Protein AF-A0A965PNM7-F1 (afdb_monomer)

Structure (mmCIF, N/CA/C/O backbone):
data_AF-A0A965PNM7-F1
#
_entry.id   AF-A0A965PNM7-F1
#
loop_
_atom_site.group_PDB
_atom_site.id
_atom_site.type_symbol
_atom_site.label_atom_id
_atom_site.label_alt_id
_atom_site.label_comp_id
_atom_site.label_asym_id
_atom_site.label_entity_id
_atom_site.label_seq_id
_atom_site.pdbx_PDB_ins_code
_atom_site.Cartn_x
_atom_site.Cartn_y
_atom_site.Cartn_z
_atom_site.occupancy
_atom_site.B_iso_or_equiv
_atom_site.auth_seq_id
_atom_site.auth_comp_id
_atom_site.auth_asym_id
_atom_site.auth_atom_id
_atom_site.pdbx_PDB_model_num
ATOM 1 N N . MET A 1 1 ? -8.434 0.586 21.135 1.00 86.31 1 MET A N 1
ATOM 2 C CA . MET A 1 1 ? -9.022 0.673 19.776 1.00 86.31 1 MET A CA 1
ATOM 3 C C . MET A 1 1 ? -8.537 1.926 19.062 1.00 86.31 1 MET A C 1
ATOM 5 O O . MET A 1 1 ? -8.333 2.934 19.724 1.00 86.31 1 MET A O 1
ATOM 9 N N . LYS A 1 2 ? -8.430 1.901 17.737 1.00 82.44 2 LYS A N 1
ATOM 10 C CA . LYS A 1 2 ? -8.238 3.070 16.868 1.00 82.44 2 LYS A CA 1
ATOM 11 C C . LYS A 1 2 ? -9.305 3.037 15.784 1.00 82.44 2 LYS A C 1
ATOM 13 O O . LYS A 1 2 ? -9.570 1.974 15.233 1.00 82.44 2 LYS A O 1
ATOM 18 N N . ARG A 1 3 ? -9.963 4.162 15.520 1.00 79.38 3 ARG A N 1
ATOM 19 C CA . ARG A 1 3 ? -11.070 4.206 14.553 1.00 79.38 3 ARG A CA 1
ATOM 20 C C . ARG A 1 3 ? -10.545 4.219 13.114 1.00 79.38 3 ARG A C 1
ATOM 22 O O . ARG A 1 3 ? -9.510 4.818 12.851 1.00 79.38 3 ARG A O 1
ATOM 29 N N . GLY A 1 4 ? -11.271 3.575 12.205 1.00 74.69 4 GLY A N 1
ATOM 30 C CA . GLY A 1 4 ? -11.081 3.665 10.757 1.00 74.69 4 GLY A CA 1
ATOM 31 C C . GLY A 1 4 ? -11.871 4.829 10.155 1.00 74.69 4 GLY A C 1
ATOM 32 O O . GLY A 1 4 ? -11.866 5.936 10.699 1.00 74.69 4 GLY A O 1
ATOM 33 N N . ASN A 1 5 ? -12.570 4.606 9.038 1.00 71.31 5 ASN A N 1
ATOM 34 C CA . ASN A 1 5 ? -13.299 5.678 8.361 1.00 71.31 5 ASN A CA 1
ATOM 35 C C . ASN A 1 5 ? -14.523 6.138 9.160 1.00 71.31 5 ASN A C 1
ATOM 37 O O . ASN A 1 5 ? -15.389 5.351 9.553 1.00 71.31 5 ASN A O 1
ATOM 41 N N . ILE A 1 6 ? -14.652 7.453 9.314 1.00 70.81 6 ILE A N 1
ATOM 42 C CA . ILE A 1 6 ? -15.829 8.082 9.917 1.00 70.81 6 ILE A CA 1
ATOM 43 C C . ILE A 1 6 ? -16.852 8.329 8.807 1.00 70.81 6 ILE A C 1
ATOM 45 O O . ILE A 1 6 ? -16.563 9.025 7.835 1.00 70.81 6 ILE A O 1
ATOM 49 N N . SER A 1 7 ? -18.052 7.764 8.945 1.00 65.75 7 SER A N 1
ATOM 50 C CA . SER A 1 7 ? -19.113 7.842 7.932 1.00 65.75 7 SER A CA 1
ATOM 51 C C . SER A 1 7 ? -20.430 8.233 8.571 1.00 65.75 7 SER A C 1
ATOM 53 O O . SER A 1 7 ? -20.915 7.533 9.446 1.00 65.75 7 SER A O 1
ATOM 55 N N . THR A 1 8 ? -21.088 9.273 8.065 1.00 62.41 8 THR A N 1
ATOM 56 C CA . THR A 1 8 ? -22.369 9.766 8.604 1.00 62.41 8 THR A CA 1
ATOM 57 C C . THR A 1 8 ? -23.552 8.806 8.425 1.00 62.41 8 THR A C 1
ATOM 59 O O . THR A 1 8 ? -24.669 9.136 8.815 1.00 62.41 8 THR A O 1
ATOM 62 N N . SER A 1 9 ? -23.336 7.642 7.802 1.00 63.50 9 SER A N 1
ATOM 63 C CA . SER A 1 9 ? -24.376 6.663 7.456 1.00 63.50 9 SER A CA 1
ATOM 64 C C . SER A 1 9 ? -24.185 5.292 8.113 1.00 63.50 9 SER A C 1
ATOM 66 O O . SER A 1 9 ? -25.009 4.406 7.902 1.00 63.50 9 SER A O 1
ATOM 68 N N . ASN A 1 10 ? -23.124 5.105 8.904 1.00 70.88 10 ASN A N 1
ATOM 69 C CA . ASN A 1 10 ? -22.745 3.794 9.432 1.00 70.88 10 ASN A CA 1
ATOM 70 C C . ASN A 1 10 ? -22.916 3.690 10.950 1.00 70.88 10 ASN A C 1
ATOM 72 O O . ASN A 1 10 ? -22.964 4.677 11.685 1.00 70.88 10 ASN A O 1
ATOM 76 N N . TYR A 1 11 ? -23.009 2.451 11.425 1.00 80.06 11 TYR A N 1
ATOM 77 C CA . TYR A 1 11 ? -23.113 2.120 12.838 1.00 80.06 11 TYR A CA 1
ATOM 78 C C . TYR A 1 11 ? -22.088 1.022 13.138 1.00 80.06 11 TYR A C 1
ATOM 80 O O . TYR A 1 11 ? -22.252 -0.110 12.681 1.00 80.06 11 TYR A O 1
ATOM 88 N N . TYR A 1 12 ? -21.023 1.368 13.866 1.00 86.00 12 TYR A N 1
ATOM 89 C CA . TYR A 1 12 ? -19.871 0.491 14.071 1.00 86.00 12 TYR A CA 1
ATOM 90 C C . TYR A 1 12 ? -19.985 -0.263 15.401 1.00 86.00 12 TYR A C 1
ATOM 92 O O . TYR A 1 12 ? -20.191 0.349 16.450 1.00 86.00 12 TYR A O 1
ATOM 100 N N . THR A 1 13 ? -19.838 -1.588 15.374 1.00 88.69 13 THR A N 1
ATOM 101 C CA . THR A 1 13 ? -19.943 -2.447 16.568 1.00 88.69 13 THR A CA 1
ATOM 102 C C . THR A 1 13 ? -18.585 -3.024 16.930 1.00 88.69 13 THR A C 1
ATOM 104 O O . THR A 1 13 ? -18.009 -3.767 16.143 1.00 88.69 13 THR A O 1
ATOM 107 N N . ILE A 1 14 ? -18.095 -2.704 18.130 1.00 91.81 14 ILE A N 1
ATOM 108 C CA . ILE A 1 14 ? -16.815 -3.204 18.650 1.00 91.81 14 ILE A CA 1
ATOM 109 C C . ILE A 1 14 ? -17.001 -4.609 19.215 1.00 91.81 14 ILE A C 1
ATOM 111 O O . ILE A 1 14 ? -16.229 -5.509 18.899 1.00 91.81 14 ILE A O 1
ATOM 115 N N . PHE A 1 15 ? -18.035 -4.787 20.037 1.00 92.50 15 PHE A N 1
ATOM 116 C CA . PHE A 1 15 ? -18.312 -6.032 20.741 1.00 92.50 15 PHE A CA 1
ATOM 117 C C . PHE A 1 15 ? -19.815 -6.290 20.796 1.00 92.50 15 PHE A C 1
ATOM 119 O O . PHE A 1 15 ? -20.600 -5.367 21.031 1.00 92.50 15 PHE A O 1
ATOM 126 N N . ASP A 1 16 ? -20.203 -7.541 20.589 1.00 90.94 16 ASP A N 1
ATOM 127 C CA . ASP A 1 16 ? -21.584 -8.004 20.536 1.00 90.94 16 ASP A CA 1
ATOM 128 C C . ASP A 1 16 ? -21.713 -9.351 21.242 1.00 90.94 16 ASP A C 1
ATOM 130 O O . ASP A 1 16 ? -20.852 -10.219 21.120 1.00 90.94 16 ASP A O 1
ATOM 134 N N . ALA A 1 17 ? -22.815 -9.519 21.959 1.00 90.69 17 ALA A N 1
ATOM 135 C CA . ALA A 1 17 ? -23.331 -10.804 22.388 1.00 90.69 17 ALA A CA 1
ATOM 136 C C . ALA A 1 17 ? -24.784 -10.904 21.915 1.00 90.69 17 ALA A C 1
ATOM 138 O O . ALA A 1 17 ? -25.519 -9.910 21.977 1.00 90.69 17 ALA A O 1
ATOM 139 N N . LEU A 1 18 ? -25.194 -12.091 21.457 1.00 83.44 18 LEU A N 1
ATOM 140 C CA . LEU A 1 18 ? -26.539 -12.363 20.936 1.00 83.44 18 LEU A CA 1
ATOM 141 C C . LEU A 1 18 ? -27.327 -13.273 21.890 1.00 83.44 18 LEU A C 1
ATOM 143 O O . LEU A 1 18 ? -27.290 -14.491 21.715 1.00 83.44 18 LEU A O 1
ATOM 147 N N . PRO A 1 19 ? -28.082 -12.726 22.862 1.00 72.81 19 PRO A N 1
ATOM 148 C CA . PRO A 1 19 ? -28.857 -13.539 23.799 1.00 72.81 19 PRO A CA 1
ATOM 149 C C . PRO A 1 19 ? -29.921 -14.406 23.108 1.00 72.81 19 PRO A C 1
ATOM 151 O O . PRO A 1 19 ? -30.145 -15.552 23.486 1.00 72.81 19 PRO A O 1
ATOM 154 N N . ALA A 1 20 ? -30.567 -13.858 22.073 1.00 78.25 20 ALA A N 1
ATOM 155 C CA . ALA A 1 20 ? -31.535 -14.537 21.216 1.00 78.25 20 ALA 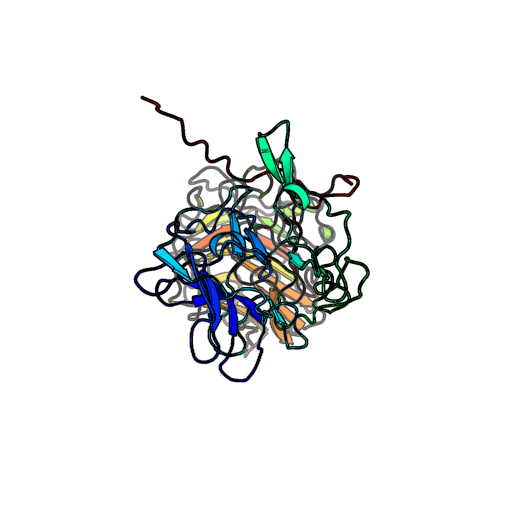A CA 1
ATOM 156 C C . ALA A 1 20 ? -31.735 -13.754 19.906 1.00 78.25 20 ALA A C 1
ATOM 158 O O . ALA A 1 20 ? -31.300 -12.609 19.779 1.00 78.25 20 ALA A O 1
ATOM 159 N N . ALA A 1 21 ? -32.436 -14.342 18.931 1.00 77.56 21 ALA A N 1
ATOM 160 C CA . ALA A 1 21 ? -32.759 -13.666 17.674 1.00 77.56 21 ALA A CA 1
ATOM 161 C C . ALA A 1 21 ? -33.488 -12.328 17.923 1.00 77.56 21 ALA A C 1
ATOM 163 O O . ALA A 1 21 ? -34.543 -12.295 18.554 1.00 77.56 21 ALA A O 1
ATOM 164 N N . GLY A 1 22 ? -32.920 -11.231 17.415 1.00 76.12 22 GLY A N 1
ATOM 165 C CA . GLY A 1 22 ? -33.459 -9.875 17.582 1.00 76.12 22 GLY A CA 1
ATOM 166 C C . GLY A 1 22 ? -33.083 -9.171 18.892 1.00 76.12 22 GLY A C 1
ATOM 167 O O . GLY A 1 22 ? -33.482 -8.025 19.076 1.00 76.12 22 GLY A O 1
ATOM 168 N N . GLN A 1 23 ? -32.310 -9.815 19.771 1.00 86.69 23 GLN A N 1
ATOM 169 C CA . GLN A 1 23 ? -31.778 -9.221 21.002 1.00 86.69 23 GLN A CA 1
ATOM 170 C C . GLN A 1 23 ? -30.296 -8.880 20.829 1.00 86.69 23 GLN A C 1
ATOM 172 O O . GLN A 1 23 ? -29.618 -9.504 20.022 1.00 86.69 23 GLN A O 1
ATOM 177 N N . THR A 1 24 ? -29.766 -7.917 21.578 1.00 86.50 24 THR A N 1
ATOM 178 C CA . THR A 1 24 ? -28.335 -7.577 21.529 1.00 86.50 24 THR A CA 1
ATOM 179 C C . THR A 1 24 ? -27.814 -7.128 22.884 1.00 86.50 24 THR A C 1
ATOM 181 O O . THR A 1 24 ? -28.552 -6.520 23.652 1.00 86.50 24 THR A O 1
ATOM 184 N N . ALA A 1 25 ? -26.532 -7.365 23.161 1.00 90.25 25 ALA A N 1
ATOM 185 C CA . ALA A 1 25 ? -25.783 -6.680 24.214 1.00 90.25 25 ALA A CA 1
ATOM 186 C C . ALA A 1 25 ? -24.449 -6.189 23.633 1.00 90.25 25 ALA A C 1
ATOM 188 O O . ALA A 1 25 ? -23.645 -6.988 23.153 1.00 90.25 25 ALA A O 1
ATOM 189 N N . ASN A 1 26 ? -24.252 -4.870 23.546 1.00 90.56 26 ASN A N 1
ATOM 190 C CA . ASN A 1 26 ? -23.270 -4.272 22.640 1.00 90.56 26 ASN A CA 1
ATOM 191 C C . ASN A 1 26 ? -22.439 -3.151 23.251 1.00 90.56 26 ASN A C 1
ATOM 193 O O . ASN A 1 26 ? -22.925 -2.366 24.069 1.00 90.56 26 ASN A O 1
ATOM 197 N N . ILE A 1 27 ? -21.232 -3.011 22.702 1.00 91.88 27 ILE A N 1
ATOM 198 C CA . ILE A 1 27 ? -20.402 -1.809 22.772 1.00 91.88 27 ILE A CA 1
ATOM 199 C C . ILE A 1 27 ? -20.230 -1.281 21.344 1.00 91.88 27 ILE A C 1
ATOM 201 O O . ILE A 1 27 ? -19.686 -1.968 20.474 1.00 91.88 27 ILE A O 1
ATOM 205 N N . ASN A 1 28 ? -20.709 -0.064 21.098 1.00 89.94 28 ASN A N 1
ATOM 206 C CA . ASN A 1 28 ? -20.863 0.509 19.764 1.00 89.94 28 ASN A CA 1
ATOM 207 C C . ASN A 1 28 ? -20.314 1.933 19.667 1.00 89.94 28 ASN A C 1
ATOM 209 O O . ASN A 1 28 ? -20.291 2.670 20.650 1.00 89.94 28 ASN A O 1
ATOM 213 N N . ILE A 1 29 ? -19.978 2.340 18.442 1.00 82.12 29 ILE A N 1
ATOM 214 C CA . ILE A 1 29 ? -19.782 3.739 18.056 1.00 82.12 29 ILE A CA 1
ATOM 215 C C . ILE A 1 29 ? -20.703 4.052 16.864 1.00 82.12 29 ILE A C 1
ATOM 217 O O . ILE A 1 29 ? -20.311 3.858 15.708 1.00 82.12 29 ILE A O 1
ATOM 221 N N . PRO A 1 30 ? -21.960 4.468 17.103 1.00 74.19 30 PRO A N 1
ATOM 222 C CA . PRO A 1 30 ? -22.823 5.005 16.053 1.00 74.19 30 PRO A CA 1
ATOM 223 C C . PRO A 1 30 ? -22.216 6.233 15.372 1.00 74.19 30 PRO A C 1
ATOM 225 O O . PRO A 1 30 ? -21.881 7.202 16.046 1.00 74.19 30 PRO A O 1
ATOM 228 N N . ASP A 1 31 ? -22.201 6.261 14.038 1.00 62.12 31 ASP A N 1
ATOM 229 C CA . ASP A 1 31 ? -21.905 7.476 13.268 1.00 62.12 31 ASP A CA 1
ATOM 230 C C . ASP A 1 31 ? -23.134 8.044 12.514 1.00 62.12 31 ASP A C 1
ATOM 232 O O . ASP A 1 31 ? -23.029 9.065 11.835 1.00 62.12 31 ASP A O 1
ATOM 236 N N . PHE A 1 32 ? -24.320 7.443 12.664 1.00 61.38 32 PHE A N 1
ATOM 237 C CA . PHE A 1 32 ? -25.570 7.887 12.028 1.00 61.38 32 PHE A CA 1
ATOM 238 C C . PHE A 1 32 ? -26.419 8.813 12.928 1.00 61.38 32 PHE A C 1
ATOM 240 O O . PHE A 1 32 ? -26.559 8.563 14.126 1.00 61.38 32 PHE A O 1
ATOM 247 N N . ASN A 1 33 ? -27.065 9.832 12.333 1.00 50.31 33 ASN A N 1
ATOM 248 C CA . ASN A 1 33 ? -27.995 10.789 12.973 1.00 50.31 33 ASN A CA 1
ATOM 249 C C . ASN A 1 33 ? -27.417 11.585 14.174 1.00 50.31 33 ASN A C 1
ATOM 251 O O . ASN A 1 33 ? -26.203 11.675 14.361 1.00 50.31 33 ASN A O 1
ATOM 255 N N . THR A 1 34 ? -28.285 12.269 14.938 1.00 43.97 34 THR A N 1
ATOM 256 C CA . THR A 1 34 ? -27.962 13.080 16.130 1.00 43.97 34 THR A CA 1
ATOM 257 C C . THR A 1 34 ? -27.299 12.216 17.212 1.00 43.97 34 THR A C 1
ATOM 259 O O . THR A 1 34 ? -27.966 11.684 18.094 1.00 43.97 34 THR A O 1
ATOM 262 N N . GLY A 1 35 ? -25.989 12.024 17.082 1.00 54.69 35 GLY A N 1
ATOM 263 C CA . GLY A 1 35 ? -25.201 11.040 17.829 1.00 54.69 35 GLY A CA 1
ATOM 264 C C . GLY A 1 35 ? -23.901 10.620 17.130 1.00 54.69 35 GLY A C 1
ATOM 265 O O . GLY A 1 35 ? -23.172 9.807 17.675 1.00 54.69 35 GLY A O 1
ATOM 266 N N . ALA A 1 36 ? -23.574 11.167 15.952 1.00 69.19 36 ALA A N 1
ATOM 267 C CA . ALA A 1 36 ? -22.390 10.769 15.192 1.00 69.19 36 ALA A CA 1
ATOM 268 C C . ALA A 1 36 ? -21.077 10.798 16.005 1.00 69.19 36 ALA A C 1
ATOM 270 O O . ALA A 1 36 ? -20.586 11.871 16.391 1.00 69.19 36 ALA A O 1
ATOM 271 N N . GLY A 1 37 ? -20.498 9.614 16.204 1.00 78.69 37 GLY A N 1
ATOM 272 C CA . GLY A 1 37 ? -19.241 9.365 16.889 1.00 78.69 37 GLY A CA 1
ATOM 273 C C . GLY A 1 37 ? -19.344 9.183 18.399 1.00 78.69 37 GLY A C 1
ATOM 274 O O . GLY A 1 37 ? -18.307 9.269 19.035 1.00 78.69 37 GLY A O 1
ATOM 275 N N . VAL A 1 38 ? -20.515 8.988 19.014 1.00 89.56 38 VAL A N 1
ATOM 276 C CA . VAL A 1 38 ? -20.603 8.724 20.473 1.00 89.56 38 VAL A CA 1
ATOM 277 C C . VAL A 1 38 ? -20.309 7.260 20.802 1.00 89.56 38 VAL A C 1
ATOM 279 O O . VAL A 1 38 ? -20.533 6.387 19.973 1.00 89.56 38 VAL A O 1
ATOM 282 N N . LEU A 1 39 ? -19.848 6.976 22.022 1.00 92.44 39 LEU A N 1
ATOM 283 C CA . LEU A 1 39 ? -19.743 5.608 22.533 1.00 92.44 39 LEU A CA 1
ATOM 284 C C . LEU A 1 39 ? -21.082 5.211 23.166 1.00 92.44 39 LEU A C 1
ATOM 286 O O . LEU A 1 39 ? -21.656 5.959 23.963 1.00 92.44 39 LEU A O 1
ATOM 290 N N . GLU A 1 40 ? -21.578 4.032 22.811 1.00 93.56 40 GLU A N 1
ATOM 291 C CA . GLU A 1 40 ? -22.866 3.513 23.263 1.00 93.56 40 GLU A CA 1
ATOM 292 C C . GLU A 1 40 ? -22.712 2.093 23.826 1.00 93.56 40 GLU A C 1
ATOM 294 O O . GLU A 1 40 ? -22.224 1.193 23.144 1.00 93.56 40 GLU A O 1
ATOM 299 N N . VAL A 1 41 ? -23.153 1.893 25.072 1.00 95.31 41 VAL A N 1
ATOM 300 C CA . VAL A 1 41 ? -23.206 0.586 25.748 1.00 95.31 41 VAL A CA 1
ATOM 301 C C . VAL A 1 41 ? -24.664 0.231 25.992 1.00 95.31 41 VAL A C 1
ATOM 303 O O . VAL A 1 41 ? -25.390 0.979 26.653 1.00 95.31 41 VAL A O 1
ATOM 306 N N . THR A 1 42 ? -25.115 -0.890 25.433 1.00 93.62 42 THR A N 1
ATOM 307 C CA . THR A 1 42 ? -26.546 -1.231 25.375 1.00 93.62 42 THR A CA 1
ATOM 308 C C . THR A 1 42 ? -26.819 -2.703 25.602 1.00 93.62 42 THR A C 1
ATOM 310 O O . THR A 1 42 ? -25.992 -3.545 25.266 1.00 93.62 42 THR A O 1
ATOM 313 N N . GLN A 1 43 ? -28.013 -2.998 26.109 1.00 92.81 43 GLN A N 1
ATOM 314 C CA . GLN A 1 43 ? -28.676 -4.280 25.916 1.00 92.81 43 GLN A CA 1
ATOM 315 C C . GLN A 1 43 ? -30.128 -4.042 25.531 1.00 92.81 43 GLN A C 1
ATOM 317 O O . GLN A 1 43 ? -30.824 -3.248 26.168 1.00 92.81 43 GLN A O 1
ATOM 322 N N . TYR A 1 44 ? -30.563 -4.719 24.474 1.00 91.25 44 TYR A N 1
ATOM 323 C CA . TYR A 1 44 ? -31.915 -4.665 23.950 1.00 91.25 44 TYR A CA 1
ATOM 324 C C . TYR A 1 44 ? -32.499 -6.073 23.876 1.00 91.25 44 TYR A C 1
ATOM 326 O O . TYR A 1 44 ? -31.916 -6.959 23.252 1.00 91.25 44 TYR A O 1
ATOM 334 N N . THR A 1 45 ? -33.668 -6.258 24.481 1.00 88.25 45 THR A N 1
ATOM 335 C CA . THR A 1 45 ? -34.458 -7.490 24.386 1.00 88.25 45 THR A CA 1
ATOM 336 C C . THR A 1 45 ? -35.765 -7.196 23.653 1.00 88.25 45 THR A C 1
ATOM 338 O O . THR A 1 45 ? -35.850 -7.338 22.438 1.00 88.25 45 THR A O 1
ATOM 341 N N . THR A 1 46 ? -36.774 -6.706 24.368 1.00 88.00 46 THR A N 1
ATOM 342 C CA . THR A 1 46 ? -37.981 -6.069 23.804 1.00 88.00 46 THR A CA 1
ATOM 343 C C . THR A 1 46 ? -37.971 -4.556 24.021 1.00 88.00 46 THR A C 1
ATOM 345 O O . THR A 1 46 ? -38.591 -3.791 23.283 1.00 88.00 46 THR A O 1
ATOM 348 N N . THR A 1 47 ? -37.245 -4.128 25.051 1.00 91.75 47 THR A N 1
ATOM 349 C CA . THR A 1 47 ? -36.916 -2.748 25.398 1.00 91.75 47 THR A CA 1
ATOM 350 C C . THR A 1 47 ? -35.422 -2.687 25.720 1.00 91.75 47 THR A C 1
ATOM 352 O O . THR A 1 47 ? -34.757 -3.721 25.796 1.00 91.75 47 THR A O 1
ATOM 355 N N . TYR A 1 48 ? -34.882 -1.483 25.899 1.00 93.62 48 TYR A N 1
ATOM 356 C CA . TYR A 1 48 ? -33.543 -1.334 26.454 1.00 93.62 48 TYR A CA 1
ATOM 357 C C . TYR A 1 48 ? -33.549 -1.719 27.936 1.00 93.62 48 TYR A C 1
ATOM 359 O O . TYR A 1 48 ? -34.126 -0.995 28.749 1.00 93.62 48 TYR A O 1
ATOM 367 N N . ASP A 1 49 ? -32.889 -2.827 28.277 1.00 94.94 49 ASP A N 1
ATOM 368 C CA . ASP A 1 49 ? -32.609 -3.201 29.672 1.00 94.94 49 ASP A CA 1
ATOM 369 C C . ASP A 1 49 ? -31.589 -2.230 30.279 1.00 94.94 49 ASP A C 1
ATOM 371 O O . ASP A 1 49 ? -31.670 -1.852 31.447 1.00 94.94 49 ASP A O 1
ATOM 375 N N . TYR A 1 50 ? -30.648 -1.779 29.448 1.00 96.12 50 TYR A N 1
ATOM 376 C CA . TYR A 1 50 ? -29.788 -0.636 29.714 1.00 96.12 50 TYR A CA 1
ATOM 377 C C . TYR A 1 50 ? -29.340 0.027 28.409 1.00 96.12 50 TYR A C 1
ATOM 379 O O . TYR A 1 50 ? -29.237 -0.607 27.354 1.00 96.12 50 TYR A O 1
ATOM 387 N N . ARG A 1 51 ? -29.066 1.330 28.487 1.00 95.88 51 ARG A N 1
ATOM 388 C CA . ARG A 1 51 ? -28.572 2.155 27.383 1.00 95.88 51 ARG A CA 1
ATOM 389 C C . ARG A 1 51 ? -27.843 3.375 27.928 1.00 95.88 51 ARG A C 1
ATOM 391 O O . ARG A 1 51 ? -28.473 4.302 28.438 1.00 95.88 51 ARG A O 1
ATOM 398 N N . LEU A 1 52 ? -26.523 3.381 27.795 1.00 96.88 52 LEU A N 1
ATOM 399 C CA . LEU A 1 52 ? -25.676 4.521 28.122 1.00 96.88 52 LEU A CA 1
ATOM 400 C C . LEU A 1 52 ? -25.060 5.064 26.835 1.00 96.88 52 LEU A C 1
ATOM 402 O O . LEU A 1 52 ? -24.375 4.330 26.128 1.00 96.88 52 LEU A O 1
ATOM 406 N N . VAL A 1 53 ? -25.298 6.343 26.547 1.00 95.19 53 VAL A N 1
ATOM 407 C CA . VAL A 1 53 ? -24.790 7.041 25.357 1.00 95.19 53 VAL A CA 1
ATOM 408 C C . VAL A 1 53 ? -24.000 8.257 25.811 1.00 95.19 53 VAL A C 1
ATOM 410 O O . VAL A 1 53 ? -24.550 9.147 26.467 1.00 95.19 53 VAL A O 1
ATOM 413 N N . THR A 1 54 ? -22.705 8.294 25.504 1.00 94.88 54 THR A N 1
ATOM 414 C CA . THR A 1 54 ? -21.828 9.380 25.955 1.00 94.88 54 THR A CA 1
ATOM 415 C C . THR A 1 54 ? -22.233 10.729 25.359 1.00 94.88 54 THR A C 1
ATOM 417 O O . THR A 1 54 ? -22.776 10.804 24.259 1.00 94.88 54 THR A O 1
ATOM 420 N N . ALA A 1 55 ? -21.957 11.822 26.076 1.00 90.75 55 ALA A N 1
ATOM 421 C CA . ALA A 1 55 ? -22.041 13.167 25.499 1.00 90.75 55 ALA A CA 1
ATOM 422 C C . ALA A 1 55 ? -20.822 13.501 24.619 1.00 90.75 55 ALA A C 1
ATOM 424 O O . ALA A 1 55 ? -20.948 14.217 23.628 1.00 90.75 55 ALA A O 1
ATOM 425 N N . GLN A 1 56 ? -19.649 12.962 24.967 1.00 89.12 56 GLN A N 1
ATOM 426 C CA . GLN A 1 56 ? -18.434 13.082 24.160 1.00 89.12 56 GLN A CA 1
ATOM 427 C C . GLN A 1 56 ? -18.517 12.275 22.859 1.00 89.12 56 GLN A C 1
ATOM 429 O O . GLN A 1 56 ? -19.202 11.251 22.790 1.00 89.12 56 GLN A O 1
ATOM 434 N N . VAL A 1 57 ? -17.774 12.742 21.855 1.00 87.31 57 VAL A N 1
ATOM 435 C CA . VAL A 1 57 ? -17.717 12.201 20.492 1.00 87.31 57 VAL A CA 1
ATOM 436 C C . VAL A 1 57 ? -16.270 11.884 20.107 1.00 87.31 57 VAL A C 1
ATOM 438 O O . VAL A 1 57 ? -15.365 12.683 20.331 1.00 87.31 57 VAL A O 1
ATOM 441 N N . PHE A 1 58 ? -16.059 10.729 19.491 1.00 84.44 58 PHE A N 1
ATOM 442 C CA . PHE A 1 58 ? -14.773 10.127 19.156 1.00 84.44 58 PHE A CA 1
ATOM 443 C C . PHE A 1 58 ? -14.514 10.266 17.659 1.00 84.44 58 PHE A C 1
ATOM 445 O O . PHE A 1 58 ? -14.807 9.350 16.900 1.00 84.44 58 PHE A O 1
ATOM 452 N N . ARG A 1 59 ? -14.032 11.422 17.197 1.00 79.50 59 ARG A N 1
ATOM 453 C CA . ARG A 1 59 ? -13.889 11.717 15.754 1.00 79.50 59 ARG A CA 1
ATOM 454 C C . ARG A 1 59 ? -12.453 11.737 15.239 1.00 79.50 59 ARG A C 1
ATOM 456 O O . ARG A 1 59 ? -12.229 12.194 14.125 1.00 79.50 59 ARG A O 1
ATOM 463 N N . ASP A 1 60 ? -11.495 11.271 16.028 1.00 70.81 60 ASP A N 1
ATOM 464 C CA . ASP A 1 60 ? -10.101 11.205 15.603 1.00 70.81 60 ASP A CA 1
ATOM 465 C C . ASP A 1 60 ? -9.745 9.769 15.174 1.00 70.81 60 ASP A C 1
ATOM 467 O O . ASP A 1 60 ? -9.611 8.893 16.031 1.00 70.81 60 ASP A O 1
ATOM 471 N N . PRO A 1 61 ? -9.614 9.492 13.862 1.00 72.56 61 PRO A N 1
ATOM 472 C CA . PRO A 1 61 ? -9.188 8.182 13.374 1.00 72.56 61 PRO A CA 1
ATOM 473 C C . PRO A 1 61 ? -7.671 7.968 13.496 1.00 72.56 61 PRO A C 1
ATOM 475 O O . PRO A 1 61 ? -7.174 6.868 13.263 1.00 72.56 61 PRO A O 1
ATOM 478 N N . SER A 1 62 ? -6.900 9.000 13.855 1.00 68.81 62 SER A N 1
ATOM 479 C CA . SER A 1 62 ? -5.448 8.899 14.025 1.00 68.81 62 SER A CA 1
ATOM 480 C C . SER A 1 62 ? -5.042 8.438 15.430 1.00 68.81 62 SER A C 1
ATOM 482 O O . SER A 1 62 ? -3.999 7.790 15.571 1.00 68.81 62 SER A O 1
ATOM 484 N N . ALA A 1 63 ? -5.889 8.680 16.435 1.00 68.50 63 ALA A N 1
ATOM 485 C CA . ALA A 1 63 ? -5.620 8.385 17.837 1.00 68.50 63 ALA A CA 1
ATOM 486 C C . ALA A 1 63 ? -6.077 6.984 18.279 1.00 68.50 63 ALA A C 1
ATOM 488 O O . ALA A 1 63 ? -7.090 6.444 17.825 1.00 68.50 63 ALA A O 1
ATOM 489 N N . TRP A 1 64 ? -5.337 6.420 19.234 1.00 79.56 64 TRP A N 1
ATOM 490 C CA . TRP A 1 64 ? -5.765 5.248 19.990 1.00 79.56 64 TRP A CA 1
ATOM 491 C C . TRP A 1 64 ? -6.550 5.659 21.237 1.00 79.56 64 TRP A C 1
ATOM 493 O O . TRP A 1 64 ? -6.235 6.641 21.906 1.00 79.56 64 TRP A O 1
ATOM 503 N N . TYR A 1 65 ? -7.562 4.860 21.555 1.00 85.50 65 TYR A N 1
ATOM 504 C CA . TYR A 1 65 ? -8.419 4.994 22.723 1.00 85.50 65 TYR A CA 1
ATOM 505 C C . TYR A 1 65 ? -8.388 3.714 23.551 1.00 85.50 65 TYR A C 1
ATOM 507 O O . TYR A 1 65 ? -8.619 2.617 23.024 1.00 85.50 65 TYR A O 1
ATOM 515 N N . HIS A 1 66 ? -8.178 3.860 24.854 1.00 91.12 66 HIS A N 1
ATOM 516 C CA . HIS A 1 66 ? -8.445 2.808 25.826 1.00 91.12 66 HIS A CA 1
ATOM 517 C C . HIS A 1 66 ? -9.895 2.930 26.301 1.00 91.12 66 HIS A C 1
ATOM 519 O O . HIS A 1 66 ? -10.281 3.972 26.831 1.00 91.12 66 HIS A O 1
ATOM 525 N N . ILE A 1 67 ? -10.694 1.879 26.111 1.00 94.19 67 ILE A N 1
ATOM 526 C CA . ILE A 1 67 ? -12.097 1.823 26.531 1.00 94.19 67 ILE A CA 1
ATOM 527 C C . ILE A 1 67 ? -12.243 0.697 27.546 1.00 94.19 67 ILE A C 1
ATOM 529 O O . ILE A 1 67 ? -11.917 -0.445 27.244 1.00 94.19 67 ILE A O 1
ATOM 533 N N . CYS A 1 68 ? -12.764 1.014 28.729 1.00 95.81 68 CYS A N 1
ATOM 534 C CA . CYS A 1 68 ? -13.063 0.030 29.764 1.00 95.81 68 CYS A CA 1
ATOM 535 C C . CYS A 1 68 ? -14.517 0.201 30.212 1.00 95.81 68 CYS A C 1
ATOM 537 O O . CYS A 1 68 ? -14.960 1.313 30.504 1.00 95.81 68 CYS A O 1
ATOM 539 N N . VAL A 1 69 ? -15.268 -0.899 30.245 1.00 97.19 69 VAL A N 1
ATOM 540 C CA . VAL A 1 69 ? -16.657 -0.934 30.710 1.00 97.19 69 VAL A CA 1
ATOM 541 C C . VAL A 1 69 ? -16.727 -1.881 31.899 1.00 97.19 69 VAL A C 1
ATOM 543 O O . VAL A 1 69 ? -16.479 -3.073 31.756 1.00 97.19 69 VAL A O 1
ATOM 546 N N . ALA A 1 70 ? -17.067 -1.347 33.068 1.00 97.06 70 ALA A N 1
ATOM 547 C CA . ALA A 1 70 ? -17.297 -2.127 34.275 1.00 97.06 70 ALA A CA 1
ATOM 548 C C . ALA A 1 70 ? -18.801 -2.363 34.439 1.00 97.06 70 ALA A C 1
ATOM 550 O O . ALA A 1 70 ? -19.571 -1.399 34.436 1.00 97.06 70 ALA A O 1
ATOM 551 N N . PHE A 1 71 ? -19.210 -3.621 34.596 1.00 95.94 71 PHE A N 1
ATOM 552 C CA . PHE A 1 71 ? -20.599 -4.021 34.817 1.00 95.94 71 PHE A CA 1
ATOM 553 C C . PHE A 1 71 ? -20.717 -4.768 36.150 1.00 95.94 71 PHE A C 1
ATOM 555 O O . PHE A 1 71 ? -20.085 -5.801 36.343 1.00 95.94 71 PHE A O 1
ATOM 562 N N . ASP A 1 72 ? -21.533 -4.245 37.063 1.00 96.56 72 ASP A N 1
ATOM 563 C CA . ASP A 1 72 ? -21.873 -4.861 38.348 1.00 96.56 72 ASP A CA 1
ATOM 564 C C . ASP A 1 72 ? -23.326 -4.526 38.708 1.00 96.56 72 ASP A C 1
ATOM 566 O O . ASP A 1 72 ? -23.625 -3.556 39.411 1.00 96.56 72 ASP A O 1
ATOM 570 N N . SER A 1 73 ? -24.265 -5.335 38.218 1.00 96.06 73 SER A N 1
ATOM 571 C CA . SER A 1 73 ? -25.691 -5.120 38.472 1.00 96.06 73 SER A CA 1
ATOM 572 C C . SER A 1 73 ? -26.087 -5.315 39.940 1.00 96.06 73 SER A C 1
ATOM 574 O O . SER A 1 73 ? -27.187 -4.908 40.319 1.00 96.06 73 SER A O 1
ATOM 576 N N . THR A 1 74 ? -25.219 -5.870 40.794 1.00 96.94 74 THR A N 1
ATOM 577 C CA . THR A 1 74 ? -25.525 -6.101 42.217 1.00 96.94 74 THR A CA 1
ATOM 578 C C . THR A 1 74 ? -25.510 -4.809 43.039 1.00 96.94 74 THR A C 1
ATOM 580 O O . THR A 1 74 ? -26.152 -4.727 44.093 1.00 96.94 74 THR A O 1
ATOM 583 N N . GLN A 1 75 ? -24.858 -3.756 42.528 1.00 98.06 75 GLN A N 1
ATOM 584 C CA . GLN A 1 75 ? -24.760 -2.455 43.187 1.00 98.06 75 GLN A CA 1
ATOM 585 C C . GLN A 1 75 ? -26.139 -1.879 43.539 1.00 98.06 75 GLN A C 1
ATOM 587 O O . GLN A 1 75 ? -27.048 -1.784 42.703 1.00 98.06 75 GLN A O 1
ATOM 592 N N . ALA A 1 76 ? -26.280 -1.420 44.786 1.00 97.31 76 ALA A N 1
ATOM 593 C CA . ALA A 1 76 ? -27.517 -0.809 45.273 1.00 97.31 76 ALA A CA 1
ATOM 594 C C . ALA A 1 76 ? -27.878 0.453 44.467 1.00 97.31 76 ALA A C 1
ATOM 596 O O . ALA A 1 76 ? -29.021 0.621 44.041 1.00 97.31 76 ALA A O 1
ATOM 597 N N . THR A 1 77 ? -26.888 1.304 44.185 1.00 97.62 77 THR A N 1
ATOM 598 C CA . THR A 1 77 ? -27.062 2.533 43.401 1.00 97.62 77 THR A CA 1
ATOM 599 C C . THR A 1 77 ? -27.048 2.236 41.903 1.00 97.62 77 THR A C 1
ATOM 601 O O . THR A 1 77 ? -26.051 1.742 41.380 1.00 97.62 77 THR A O 1
ATOM 604 N N . ALA A 1 78 ? -28.117 2.604 41.188 1.00 97.56 78 ALA A N 1
ATOM 605 C CA . ALA A 1 78 ? -28.267 2.324 39.755 1.00 97.56 78 ALA A CA 1
ATOM 606 C C . ALA A 1 78 ? -27.095 2.840 38.900 1.00 97.56 78 ALA A C 1
ATOM 608 O O . ALA A 1 78 ? -26.574 2.098 38.072 1.00 97.56 78 ALA A O 1
ATOM 609 N N . SER A 1 79 ? -26.617 4.062 39.158 1.00 96.81 79 SER A N 1
ATOM 610 C CA . SER A 1 79 ? -25.508 4.669 38.408 1.00 96.81 79 SER A CA 1
ATOM 611 C C . SER A 1 79 ? -24.146 4.003 38.629 1.00 96.81 79 SER A C 1
ATOM 613 O O . SER A 1 79 ? -23.202 4.297 37.903 1.00 96.81 79 SER A O 1
ATOM 615 N N . ASN A 1 80 ? -24.025 3.117 39.623 1.00 96.75 80 ASN A N 1
ATOM 616 C CA . ASN A 1 80 ? -22.808 2.345 39.867 1.00 96.75 80 ASN A CA 1
ATOM 617 C C . ASN A 1 80 ? -22.801 1.003 39.128 1.00 96.75 80 ASN A C 1
ATOM 619 O O . ASN A 1 80 ? -21.754 0.365 39.094 1.00 96.75 80 ASN A O 1
ATOM 623 N N . ARG A 1 81 ? -23.934 0.582 38.547 1.00 97.88 81 ARG A N 1
ATOM 624 C CA . ARG A 1 81 ? -24.072 -0.746 37.934 1.00 97.88 81 ARG A CA 1
ATOM 625 C C . ARG A 1 81 ? -23.373 -0.880 36.590 1.00 97.88 81 ARG A C 1
ATOM 627 O O . ARG A 1 81 ? -23.002 -1.982 36.210 1.00 97.88 81 ARG A O 1
ATOM 634 N N . ILE A 1 82 ? -23.202 0.231 35.875 1.00 98.00 82 ILE A N 1
ATOM 635 C CA . ILE A 1 82 ? -22.370 0.308 34.675 1.00 98.00 82 ILE A CA 1
ATOM 636 C C . ILE A 1 82 ? -21.516 1.566 34.774 1.00 98.00 82 ILE A C 1
ATOM 638 O O . ILE A 1 82 ? -22.052 2.660 34.957 1.00 98.00 82 ILE A O 1
ATOM 642 N N . LYS A 1 83 ? -20.200 1.426 34.619 1.00 98.00 83 LYS A N 1
ATOM 643 C CA . LYS A 1 83 ? -19.268 2.554 34.495 1.00 98.00 83 LYS A CA 1
ATOM 644 C C . LYS A 1 83 ? -18.480 2.424 33.203 1.00 98.00 83 LYS A C 1
ATOM 646 O O . LYS A 1 83 ? -17.983 1.350 32.883 1.00 98.00 83 LYS A O 1
ATOM 651 N N . ILE A 1 84 ? -18.372 3.528 32.474 1.00 97.81 84 ILE A N 1
ATOM 652 C CA . ILE A 1 84 ? -17.607 3.615 31.231 1.00 97.81 84 ILE A CA 1
ATOM 653 C C . ILE A 1 84 ? -16.397 4.494 31.507 1.00 97.81 84 ILE A C 1
ATOM 655 O O . ILE A 1 84 ? -16.544 5.580 32.068 1.00 97.81 84 ILE A O 1
ATOM 659 N N . TYR A 1 85 ? -15.226 4.031 31.096 1.00 96.50 85 TYR A N 1
ATOM 660 C CA . TYR A 1 85 ? -13.972 4.755 31.187 1.00 96.50 85 TYR A CA 1
ATOM 661 C C . TYR A 1 85 ? -13.353 4.895 29.802 1.00 96.50 85 TYR A C 1
ATOM 663 O O . TYR A 1 85 ? -13.362 3.951 29.008 1.00 96.50 85 TYR A O 1
ATOM 671 N N . VAL A 1 86 ? -12.783 6.064 29.538 1.00 94.06 86 VAL A N 1
ATOM 672 C CA . VAL A 1 86 ? -12.067 6.381 28.304 1.00 94.06 86 VAL A CA 1
ATOM 673 C C . VAL A 1 86 ? -10.726 6.973 28.690 1.00 94.06 86 VAL A C 1
ATOM 675 O O . VAL A 1 86 ? -10.683 7.957 29.419 1.00 94.06 86 VAL A O 1
ATOM 678 N N . ASN A 1 87 ? -9.637 6.383 28.197 1.00 90.06 87 ASN A N 1
ATOM 679 C CA . ASN A 1 87 ? -8.271 6.843 28.461 1.00 90.06 87 ASN A CA 1
ATOM 680 C C . ASN A 1 87 ? -7.992 7.039 29.963 1.00 90.06 87 ASN A C 1
ATOM 682 O O . ASN A 1 87 ? -7.374 8.015 30.368 1.00 90.06 87 ASN A O 1
ATOM 686 N N . GLY A 1 88 ? -8.469 6.101 30.787 1.00 90.12 88 GLY A N 1
ATOM 687 C CA . GLY A 1 88 ? -8.276 6.104 32.242 1.00 90.12 88 GLY A CA 1
ATOM 688 C C . GLY A 1 88 ? -9.341 6.882 33.021 1.00 90.12 88 GLY A C 1
ATOM 689 O O . GLY A 1 88 ? -9.582 6.572 34.185 1.00 90.12 88 GLY A O 1
ATOM 690 N N . GLU A 1 89 ? -10.049 7.804 32.370 1.00 92.50 89 GLU A N 1
ATOM 691 C CA . GLU A 1 89 ? -11.012 8.702 33.009 1.00 92.50 89 GLU A CA 1
ATOM 692 C C . GLU A 1 89 ? -12.444 8.168 32.952 1.00 92.50 89 GLU A C 1
ATOM 694 O O . GLU A 1 89 ? -12.885 7.624 31.936 1.00 92.50 89 GLU A O 1
ATOM 699 N N . GLN A 1 90 ? -13.205 8.339 34.037 1.00 97.00 90 GLN A N 1
ATOM 700 C CA . GLN A 1 90 ? -14.605 7.912 34.081 1.00 97.00 90 GLN A CA 1
ATOM 701 C C . GLN A 1 90 ? -15.498 8.885 33.302 1.00 97.00 90 GLN A C 1
ATOM 703 O O . GLN A 1 90 ? -15.505 10.090 33.548 1.00 97.00 90 GLN A O 1
ATOM 708 N N . VAL A 1 91 ? -16.348 8.353 32.428 1.00 96.69 91 VAL A N 1
ATOM 709 C CA . VAL A 1 91 ? -17.389 9.135 31.761 1.00 96.69 91 VAL A CA 1
ATOM 710 C C . VAL A 1 91 ? -18.525 9.428 32.736 1.00 96.69 91 VAL A C 1
ATOM 712 O O . VAL A 1 91 ? -19.145 8.517 33.287 1.00 96.69 91 VAL A O 1
ATOM 715 N N . THR A 1 92 ? -18.820 10.713 32.926 1.00 95.75 92 THR A N 1
ATOM 716 C CA . THR A 1 92 ? -19.893 11.198 33.812 1.00 95.75 92 THR A CA 1
ATOM 717 C C . THR A 1 92 ? -21.011 11.933 33.068 1.00 95.75 92 THR A C 1
ATOM 719 O O . THR A 1 92 ? -22.097 12.101 33.619 1.00 95.75 92 THR A O 1
ATOM 722 N N . ALA A 1 93 ? -20.784 12.331 31.811 1.00 95.00 93 ALA A N 1
ATOM 723 C CA . ALA A 1 93 ? -21.751 13.049 30.984 1.00 95.00 93 ALA A CA 1
ATOM 724 C C . ALA A 1 93 ? -22.350 12.147 29.892 1.00 95.00 93 ALA A C 1
ATOM 726 O O . ALA A 1 93 ? -21.641 11.654 29.006 1.00 95.00 93 ALA A O 1
ATOM 727 N N . PHE A 1 94 ? -23.674 11.986 29.928 1.00 95.19 94 PHE A N 1
ATOM 728 C CA . PHE A 1 94 ? -24.434 11.127 29.022 1.00 95.19 94 PHE A CA 1
ATOM 729 C C . PHE A 1 94 ? -25.597 11.886 28.380 1.00 95.19 94 PHE A C 1
ATOM 731 O O . PHE A 1 94 ? -26.288 12.654 29.045 1.00 95.19 94 PHE A O 1
ATOM 738 N N . THR A 1 95 ? -25.843 11.632 27.096 1.00 94.06 95 THR A N 1
ATOM 739 C CA . THR A 1 95 ? -27.065 12.076 26.399 1.00 94.06 95 THR A CA 1
ATOM 740 C C . THR A 1 95 ? -28.231 11.118 26.643 1.00 94.06 95 THR A C 1
ATOM 742 O O . THR A 1 95 ? -29.392 11.499 26.533 1.00 94.06 95 THR A O 1
ATOM 745 N N . THR A 1 96 ? -27.943 9.864 26.997 1.00 94.88 96 THR A N 1
ATOM 746 C CA . THR A 1 96 ? -28.918 8.872 27.468 1.00 94.88 96 THR A CA 1
ATOM 747 C C . THR A 1 96 ? -28.272 8.036 28.566 1.00 94.88 96 THR A C 1
ATOM 749 O O . THR A 1 96 ? -27.156 7.556 28.384 1.00 94.88 96 THR A O 1
ATOM 752 N N . ALA A 1 97 ? -28.962 7.862 29.695 1.00 96.69 97 ALA A N 1
ATOM 753 C CA . ALA A 1 97 ? -28.472 7.100 30.841 1.00 96.69 97 ALA A CA 1
ATOM 754 C C . ALA A 1 97 ? -29.591 6.236 31.440 1.00 96.69 97 ALA A C 1
ATOM 756 O O . ALA A 1 97 ? -30.238 6.601 32.421 1.00 96.69 97 ALA A O 1
ATOM 757 N N . THR A 1 98 ? -29.823 5.080 30.827 1.00 97.56 98 THR A N 1
ATOM 758 C CA . THR A 1 98 ? -30.696 4.026 31.350 1.00 97.56 98 THR A CA 1
ATOM 759 C C . THR A 1 98 ? -29.817 2.921 31.922 1.00 97.56 98 THR A C 1
ATOM 761 O O . THR A 1 98 ? -29.104 2.249 31.180 1.00 97.56 98 THR A O 1
ATOM 764 N N . TYR A 1 99 ? -29.847 2.751 33.242 1.00 97.75 99 TYR A N 1
ATOM 765 C CA . TYR A 1 99 ? -29.058 1.746 33.959 1.00 97.75 99 TYR A CA 1
ATOM 766 C C . TYR A 1 99 ? -29.856 0.452 34.167 1.00 97.75 99 TYR A C 1
ATOM 768 O O . TYR A 1 99 ? -31.079 0.528 34.305 1.00 97.75 99 TYR A O 1
ATOM 776 N N . PRO A 1 100 ? -29.186 -0.713 34.254 1.00 97.12 100 PRO A N 1
ATOM 777 C CA . PRO A 1 100 ? -29.861 -1.992 34.446 1.00 97.12 100 PRO A CA 1
ATOM 778 C C . PRO A 1 100 ? -30.564 -2.066 35.804 1.00 97.12 100 PRO A C 1
ATOM 780 O O . PRO A 1 100 ? -30.178 -1.390 36.769 1.00 97.12 100 PRO A O 1
ATOM 783 N N . THR A 1 101 ? -31.572 -2.931 35.915 1.00 96.94 101 THR A N 1
ATOM 784 C CA . THR A 1 101 ? -32.160 -3.301 37.209 1.00 96.94 101 THR A CA 1
ATOM 785 C C . THR A 1 101 ? -31.125 -3.979 38.107 1.00 96.94 101 THR A C 1
ATOM 787 O O . THR A 1 101 ? -30.126 -4.521 37.631 1.00 96.94 101 THR A O 1
ATOM 790 N N . GLN A 1 102 ? -31.346 -3.940 39.424 1.00 97.62 102 GLN A N 1
ATOM 791 C CA . GLN A 1 102 ? -30.448 -4.629 40.348 1.00 97.62 102 GLN A CA 1
ATOM 792 C C . GLN A 1 102 ? -30.475 -6.136 40.069 1.00 97.62 102 GLN A C 1
ATOM 794 O O . GLN A 1 102 ? -31.550 -6.691 39.844 1.00 97.62 102 GLN A O 1
ATOM 799 N N . ASN A 1 103 ? -29.306 -6.774 40.104 1.00 95.69 103 ASN A N 1
ATOM 800 C CA . ASN A 1 103 ? -29.104 -8.199 39.836 1.00 95.69 103 ASN A CA 1
ATOM 801 C C . ASN A 1 103 ? -29.547 -8.645 38.431 1.00 95.69 103 ASN A C 1
ATOM 803 O O . ASN A 1 103 ? -29.835 -9.823 38.232 1.00 95.69 103 ASN A O 1
ATOM 807 N N . LEU A 1 104 ? -29.625 -7.723 37.461 1.00 94.12 104 LEU A N 1
ATOM 808 C CA . LEU A 1 104 ? -29.797 -8.100 36.060 1.00 94.12 104 LEU A CA 1
ATOM 809 C C . LEU A 1 104 ? -28.633 -8.998 35.630 1.00 94.12 104 LEU A C 1
ATOM 811 O O . LEU A 1 104 ? -27.473 -8.616 35.804 1.00 94.12 104 LEU A O 1
ATOM 815 N N . ASP A 1 105 ? -28.959 -10.132 35.023 1.00 89.12 105 ASP A N 1
ATOM 816 C CA . ASP A 1 105 ? -27.992 -10.959 34.314 1.00 89.12 105 ASP A CA 1
ATOM 817 C C . ASP A 1 105 ? -27.846 -10.449 32.872 1.00 89.12 105 ASP A C 1
ATOM 819 O O . ASP A 1 105 ? -28.832 -10.310 32.140 1.00 89.12 105 ASP A O 1
ATOM 823 N N . GLY A 1 106 ? -26.626 -10.064 32.503 1.00 85.94 106 GLY A N 1
ATOM 824 C CA . GLY A 1 106 ? -26.332 -9.428 31.222 1.00 85.94 106 GLY A CA 1
ATOM 825 C C . GLY A 1 106 ? -26.209 -10.435 30.078 1.00 85.94 106 GLY A C 1
ATOM 826 O O . GLY A 1 106 ? -25.973 -11.622 30.277 1.00 85.94 106 GLY A O 1
ATOM 827 N N . GLY A 1 107 ? -26.348 -9.954 28.843 1.00 88.00 107 GLY A N 1
ATOM 828 C CA . GLY A 1 107 ? -26.119 -10.767 27.646 1.00 88.00 107 GLY A CA 1
ATOM 829 C C . GLY A 1 107 ? -24.637 -11.046 27.385 1.00 88.00 107 GLY A C 1
ATOM 830 O O . GLY A 1 107 ? -24.284 -12.138 26.943 1.00 88.00 107 GLY A O 1
ATOM 831 N N . ILE A 1 108 ? -23.770 -10.069 27.677 1.00 89.69 108 ILE A N 1
ATOM 832 C CA . ILE A 1 108 ? -22.314 -10.260 27.667 1.00 89.69 108 ILE A CA 1
ATOM 833 C C . ILE A 1 108 ? -21.951 -11.148 28.853 1.00 89.69 108 ILE A C 1
ATOM 835 O O . ILE A 1 108 ? -22.448 -10.904 29.949 1.00 89.69 108 ILE A O 1
ATOM 839 N N . ASN A 1 109 ? -21.056 -12.117 28.636 1.00 87.81 109 ASN A N 1
ATOM 840 C CA . ASN A 1 109 ? -20.617 -13.117 29.617 1.00 87.81 109 ASN A CA 1
ATOM 841 C C . ASN A 1 109 ? -21.609 -14.278 29.856 1.00 87.81 109 ASN A C 1
ATOM 843 O O . ASN A 1 109 ? -21.374 -15.115 30.725 1.00 87.81 109 ASN A O 1
ATOM 847 N N . ASN A 1 110 ? -22.693 -14.359 29.074 1.00 86.62 110 ASN A N 1
ATOM 848 C CA . ASN A 1 110 ? -23.640 -15.478 29.095 1.00 86.62 110 ASN A CA 1
ATOM 849 C C . ASN A 1 110 ? -23.247 -16.577 28.080 1.00 86.62 110 ASN A C 1
ATOM 851 O O . ASN A 1 110 ? -22.399 -16.367 27.214 1.00 86.62 110 ASN A O 1
ATOM 855 N N . ALA A 1 111 ? -23.875 -17.752 28.139 1.00 86.12 111 ALA A N 1
ATOM 856 C CA . ALA A 1 111 ? -23.622 -18.890 27.252 1.00 86.12 111 ALA A CA 1
ATOM 857 C C . ALA A 1 111 ? -24.240 -18.703 25.848 1.00 86.12 111 ALA A C 1
ATOM 859 O O . ALA A 1 111 ? -25.059 -19.501 25.391 1.00 86.12 111 ALA A O 1
ATOM 860 N N . VAL A 1 112 ? -23.849 -17.628 25.164 1.00 86.62 112 VAL A N 1
ATOM 861 C CA . VAL A 1 112 ? -24.304 -17.264 23.818 1.00 86.62 112 VAL A CA 1
ATOM 862 C C . VAL A 1 112 ? -23.136 -16.863 22.924 1.00 86.62 112 VAL A C 1
ATOM 864 O O . VAL A 1 112 ? -22.012 -16.667 23.389 1.00 86.62 112 VAL A O 1
ATOM 867 N N . ALA A 1 113 ? -23.389 -16.744 21.620 1.00 86.25 113 ALA A N 1
ATOM 868 C CA . ALA A 1 113 ? -22.369 -16.293 20.684 1.00 86.25 113 ALA A CA 1
ATOM 869 C C . ALA A 1 113 ? -21.928 -14.862 21.020 1.00 86.25 113 ALA A C 1
ATOM 871 O O . ALA A 1 113 ? -22.763 -13.965 21.168 1.00 86.25 113 ALA A O 1
ATOM 872 N N . HIS A 1 114 ? -20.613 -14.686 21.122 1.00 90.44 114 HIS A N 1
ATOM 873 C CA . HIS A 1 114 ? -19.958 -13.398 21.267 1.00 90.44 114 HIS A CA 1
ATOM 874 C C . HIS A 1 114 ? -19.152 -13.096 20.005 1.00 90.44 114 HIS A C 1
ATOM 876 O O . HIS A 1 114 ? -18.531 -13.982 19.412 1.00 90.44 114 HIS A O 1
ATOM 882 N N . ASN A 1 115 ? -19.158 -11.834 19.596 1.00 90.31 115 ASN A N 1
ATOM 883 C CA . ASN A 1 115 ? -18.550 -11.357 18.369 1.00 90.31 115 ASN A CA 1
ATOM 884 C C . ASN A 1 115 ? -17.750 -10.084 18.650 1.00 90.31 115 ASN A C 1
ATOM 886 O O . ASN A 1 115 ? -18.235 -9.149 19.283 1.00 90.31 115 ASN A O 1
ATOM 890 N N . ILE A 1 116 ? -16.528 -10.034 18.126 1.00 91.38 116 ILE A N 1
ATOM 891 C CA . ILE A 1 116 ? -15.714 -8.822 18.067 1.00 91.38 116 ILE A CA 1
ATOM 892 C C . ILE A 1 116 ? -15.782 -8.300 16.633 1.00 91.38 116 ILE A C 1
ATOM 894 O O . ILE A 1 116 ? -15.623 -9.056 15.676 1.00 91.38 116 ILE A O 1
ATOM 898 N N . GLY A 1 117 ? -16.048 -7.006 16.477 1.00 88.81 117 GLY A N 1
ATOM 899 C CA . GLY A 1 117 ? -16.030 -6.321 15.186 1.00 88.81 117 GLY A CA 1
ATOM 900 C C . GLY A 1 117 ? -17.259 -6.529 14.293 1.00 88.81 117 GLY A C 1
ATOM 901 O O . GLY A 1 117 ? -17.244 -6.132 13.126 1.00 88.81 117 GLY A O 1
ATOM 902 N N . ARG A 1 118 ? -18.327 -7.151 14.804 1.00 85.12 118 ARG A N 1
ATOM 903 C CA . ARG A 1 118 ? -19.581 -7.359 14.071 1.00 85.12 118 ARG A CA 1
ATOM 904 C C . ARG A 1 118 ? -20.757 -7.482 15.028 1.00 85.12 118 ARG A C 1
ATOM 906 O O . ARG A 1 118 ? -20.659 -8.200 16.013 1.00 85.12 118 ARG A O 1
ATOM 913 N N . ASN A 1 119 ? -21.890 -6.887 14.665 1.00 85.88 119 ASN A N 1
ATOM 914 C CA . ASN A 1 119 ? -23.183 -7.236 15.245 1.00 85.88 119 ASN A CA 1
ATOM 915 C C . ASN A 1 119 ? -23.841 -8.377 14.452 1.00 85.88 119 ASN A C 1
ATOM 917 O O . ASN A 1 119 ? -24.028 -8.271 13.236 1.00 85.88 119 ASN A O 1
ATOM 921 N N . VAL A 1 120 ? -24.218 -9.472 15.105 1.00 79.12 120 VAL A N 1
ATOM 922 C CA . VAL A 1 120 ? -24.800 -10.623 14.393 1.00 79.12 120 VAL A CA 1
ATOM 923 C C . VAL A 1 120 ? -26.276 -10.443 14.051 1.00 79.12 120 VAL A C 1
ATOM 925 O O . VAL A 1 120 ? -26.743 -11.000 13.060 1.00 79.12 120 VAL A O 1
ATOM 928 N N . SER A 1 121 ? -27.007 -9.635 14.820 1.00 78.19 121 SER A N 1
ATOM 929 C CA . SER A 1 121 ? -28.426 -9.351 14.570 1.00 78.19 121 SER A CA 1
ATOM 930 C C . SER A 1 121 ? -28.655 -8.333 13.439 1.00 78.19 121 SER A C 1
ATOM 932 O O . SER A 1 121 ? -29.774 -8.196 12.946 1.00 78.19 121 SER A O 1
ATOM 934 N N . GLN A 1 122 ? -27.604 -7.626 13.004 1.00 75.75 122 GLN A N 1
ATOM 935 C CA . GLN A 1 122 ? -27.655 -6.539 12.022 1.00 75.75 122 GLN A CA 1
ATOM 936 C C . GLN A 1 122 ? -26.518 -6.689 11.000 1.00 75.75 122 GLN A C 1
ATOM 938 O O . GLN A 1 122 ? -25.373 -6.327 11.260 1.00 75.75 122 GLN A O 1
ATOM 943 N N . ALA A 1 123 ? -26.841 -7.188 9.804 1.00 69.62 123 ALA A N 1
ATOM 944 C CA . ALA A 1 123 ? -25.855 -7.623 8.808 1.00 69.62 123 ALA A CA 1
ATOM 945 C C . ALA A 1 123 ? -24.903 -6.533 8.265 1.00 69.62 123 ALA A C 1
ATOM 947 O O . ALA A 1 123 ? -23.930 -6.881 7.605 1.00 69.62 123 ALA A O 1
ATOM 948 N N . SER A 1 124 ? -25.166 -5.247 8.516 1.00 74.06 124 SER A N 1
ATOM 949 C CA . SER A 1 124 ? -24.369 -4.108 8.031 1.00 74.06 124 SER A CA 1
ATOM 950 C C . SER A 1 124 ? -23.497 -3.437 9.099 1.00 74.06 124 SER A C 1
ATOM 952 O O . SER A 1 124 ? -22.783 -2.485 8.787 1.00 74.06 124 SER A O 1
ATOM 954 N N . ARG A 1 125 ? -23.542 -3.899 10.354 1.00 83.50 125 ARG A N 1
ATOM 955 C CA . ARG A 1 125 ? -22.813 -3.275 11.469 1.00 83.50 125 ARG A CA 1
ATOM 956 C C . ARG A 1 125 ? -21.490 -3.987 11.719 1.00 83.50 125 ARG A C 1
ATOM 958 O O . ARG A 1 125 ? -21.395 -4.869 12.574 1.00 83.50 125 ARG A O 1
ATOM 965 N N . PHE A 1 126 ? -20.485 -3.603 10.947 1.00 83.62 126 PHE A N 1
ATOM 966 C CA . PHE A 1 126 ? -19.100 -4.040 11.121 1.00 83.62 126 PHE A CA 1
ATOM 967 C C . PHE A 1 126 ? -18.301 -2.970 11.849 1.00 83.62 126 PHE A C 1
ATOM 969 O O . PHE A 1 126 ? -18.661 -1.800 11.801 1.00 83.62 126 PHE A O 1
ATOM 976 N N . TRP A 1 127 ? -17.229 -3.358 12.526 1.00 85.56 127 TRP A N 1
ATOM 977 C CA . TRP A 1 127 ? -16.208 -2.422 12.975 1.00 85.56 127 TRP A CA 1
ATOM 978 C C . TRP A 1 127 ? -15.323 -2.010 11.801 1.00 85.56 127 TRP A C 1
ATOM 980 O O . TRP A 1 127 ? -14.915 -2.851 11.004 1.00 85.56 127 TRP A O 1
ATOM 990 N N . ASP A 1 128 ? -15.013 -0.719 11.726 1.00 80.69 128 ASP A N 1
ATOM 991 C CA . ASP A 1 128 ? -13.967 -0.178 10.863 1.00 80.69 128 ASP A CA 1
ATOM 992 C C . ASP A 1 128 ? -12.929 0.490 11.769 1.00 80.69 128 ASP A C 1
ATOM 994 O O . ASP A 1 128 ? -13.194 1.531 12.383 1.00 80.69 128 ASP A O 1
ATOM 998 N N . GLY A 1 129 ? -11.775 -0.157 11.919 1.00 77.31 129 GLY A N 1
ATOM 999 C CA . GLY A 1 129 ? -10.686 0.301 12.772 1.00 77.31 129 GLY A CA 1
ATOM 1000 C C . GLY A 1 129 ? -9.790 -0.830 13.270 1.00 77.31 129 GLY A C 1
ATOM 1001 O O . GLY A 1 129 ? -9.984 -2.000 12.948 1.00 77.31 129 GLY A O 1
ATOM 1002 N N . LEU A 1 130 ? -8.830 -0.475 14.119 1.00 80.56 130 LEU A N 1
ATOM 1003 C CA . LEU A 1 130 ? -7.889 -1.401 14.746 1.00 80.56 130 LEU A CA 1
ATOM 1004 C C . LEU A 1 130 ? -8.275 -1.661 16.206 1.00 80.56 130 LEU A C 1
ATOM 1006 O O . LEU A 1 130 ? -8.723 -0.765 16.930 1.00 80.56 130 LEU A O 1
ATOM 1010 N N . LEU A 1 131 ? -8.072 -2.894 16.653 1.00 84.25 131 LEU A N 1
ATOM 1011 C CA . LEU A 1 131 ? -8.175 -3.298 18.051 1.00 84.25 131 LEU A CA 1
ATOM 1012 C C . LEU A 1 131 ? -6.805 -3.789 18.510 1.00 84.25 131 LEU A C 1
ATOM 1014 O O . LEU A 1 131 ? -6.031 -4.310 17.717 1.00 84.25 131 LEU A O 1
ATOM 1018 N N . ALA A 1 132 ? -6.513 -3.576 19.783 1.00 83.81 132 ALA A N 1
ATOM 1019 C CA . ALA A 1 132 ? -5.313 -4.069 20.436 1.00 83.81 132 ALA A CA 1
ATOM 1020 C C . ALA A 1 132 ? -5.690 -4.417 21.872 1.00 83.81 132 ALA A C 1
ATOM 1022 O O . ALA A 1 132 ? -6.574 -3.756 22.428 1.00 83.81 132 ALA A O 1
ATOM 1023 N N . ASP A 1 133 ? -5.033 -5.438 22.417 1.00 87.25 133 ASP A N 1
ATOM 1024 C CA . ASP A 1 133 ? -5.049 -5.802 23.833 1.00 87.25 133 ASP A CA 1
ATOM 1025 C C . ASP A 1 133 ? -6.467 -5.874 24.437 1.00 87.25 133 ASP A C 1
ATOM 1027 O O . ASP A 1 133 ? -6.904 -5.012 25.201 1.00 87.25 133 ASP A O 1
ATOM 1031 N N . CYS A 1 134 ? -7.247 -6.865 23.998 1.00 93.12 134 CYS A N 1
ATOM 1032 C CA . CYS A 1 134 ? -8.666 -6.982 24.344 1.00 93.12 134 CYS A CA 1
ATOM 1033 C C . CYS A 1 134 ? -8.891 -7.973 25.490 1.00 93.12 134 CYS A C 1
ATOM 1035 O O . CYS A 1 134 ? -8.444 -9.115 25.421 1.00 93.12 134 CYS A O 1
ATOM 1037 N N . TYR A 1 135 ? -9.656 -7.558 26.500 1.00 94.31 135 TYR A N 1
ATOM 1038 C CA . TYR A 1 135 ? -9.939 -8.347 27.699 1.00 94.31 135 TYR A CA 1
ATOM 1039 C C . TYR A 1 135 ? -11.445 -8.519 27.903 1.00 94.31 135 TYR A C 1
ATOM 1041 O O . TYR A 1 135 ? -12.217 -7.579 27.700 1.00 94.31 135 TYR A O 1
ATOM 1049 N N . LEU A 1 136 ? -11.839 -9.683 28.414 1.00 95.50 136 LEU A N 1
ATOM 1050 C CA . LEU A 1 136 ? -13.078 -9.857 29.169 1.00 95.50 136 LEU A CA 1
ATOM 1051 C C . LEU A 1 136 ? -12.722 -10.473 30.519 1.00 95.50 136 LEU A C 1
ATOM 1053 O O . LEU A 1 136 ? -12.065 -11.512 30.562 1.00 95.50 136 LEU A O 1
ATOM 1057 N N . ILE A 1 137 ? -13.163 -9.836 31.603 1.00 96.19 137 ILE A N 1
ATOM 1058 C CA . ILE A 1 137 ? -12.982 -10.337 32.966 1.00 96.19 137 ILE A CA 1
ATOM 1059 C C . ILE A 1 137 ? -14.328 -10.811 33.492 1.00 96.19 137 ILE A C 1
ATOM 1061 O O . ILE A 1 137 ? -15.264 -10.022 33.626 1.00 96.19 137 ILE A O 1
ATOM 1065 N N . ASP A 1 138 ? -14.406 -12.099 33.798 1.00 93.94 138 ASP A N 1
ATOM 1066 C CA . ASP A 1 138 ? -15.581 -12.723 34.387 1.00 93.94 138 ASP A CA 1
ATOM 1067 C C . ASP A 1 138 ? -15.472 -12.736 35.924 1.00 93.94 138 ASP A C 1
ATOM 1069 O O . ASP A 1 138 ? -14.443 -13.094 36.500 1.00 93.94 138 ASP A O 1
ATOM 1073 N N . GLY A 1 139 ? -16.544 -12.316 36.600 1.00 91.31 139 GLY A N 1
ATOM 1074 C CA . GLY A 1 139 ? -16.654 -12.334 38.061 1.00 91.31 139 GLY A CA 1
ATOM 1075 C C . GLY A 1 139 ? -16.053 -11.133 38.803 1.00 91.31 139 GLY A C 1
ATOM 1076 O O . GLY A 1 139 ? -16.011 -11.146 40.033 1.00 91.31 139 GLY A O 1
ATOM 1077 N N . SER A 1 140 ? -15.577 -10.087 38.117 1.00 93.06 140 SER A N 1
ATOM 1078 C CA . SER A 1 140 ? -15.057 -8.872 38.769 1.00 93.06 140 SER A CA 1
ATOM 1079 C C . SER A 1 140 ? -15.243 -7.610 37.925 1.00 93.06 140 SER A C 1
ATOM 1081 O O . SER A 1 140 ? -14.823 -7.550 36.774 1.00 93.06 140 SER A O 1
ATOM 1083 N N . ALA A 1 141 ? -15.806 -6.560 38.528 1.00 94.62 141 ALA A N 1
ATOM 1084 C CA . ALA A 1 141 ? -15.929 -5.239 37.913 1.00 94.62 141 ALA A CA 1
ATOM 1085 C C . ALA A 1 141 ? -14.683 -4.387 38.204 1.00 94.62 141 ALA A C 1
ATOM 1087 O O . ALA A 1 141 ? -14.577 -3.738 39.247 1.00 94.62 141 ALA A O 1
ATOM 1088 N N . LEU A 1 142 ? -13.722 -4.420 37.282 1.00 96.19 142 LEU A N 1
ATOM 1089 C CA . LEU A 1 142 ? -12.437 -3.730 37.412 1.00 96.19 142 LEU A CA 1
ATOM 1090 C C . LEU A 1 142 ? -12.458 -2.312 36.830 1.00 96.19 142 LEU A C 1
ATOM 1092 O O . LEU A 1 142 ? -13.363 -1.922 36.096 1.00 96.19 142 LEU A O 1
ATOM 1096 N N . THR A 1 143 ? -11.428 -1.537 37.160 1.00 96.50 143 THR A N 1
ATOM 1097 C CA . THR A 1 143 ? -11.193 -0.182 36.643 1.00 96.50 143 THR A CA 1
ATOM 1098 C C . THR A 1 143 ? -9.957 -0.157 35.732 1.00 96.50 143 THR A C 1
ATOM 1100 O O . THR A 1 143 ? -9.163 -1.106 35.750 1.00 96.50 143 THR A O 1
ATOM 1103 N N . PRO A 1 144 ? -9.727 0.934 34.969 1.00 95.38 144 PRO A N 1
ATOM 1104 C CA . PRO A 1 144 ? -8.573 1.045 34.074 1.00 95.38 144 PRO A CA 1
ATOM 1105 C C . PRO A 1 144 ? -7.210 0.792 34.725 1.00 95.38 144 PRO A C 1
ATOM 1107 O O . PRO A 1 144 ? -6.312 0.308 34.046 1.00 95.38 144 PRO A O 1
ATOM 1110 N N . SER A 1 145 ? -7.041 1.045 36.028 1.00 95.06 145 SER A N 1
ATOM 1111 C CA . SER A 1 145 ? -5.765 0.824 36.733 1.00 95.06 145 SER A CA 1
ATOM 1112 C C . SER A 1 145 ? -5.331 -0.647 36.800 1.00 95.06 145 SER A C 1
ATOM 1114 O O . SER A 1 145 ? -4.188 -0.940 37.157 1.00 95.06 145 SER A O 1
ATOM 1116 N N . SER A 1 146 ? -6.234 -1.575 36.463 1.00 95.88 146 SER A N 1
ATOM 1117 C CA . SER A 1 146 ? -5.920 -3.002 36.319 1.00 95.88 146 SER A CA 1
ATOM 1118 C C . SER A 1 146 ? -5.237 -3.332 34.987 1.00 95.88 146 SER A C 1
ATOM 1120 O O . SER A 1 146 ? -4.547 -4.342 34.916 1.00 95.88 146 SER A O 1
ATOM 1122 N N . PHE A 1 147 ? -5.414 -2.488 33.964 1.00 93.44 147 PHE A N 1
ATOM 1123 C CA . PHE A 1 147 ? -4.989 -2.732 32.575 1.00 93.44 147 PHE A CA 1
ATOM 1124 C C . PHE A 1 147 ? -4.077 -1.639 32.016 1.00 93.44 147 PHE A C 1
ATOM 1126 O O . PHE A 1 147 ? -3.563 -1.761 30.910 1.00 93.44 147 PHE A O 1
ATOM 1133 N N . THR A 1 148 ? -3.916 -0.530 32.738 1.00 90.62 148 THR A N 1
ATOM 1134 C CA . THR A 1 148 ? -3.144 0.630 32.288 1.00 90.62 148 THR A CA 1
ATOM 1135 C C . THR A 1 148 ? -2.383 1.275 33.438 1.00 90.62 148 THR A C 1
ATOM 1137 O O . THR A 1 148 ? -2.764 1.152 34.606 1.00 90.62 148 THR A O 1
ATOM 1140 N N . GLU A 1 149 ? -1.313 1.983 33.098 1.00 87.38 149 GLU A N 1
ATOM 1141 C CA . GLU A 1 149 ? -0.564 2.857 33.998 1.00 87.38 149 GLU A CA 1
ATOM 1142 C C . GLU A 1 149 ? -0.081 4.108 33.260 1.00 87.38 149 GLU A C 1
ATOM 1144 O O . GLU A 1 149 ? -0.103 4.165 32.034 1.00 87.38 149 GLU A O 1
ATOM 1149 N N . THR A 1 150 ? 0.312 5.145 33.997 1.00 85.56 150 THR A N 1
ATOM 1150 C CA . THR A 1 150 ? 0.886 6.354 33.399 1.00 85.56 150 THR A CA 1
ATOM 1151 C C . THR A 1 150 ? 2.395 6.194 33.287 1.00 85.56 150 THR A C 1
ATOM 1153 O O . THR A 1 150 ? 3.075 5.999 34.295 1.00 85.56 150 THR A O 1
ATOM 1156 N N . ASP A 1 151 ? 2.925 6.317 32.075 1.00 81.31 151 ASP A N 1
ATOM 1157 C CA . ASP A 1 151 ? 4.360 6.352 31.832 1.00 81.31 151 ASP A CA 1
ATOM 1158 C C . ASP A 1 151 ? 4.966 7.578 32.531 1.00 81.31 151 ASP A C 1
ATOM 1160 O O . ASP A 1 151 ? 4.615 8.725 32.248 1.00 81.31 151 ASP A O 1
ATOM 1164 N N . ALA A 1 152 ? 5.886 7.335 33.463 1.00 82.62 152 ALA A N 1
ATOM 1165 C CA . ALA A 1 152 ? 6.453 8.381 34.310 1.00 82.62 152 ALA A CA 1
ATOM 1166 C C . ALA A 1 152 ? 7.317 9.405 33.546 1.00 82.62 152 ALA A C 1
ATOM 1168 O O . ALA A 1 152 ? 7.594 10.479 34.078 1.00 82.62 152 ALA A O 1
ATOM 1169 N N . THR A 1 153 ? 7.753 9.087 32.323 1.00 73.00 153 THR A N 1
ATOM 1170 C CA . THR A 1 153 ? 8.618 9.952 31.507 1.00 73.00 153 THR A CA 1
ATOM 1171 C C . THR A 1 153 ? 7.794 10.840 30.581 1.00 73.00 153 THR A C 1
ATOM 1173 O O . THR A 1 153 ? 8.089 12.022 30.420 1.00 73.00 153 THR A O 1
ATOM 1176 N N . THR A 1 154 ? 6.767 10.268 29.957 1.00 69.62 154 THR A N 1
ATOM 1177 C CA . THR A 1 154 ? 5.962 10.925 28.918 1.00 69.62 154 THR A CA 1
ATOM 1178 C C . THR A 1 154 ? 4.627 11.451 29.441 1.00 69.62 154 THR A C 1
ATOM 1180 O O . THR A 1 154 ? 3.996 12.273 28.778 1.00 69.62 154 THR A O 1
ATOM 1183 N N . GLY A 1 155 ? 4.182 10.983 30.613 1.00 74.94 155 GLY A N 1
ATOM 1184 C CA . GLY A 1 155 ? 2.854 11.260 31.159 1.00 74.94 155 GLY A CA 1
ATOM 1185 C C . GLY A 1 155 ? 1.718 10.580 30.388 1.00 74.94 155 GLY A C 1
ATOM 1186 O O . GLY A 1 155 ? 0.552 10.863 30.655 1.00 74.94 155 GLY A O 1
ATOM 1187 N N . GLN A 1 156 ? 2.027 9.713 29.419 1.00 73.31 156 GLN A N 1
ATOM 1188 C CA . GLN A 1 156 ? 1.028 9.033 28.597 1.00 73.31 156 GLN A CA 1
ATOM 1189 C C . GLN A 1 156 ? 0.458 7.812 29.317 1.00 73.31 156 GLN A C 1
ATOM 1191 O O . GLN A 1 156 ? 1.161 7.125 30.054 1.00 73.31 156 GLN A O 1
ATOM 1196 N N . LEU A 1 157 ? -0.819 7.511 29.076 1.00 76.06 157 LEU A N 1
ATOM 1197 C CA . LEU A 1 157 ? -1.416 6.259 29.527 1.00 76.06 157 LEU A CA 1
ATOM 1198 C C . LEU A 1 157 ? -0.918 5.111 28.638 1.00 76.06 157 LEU A C 1
ATOM 1200 O O . LEU A 1 157 ? -1.128 5.134 27.425 1.00 76.06 157 LEU A O 1
ATOM 1204 N N . ILE A 1 158 ? -0.288 4.112 29.244 1.00 78.81 158 ILE A N 1
ATOM 1205 C CA . ILE A 1 158 ? 0.253 2.928 28.576 1.00 78.81 158 ILE A CA 1
ATOM 1206 C C . ILE A 1 158 ? -0.454 1.654 29.065 1.00 78.81 158 ILE A C 1
ATOM 1208 O O . ILE A 1 158 ? -0.950 1.627 30.197 1.00 78.81 158 ILE A O 1
ATOM 1212 N N . PRO A 1 159 ? -0.526 0.595 28.237 1.00 82.06 159 PRO A N 1
ATOM 1213 C CA . PRO A 1 159 ? -1.018 -0.706 28.672 1.00 82.06 159 PRO A CA 1
ATOM 1214 C C . PRO A 1 159 ? -0.161 -1.287 29.797 1.00 82.06 159 PRO A C 1
ATOM 1216 O O . PRO A 1 159 ? 1.058 -1.122 29.824 1.00 82.06 159 PRO A O 1
ATOM 1219 N N . LYS A 1 160 ? -0.808 -2.016 30.697 1.00 84.38 160 LYS A N 1
ATOM 1220 C CA . LYS A 1 160 ? -0.203 -2.736 31.811 1.00 84.38 160 LYS A CA 1
ATOM 1221 C C . LYS A 1 160 ? -0.750 -4.155 31.823 1.00 84.38 160 LYS A C 1
ATOM 1223 O O . LYS A 1 160 ? -1.962 -4.348 31.782 1.00 84.38 160 LYS A O 1
ATOM 1228 N N . ALA A 1 161 ? 0.142 -5.134 31.947 1.00 85.44 161 ALA A N 1
ATOM 1229 C CA . ALA A 1 161 ? -0.244 -6.537 32.022 1.00 85.44 161 ALA A CA 1
ATOM 1230 C C . ALA A 1 161 ? -1.192 -6.792 33.207 1.00 85.44 161 ALA A C 1
ATOM 1232 O O . ALA A 1 161 ? -0.870 -6.481 34.361 1.00 85.44 161 ALA A O 1
ATOM 1233 N N . TYR A 1 162 ? -2.347 -7.389 32.918 1.00 92.31 162 TYR A N 1
ATOM 1234 C CA . TYR A 1 162 ? -3.289 -7.814 33.943 1.00 92.31 162 TYR A CA 1
ATOM 1235 C C . TYR A 1 162 ? -2.800 -9.097 34.626 1.00 92.31 162 TYR A C 1
ATOM 1237 O O . TYR A 1 162 ? -2.465 -10.078 33.966 1.00 92.31 162 TYR A O 1
ATOM 1245 N N . SER A 1 163 ? -2.766 -9.096 35.959 1.00 91.31 163 SER A N 1
ATOM 1246 C CA . SER A 1 163 ? -2.255 -10.210 36.774 1.00 91.31 163 SER A CA 1
ATOM 1247 C C . SER A 1 163 ? -3.317 -10.901 37.637 1.00 91.31 163 SER A C 1
ATOM 1249 O O . SER A 1 163 ? -2.981 -11.757 38.456 1.00 91.31 163 SER A O 1
ATOM 1251 N N . GLY A 1 164 ? -4.588 -10.515 37.500 1.00 93.62 164 GLY A N 1
ATOM 1252 C CA . GLY A 1 164 ? -5.690 -11.136 38.234 1.00 93.62 164 GLY A CA 1
ATOM 1253 C C . GLY A 1 164 ? -6.303 -12.339 37.508 1.00 93.62 164 GLY A C 1
ATOM 1254 O O . GLY A 1 164 ? -5.768 -12.839 36.523 1.00 93.62 164 GLY A O 1
ATOM 1255 N N . SER A 1 165 ? -7.437 -12.818 38.025 1.00 94.75 165 SER A N 1
ATOM 1256 C CA . SER A 1 165 ? -8.186 -13.931 37.430 1.00 94.75 165 SER A CA 1
ATOM 1257 C C . SER A 1 165 ? -9.075 -13.450 36.287 1.00 94.75 165 SER A C 1
ATOM 1259 O O . SER A 1 165 ? -9.742 -12.426 36.409 1.00 94.75 165 SER A O 1
ATOM 1261 N N . TYR A 1 166 ? -9.148 -14.234 35.214 1.00 95.44 166 TYR A N 1
ATOM 1262 C CA . TYR A 1 166 ? -10.062 -13.991 34.097 1.00 95.44 166 TYR A CA 1
ATOM 1263 C C . TYR A 1 166 ? -11.466 -14.569 34.330 1.00 95.44 166 TYR A C 1
ATOM 1265 O O . TYR A 1 166 ? -12.370 -14.301 33.546 1.00 95.44 166 TYR A O 1
ATOM 1273 N N . GLY A 1 167 ? -11.675 -15.335 35.406 1.00 94.06 167 GLY A N 1
ATOM 1274 C CA . GLY A 1 167 ? -12.930 -16.050 35.652 1.00 94.06 167 GLY A CA 1
ATOM 1275 C C . GLY A 1 167 ? -13.136 -17.215 34.679 1.00 94.06 167 GLY A C 1
ATOM 1276 O O . GLY A 1 167 ? -12.172 -17.706 34.099 1.00 94.06 167 GLY A O 1
ATOM 1277 N N . THR A 1 168 ? -14.374 -17.686 34.517 1.00 90.75 168 THR A N 1
ATOM 1278 C CA . THR A 1 168 ? -14.676 -18.881 33.700 1.00 90.75 168 THR A CA 1
ATOM 1279 C C . THR A 1 168 ? -14.755 -18.531 32.217 1.00 90.75 168 THR A C 1
ATOM 1281 O O . THR A 1 168 ? -14.173 -19.206 31.370 1.00 90.75 168 THR A O 1
ATOM 1284 N N . ASN A 1 169 ? -15.463 -17.450 31.906 1.00 90.94 169 ASN A N 1
ATOM 1285 C CA . ASN A 1 169 ? -15.770 -17.046 30.534 1.00 90.94 169 ASN A CA 1
ATOM 1286 C C . ASN A 1 169 ? -14.814 -15.969 29.990 1.00 90.94 169 ASN A C 1
ATOM 1288 O O . ASN A 1 169 ? -14.914 -15.586 28.824 1.00 90.94 169 ASN A O 1
ATO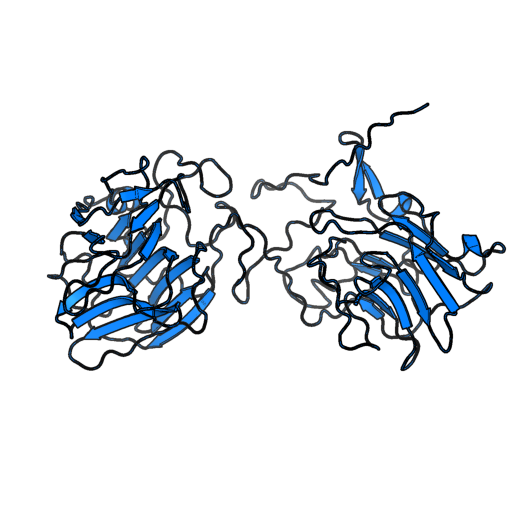M 1292 N N . GLY A 1 170 ? -13.902 -15.452 30.821 1.00 94.31 170 GLY A N 1
ATOM 1293 C CA . GLY A 1 170 ? -12.984 -14.395 30.413 1.00 94.31 170 GLY A CA 1
ATOM 1294 C C . GLY A 1 170 ? -11.921 -14.855 29.423 1.00 94.31 170 GLY A C 1
ATOM 1295 O O . GLY A 1 170 ? -11.637 -16.049 29.290 1.00 94.31 170 GLY A O 1
ATOM 1296 N N . PHE A 1 171 ? -11.338 -13.881 28.732 1.00 95.50 171 PHE A N 1
ATOM 1297 C CA . PHE A 1 171 ? -10.297 -14.081 27.729 1.00 95.50 171 PHE A CA 1
ATOM 1298 C C . PHE A 1 171 ? -9.342 -12.885 27.691 1.00 95.50 171 PHE A C 1
ATOM 1300 O O . PHE A 1 171 ? -9.677 -11.782 28.139 1.00 95.50 171 PHE A O 1
ATOM 1307 N N . HIS A 1 172 ? -8.182 -13.097 27.074 1.00 95.25 172 HIS A N 1
ATOM 1308 C CA . HIS A 1 172 ? -7.232 -12.059 26.689 1.00 95.25 172 HIS A CA 1
ATOM 1309 C C . HIS A 1 172 ? -6.788 -12.288 25.248 1.00 95.25 172 HIS A C 1
ATOM 1311 O O . HIS A 1 172 ? -6.260 -13.345 24.927 1.00 95.25 172 HIS A O 1
ATOM 1317 N N . LEU A 1 173 ? -7.017 -11.311 24.375 1.00 91.94 173 LEU A N 1
ATOM 1318 C CA . LEU A 1 173 ? -6.508 -11.310 23.007 1.00 91.94 173 LEU A CA 1
ATOM 1319 C C . LEU A 1 173 ? -5.406 -10.258 22.897 1.00 91.94 173 LEU A C 1
ATOM 1321 O O . LEU A 1 173 ? -5.679 -9.069 22.715 1.00 91.94 173 LEU A O 1
ATOM 1325 N N . GLU A 1 174 ? -4.162 -10.714 23.013 1.00 85.81 174 GLU A N 1
ATOM 1326 C CA . GLU A 1 174 ? -2.970 -9.872 22.859 1.00 85.81 174 GLU A CA 1
ATOM 1327 C C . GLU A 1 174 ? -2.703 -9.515 21.386 1.00 85.81 174 GLU A C 1
ATOM 1329 O O . GLU A 1 174 ? -2.116 -8.479 21.085 1.00 85.81 174 GLU A O 1
ATOM 1334 N N . PHE A 1 175 ? -3.151 -10.372 20.460 1.00 80.38 175 PHE A N 1
ATOM 1335 C CA . PHE A 1 175 ? -2.813 -10.322 19.031 1.00 80.38 175 PHE A CA 1
ATOM 1336 C C . PHE A 1 175 ? -1.301 -10.440 18.745 1.00 80.38 175 PHE A C 1
ATOM 1338 O O . PHE A 1 175 ? -0.832 -10.004 17.695 1.00 80.38 175 PHE A O 1
ATOM 1345 N N . ALA A 1 176 ? -0.543 -11.061 19.659 1.00 73.38 176 ALA A N 1
ATOM 1346 C CA . ALA A 1 176 ? 0.911 -11.215 19.555 1.00 73.38 176 ALA A CA 1
ATOM 1347 C C . ALA A 1 176 ? 1.363 -12.129 18.402 1.00 73.38 176 ALA A C 1
ATOM 1349 O O . ALA A 1 176 ? 2.432 -11.920 17.834 1.00 73.38 176 ALA A O 1
ATOM 1350 N N . ASP A 1 177 ? 0.562 -13.143 18.050 1.00 66.88 177 ASP A N 1
ATOM 1351 C CA . ASP A 1 177 ? 0.849 -14.047 16.933 1.00 66.88 177 ASP A CA 1
ATOM 1352 C C . ASP A 1 177 ? -0.067 -13.748 15.743 1.00 66.88 177 ASP A C 1
ATOM 1354 O O . ASP A 1 177 ? -1.236 -14.136 15.696 1.00 66.88 177 ASP A O 1
ATOM 1358 N N . ASN A 1 178 ? 0.500 -13.069 14.752 1.00 65.06 178 ASN A N 1
ATOM 1359 C CA . ASN A 1 178 ? -0.170 -12.669 13.522 1.00 65.06 178 ASN A CA 1
ATOM 1360 C C . ASN A 1 178 ? 0.158 -13.554 12.317 1.00 65.06 178 ASN A C 1
ATOM 1362 O O . ASN A 1 178 ? -0.208 -13.226 11.187 1.00 65.06 178 ASN A O 1
ATOM 1366 N N . SER A 1 179 ? 0.841 -14.677 12.543 1.00 62.50 179 SER A N 1
ATOM 1367 C CA . SER A 1 179 ? 1.349 -15.534 11.469 1.00 62.50 179 SER A CA 1
ATOM 1368 C C . SER A 1 179 ? 0.242 -16.175 10.625 1.00 62.50 179 SER A C 1
ATOM 1370 O O . SER A 1 179 ? 0.495 -16.626 9.507 1.00 62.50 179 SER A O 1
ATOM 1372 N N . SER A 1 180 ? -0.993 -16.223 11.138 1.00 61.16 180 SER A N 1
ATOM 1373 C CA . SER A 1 180 ? -2.159 -16.736 10.420 1.00 61.16 180 SER A CA 1
ATOM 1374 C C . SER A 1 180 ? -3.476 -16.216 11.004 1.00 61.16 180 SER A C 1
ATOM 1376 O O . SER A 1 180 ? -3.528 -15.739 12.139 1.00 61.16 180 SER A O 1
ATOM 1378 N N . ASN A 1 181 ? -4.569 -16.366 10.259 1.00 75.81 181 ASN A N 1
ATOM 1379 C CA . ASN A 1 181 ? -5.919 -15.982 10.666 1.00 75.81 181 ASN A CA 1
ATOM 1380 C C . ASN A 1 181 ? -6.657 -17.150 11.353 1.00 75.81 181 ASN A C 1
ATOM 1382 O O . ASN A 1 181 ? -7.664 -17.644 10.849 1.00 75.81 181 ASN A O 1
ATOM 1386 N N . THR A 1 182 ? -6.119 -17.657 12.468 1.00 80.69 182 THR A N 1
ATOM 1387 C CA . THR A 1 182 ? -6.648 -18.851 13.157 1.00 80.69 182 THR A CA 1
ATOM 1388 C C . THR A 1 182 ? -6.871 -18.624 14.647 1.00 80.69 182 THR A C 1
ATOM 1390 O O . THR A 1 182 ? -6.326 -17.694 15.240 1.00 80.69 182 THR A O 1
ATOM 1393 N N . ALA A 1 183 ? -7.639 -19.521 15.266 1.00 87.19 183 ALA A N 1
ATOM 1394 C CA . ALA A 1 183 ? -7.884 -19.527 16.706 1.00 87.19 183 ALA A CA 1
ATOM 1395 C C . ALA A 1 183 ? -6.627 -19.811 17.548 1.00 87.19 183 ALA A C 1
ATOM 1397 O O . ALA A 1 183 ? -6.607 -19.523 18.736 1.00 87.19 183 ALA A O 1
ATOM 1398 N N . THR A 1 184 ? -5.568 -20.366 16.954 1.00 86.06 184 THR A N 1
ATOM 1399 C CA . THR A 1 184 ? -4.294 -20.627 17.645 1.00 86.06 184 THR A CA 1
ATOM 1400 C C . THR A 1 184 ? -3.258 -19.523 17.444 1.00 86.06 184 THR A C 1
ATOM 1402 O O . THR A 1 184 ? -2.196 -19.596 18.055 1.00 86.06 184 THR A O 1
ATOM 1405 N N . THR A 1 185 ? -3.556 -18.534 16.598 1.00 83.31 185 THR A N 1
ATOM 1406 C CA . THR A 1 185 ? -2.684 -17.400 16.261 1.00 83.31 185 THR A CA 1
ATOM 1407 C C . THR A 1 185 ? -3.398 -16.087 16.610 1.00 83.31 185 THR A C 1
ATOM 1409 O O . THR A 1 185 ? -3.461 -15.736 17.785 1.00 83.31 185 THR A O 1
ATOM 1412 N N . LEU A 1 186 ? -4.038 -15.409 15.648 1.00 82.12 186 LEU A N 1
ATOM 1413 C CA . LEU A 1 186 ? -4.679 -14.105 15.852 1.00 82.12 186 LEU A CA 1
ATOM 1414 C C . LEU A 1 186 ? -5.806 -14.150 16.893 1.00 82.12 186 LEU A C 1
ATOM 1416 O O . LEU A 1 186 ? -5.982 -13.213 17.664 1.00 82.12 186 LEU A O 1
ATOM 1420 N N . GLY A 1 187 ? -6.590 -15.228 16.898 1.00 88.94 187 GLY A N 1
ATOM 1421 C CA . GLY A 1 187 ? -7.699 -15.414 17.831 1.00 88.94 187 GLY A CA 1
ATOM 1422 C C . GLY A 1 187 ? -7.306 -16.100 19.137 1.00 88.94 187 GLY A C 1
ATOM 1423 O O . GLY A 1 187 ? -8.190 -16.505 19.889 1.00 88.94 187 GLY A O 1
ATOM 1424 N N . LYS A 1 188 ? -6.009 -16.294 19.395 1.00 91.06 188 LYS A N 1
ATOM 1425 C CA . LYS A 1 188 ? -5.542 -17.033 20.566 1.00 91.06 188 LYS A CA 1
ATOM 1426 C C . LYS A 1 188 ? -5.867 -16.284 21.851 1.00 91.06 188 LYS A C 1
ATOM 1428 O O . LYS A 1 188 ? -5.467 -15.137 22.022 1.00 91.06 188 LYS A O 1
ATOM 1433 N N . ASP A 1 189 ? -6.522 -16.987 22.765 1.00 95.38 189 ASP A N 1
ATOM 1434 C CA . ASP A 1 189 ? -6.730 -16.540 24.132 1.00 95.38 189 ASP A CA 1
ATOM 1435 C C . ASP A 1 189 ? -5.486 -16.828 24.986 1.00 95.38 189 ASP A C 1
ATOM 1437 O O . ASP A 1 189 ? -5.092 -17.981 25.190 1.00 95.38 189 ASP A O 1
ATOM 1441 N N . THR A 1 190 ? -4.861 -15.766 25.487 1.00 92.62 190 THR A N 1
ATOM 1442 C CA . THR A 1 190 ? -3.666 -15.798 26.339 1.00 92.62 190 THR A CA 1
ATOM 1443 C C . THR A 1 190 ? -3.985 -15.761 27.834 1.00 92.62 190 THR A C 1
ATOM 1445 O O . THR A 1 190 ? -3.066 -15.838 28.645 1.00 92.62 190 THR A O 1
ATOM 1448 N N . SER A 1 191 ? -5.265 -15.723 28.225 1.00 92.75 191 SER A N 1
ATOM 1449 C CA . SER A 1 191 ? -5.687 -15.698 29.638 1.00 92.75 191 SER A CA 1
ATOM 1450 C C . SER A 1 191 ? -5.397 -16.989 30.412 1.00 92.75 191 SER A C 1
ATOM 1452 O O . SER A 1 191 ? -5.388 -16.991 31.643 1.00 92.75 191 SER A O 1
ATOM 1454 N N . GLY A 1 192 ? -5.190 -18.098 29.695 1.00 91.81 192 GLY A N 1
ATOM 1455 C CA . GLY A 1 192 ? -5.087 -19.446 30.256 1.00 91.81 192 GLY A CA 1
ATOM 1456 C C . GLY A 1 192 ? -6.401 -20.236 30.261 1.00 91.81 192 GLY A C 1
ATOM 1457 O O . GLY A 1 192 ? -6.358 -21.442 30.498 1.00 91.81 192 GLY A O 1
ATOM 1458 N N . ASN A 1 193 ? -7.539 -19.610 29.937 1.00 92.94 193 ASN A N 1
ATOM 1459 C CA . ASN A 1 193 ? -8.838 -20.291 29.860 1.00 92.94 193 ASN A CA 1
ATOM 1460 C C . ASN A 1 193 ? -9.028 -21.091 28.563 1.00 92.94 193 ASN A C 1
ATOM 1462 O O . ASN A 1 193 ? -9.801 -22.047 28.529 1.00 92.94 193 ASN A O 1
ATOM 1466 N N . GLY A 1 194 ? -8.311 -20.730 27.496 1.00 92.75 194 GLY A N 1
ATOM 1467 C CA . GLY A 1 194 ? -8.421 -21.403 26.202 1.00 92.75 194 GLY A CA 1
ATOM 1468 C C . GLY A 1 194 ? -9.697 -21.039 25.440 1.00 92.75 194 GLY A C 1
ATOM 1469 O O . GLY A 1 194 ? -10.092 -21.773 24.531 1.00 92.75 194 GLY A O 1
ATOM 1470 N N . ASN A 1 195 ? -10.311 -19.899 25.768 1.00 92.88 195 ASN A N 1
ATOM 1471 C CA . ASN A 1 195 ? -11.475 -19.320 25.099 1.00 92.88 195 ASN A CA 1
ATOM 1472 C C . ASN A 1 195 ? -11.064 -18.678 23.761 1.00 92.88 195 ASN A C 1
ATOM 1474 O O . ASN A 1 195 ? -11.295 -17.496 23.511 1.00 92.88 195 ASN A O 1
ATOM 1478 N N . ASN A 1 196 ? -10.402 -19.464 22.907 1.00 93.81 196 ASN A N 1
ATOM 1479 C CA . ASN A 1 196 ? -9.870 -19.010 21.631 1.00 93.81 196 ASN A CA 1
ATOM 1480 C C . ASN A 1 196 ? -10.999 -18.546 20.703 1.00 93.81 196 ASN A C 1
ATOM 1482 O O . ASN A 1 196 ? -12.000 -19.236 20.493 1.00 93.81 196 ASN A O 1
ATOM 1486 N N . TRP A 1 197 ? -10.791 -17.399 20.079 1.00 92.88 197 TRP A N 1
ATOM 1487 C CA . TRP A 1 197 ? -11.702 -16.798 19.123 1.00 92.88 197 TRP A CA 1
ATOM 1488 C C . TRP A 1 197 ? -11.435 -17.337 17.726 1.00 92.88 197 TRP A C 1
ATOM 1490 O O . TRP A 1 197 ? -10.290 -17.511 17.335 1.00 92.88 197 TRP A O 1
ATOM 1500 N N . THR A 1 198 ? -12.483 -17.588 16.941 1.00 91.69 198 THR A N 1
ATOM 1501 C CA . THR A 1 198 ? -12.324 -17.972 15.531 1.00 91.69 198 THR A CA 1
ATOM 1502 C C . THR A 1 198 ? -12.294 -16.715 14.668 1.00 91.69 198 THR A C 1
ATOM 1504 O O . THR A 1 198 ? -13.330 -16.056 14.544 1.00 91.69 198 THR A O 1
ATOM 1507 N N . PRO A 1 199 ? -11.154 -16.361 14.050 1.00 86.06 199 PRO A N 1
ATOM 1508 C CA . PRO A 1 199 ? -11.105 -15.212 13.164 1.00 86.06 199 PRO A CA 1
ATOM 1509 C C . PRO A 1 199 ? -11.892 -15.481 11.879 1.00 86.06 199 PRO A C 1
ATOM 1511 O O . PRO A 1 199 ? -11.797 -16.558 11.291 1.00 86.06 199 PRO A O 1
ATOM 1514 N N . VAL A 1 200 ? -12.669 -14.501 11.420 1.00 79.31 200 VAL A N 1
ATOM 1515 C CA . VAL A 1 200 ? -13.466 -14.610 10.190 1.00 79.31 200 VAL A CA 1
ATOM 1516 C C . VAL A 1 200 ? -13.248 -13.359 9.360 1.00 79.31 200 VAL A C 1
ATOM 1518 O O . VAL A 1 200 ? -13.583 -12.263 9.799 1.00 79.31 200 VAL A O 1
ATOM 1521 N N . ASN A 1 201 ? -12.699 -13.525 8.155 1.00 69.38 201 ASN A N 1
ATOM 1522 C CA . ASN A 1 201 ? -12.426 -12.431 7.214 1.00 69.38 201 ASN A CA 1
ATOM 1523 C C . ASN A 1 201 ? -11.568 -11.289 7.799 1.00 69.38 201 ASN A C 1
ATOM 1525 O O . ASN A 1 201 ? -11.612 -10.170 7.296 1.00 69.38 201 ASN A O 1
ATOM 1529 N N . LEU A 1 202 ? -10.794 -11.568 8.855 1.00 66.62 202 LEU A N 1
ATOM 1530 C CA . LEU A 1 202 ? -9.796 -10.647 9.392 1.00 66.62 202 LEU A CA 1
ATOM 1531 C C . LEU A 1 202 ? -8.484 -10.756 8.603 1.00 66.62 202 LEU A C 1
ATOM 1533 O O . LEU A 1 202 ? -8.076 -11.845 8.199 1.00 66.62 202 LEU A O 1
ATOM 1537 N N . SER A 1 203 ? -7.843 -9.610 8.391 1.00 54.03 203 SER A N 1
ATOM 1538 C CA . SER A 1 203 ? -6.496 -9.493 7.836 1.00 54.03 203 SER A CA 1
ATOM 1539 C C . SER A 1 203 ? -5.506 -9.396 8.998 1.00 54.03 203 SER A C 1
ATOM 1541 O O . SER A 1 203 ? -5.671 -8.532 9.854 1.00 54.03 203 SER A O 1
ATOM 1543 N N . THR A 1 204 ? -4.482 -10.252 9.047 1.00 46.91 204 THR A N 1
ATOM 1544 C CA . THR A 1 204 ? -3.382 -10.168 10.033 1.00 46.91 204 THR A CA 1
ATOM 1545 C C . THR A 1 204 ? -2.279 -9.202 9.600 1.00 46.91 204 THR A C 1
ATOM 1547 O O . THR A 1 204 ? -1.158 -9.254 10.095 1.00 46.91 204 THR A O 1
ATOM 1550 N N . THR A 1 205 ? -2.577 -8.346 8.631 1.00 45.84 205 THR A N 1
ATOM 1551 C CA . THR A 1 205 ? -1.589 -7.610 7.864 1.00 45.84 205 THR A CA 1
ATOM 1552 C C . THR A 1 205 ? -2.125 -6.175 7.644 1.00 45.84 205 THR A C 1
ATOM 1554 O O . THR A 1 205 ? -3.183 -6.024 7.020 1.00 45.84 205 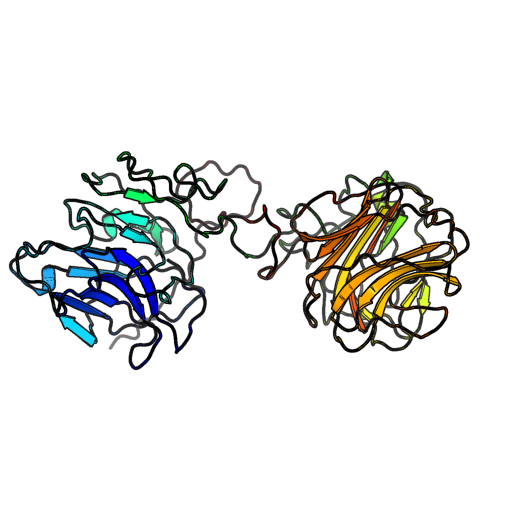THR A O 1
ATOM 1557 N N . THR A 1 206 ? -1.512 -5.159 8.285 1.00 44.28 206 THR A N 1
ATOM 1558 C CA . THR A 1 206 ? -2.044 -3.776 8.452 1.00 44.28 206 THR A CA 1
ATOM 1559 C C . THR A 1 206 ? -1.538 -2.774 7.414 1.00 44.28 206 THR A C 1
ATOM 1561 O O . THR A 1 206 ? -0.374 -2.414 7.493 1.00 44.28 206 THR A O 1
ATOM 1564 N N . GLY A 1 207 ? -2.385 -2.263 6.500 1.00 48.31 207 GLY A N 1
ATOM 1565 C CA . GLY A 1 207 ? -1.998 -1.403 5.360 1.00 48.31 207 GLY A CA 1
ATOM 1566 C C . GLY A 1 207 ? -1.352 -0.053 5.717 1.00 48.31 207 GLY A C 1
ATOM 1567 O O . GLY A 1 207 ? -1.882 1.007 5.392 1.00 48.31 207 GLY A O 1
ATOM 1568 N N . GLY A 1 208 ? -0.206 -0.082 6.383 1.00 50.12 208 GLY A N 1
ATOM 1569 C CA . GLY A 1 208 ? 0.605 1.035 6.821 1.00 50.12 208 GLY A CA 1
ATOM 1570 C C . GLY A 1 208 ? 1.792 1.278 5.887 1.00 50.12 208 GLY A C 1
ATOM 1571 O O . GLY A 1 208 ? 1.999 0.560 4.903 1.00 50.12 208 GLY A O 1
ATOM 1572 N N . PRO A 1 209 ? 2.567 2.339 6.145 1.00 60.97 209 PRO A N 1
ATOM 1573 C CA . PRO A 1 209 ? 3.764 2.625 5.373 1.00 60.97 209 PRO A CA 1
ATOM 1574 C C . PRO A 1 209 ? 4.803 1.506 5.555 1.00 60.97 209 PRO A C 1
ATOM 1576 O O . PRO A 1 209 ? 5.063 1.046 6.662 1.00 60.97 209 PRO A O 1
ATOM 1579 N N . THR A 1 210 ? 5.430 1.079 4.461 1.00 72.56 210 THR A N 1
ATOM 1580 C CA . THR A 1 210 ? 6.550 0.127 4.476 1.00 72.56 210 THR A CA 1
ATOM 1581 C C . THR A 1 210 ? 7.860 0.904 4.380 1.00 72.56 210 THR A C 1
ATOM 1583 O O . THR A 1 210 ? 8.114 1.591 3.389 1.00 72.56 210 THR A O 1
ATOM 1586 N N . SER A 1 211 ? 8.716 0.807 5.395 1.00 81.06 211 SER A N 1
ATOM 1587 C CA . SER A 1 211 ? 10.039 1.443 5.367 1.00 81.06 211 SER A CA 1
ATOM 1588 C C . SER A 1 211 ? 10.965 0.794 4.331 1.00 81.06 211 SER A C 1
ATOM 1590 O O . SER A 1 211 ? 10.804 -0.371 3.971 1.00 81.06 211 SER A O 1
ATOM 1592 N N . VAL A 1 212 ? 12.000 1.512 3.889 1.00 84.81 212 VAL A N 1
ATOM 1593 C CA . VAL A 1 212 ? 13.046 0.941 3.019 1.00 84.81 212 VAL A CA 1
ATOM 1594 C C . VAL A 1 212 ? 13.718 -0.271 3.675 1.00 84.81 212 VAL A C 1
ATOM 1596 O O . VAL A 1 212 ? 14.057 -1.222 2.983 1.00 84.81 212 VAL A O 1
ATOM 1599 N N . ALA A 1 213 ? 13.876 -0.266 5.001 1.00 80.50 213 ALA A N 1
ATOM 1600 C CA . ALA A 1 213 ? 14.499 -1.365 5.737 1.00 80.50 213 ALA A CA 1
ATOM 1601 C C . ALA A 1 213 ? 13.620 -2.629 5.828 1.00 80.50 213 ALA A C 1
ATOM 1603 O O . ALA A 1 213 ? 14.157 -3.729 5.900 1.00 80.50 213 ALA A O 1
ATOM 1604 N N . SER A 1 214 ? 12.291 -2.479 5.821 1.00 77.81 214 SER A N 1
ATOM 1605 C CA . SER A 1 214 ? 11.328 -3.592 5.940 1.00 77.81 214 SER A CA 1
ATOM 1606 C C . SER A 1 214 ? 10.822 -4.120 4.593 1.00 77.81 214 SER A C 1
ATOM 1608 O O . SER A 1 214 ? 10.187 -5.172 4.528 1.00 77.81 214 SER A O 1
ATOM 1610 N N . ALA A 1 215 ? 11.098 -3.404 3.504 1.00 82.81 215 ALA A N 1
ATOM 1611 C CA . ALA A 1 215 ? 10.713 -3.814 2.165 1.00 82.81 215 ALA A CA 1
ATOM 1612 C C . ALA A 1 215 ? 11.521 -5.025 1.666 1.00 82.81 215 ALA A C 1
ATOM 1614 O O . ALA A 1 215 ? 12.735 -5.118 1.841 1.00 82.81 215 ALA A O 1
ATOM 1615 N N . SER A 1 216 ? 10.841 -5.932 0.964 1.00 83.12 216 SER A N 1
ATOM 1616 C CA . SER A 1 216 ? 11.419 -7.161 0.397 1.00 83.12 216 SER A CA 1
ATOM 1617 C C . SER A 1 216 ? 11.627 -7.102 -1.123 1.00 83.12 216 SER A C 1
ATOM 1619 O O . SER A 1 216 ? 12.171 -8.033 -1.715 1.00 83.12 216 SER A O 1
ATOM 1621 N N . GLY A 1 217 ? 11.239 -6.000 -1.770 1.00 90.69 217 GLY A N 1
ATOM 1622 C CA . GLY A 1 217 ? 11.450 -5.745 -3.197 1.00 90.69 217 GLY A CA 1
ATOM 1623 C C . GLY A 1 217 ? 11.276 -4.266 -3.540 1.00 90.69 217 GLY A C 1
ATOM 1624 O O . GLY A 1 217 ? 10.998 -3.464 -2.657 1.00 90.69 217 GLY A O 1
ATOM 1625 N N . ALA A 1 218 ? 11.467 -3.882 -4.808 1.00 94.88 218 ALA A N 1
ATOM 1626 C CA . ALA A 1 218 ? 11.304 -2.495 -5.290 1.00 94.88 218 ALA A CA 1
ATOM 1627 C C . ALA A 1 218 ? 12.119 -1.419 -4.541 1.00 94.88 218 ALA A C 1
ATOM 1629 O O . ALA A 1 218 ? 11.751 -0.241 -4.504 1.00 94.88 218 ALA A O 1
ATOM 1630 N N . LEU A 1 219 ? 13.211 -1.837 -3.911 1.00 95.44 219 LEU A N 1
ATOM 1631 C CA . LEU A 1 219 ? 14.050 -0.999 -3.069 1.00 95.44 219 LEU A CA 1
ATOM 1632 C C . LEU A 1 219 ? 14.830 0.054 -3.893 1.00 95.44 219 LEU A C 1
ATOM 1634 O O . LEU A 1 219 ? 15.168 -0.229 -5.042 1.00 95.44 219 LEU A O 1
ATOM 1638 N N . PRO A 1 220 ? 15.208 1.206 -3.307 1.00 97.50 220 PRO A N 1
ATOM 1639 C CA . PRO A 1 220 ? 15.960 2.281 -3.975 1.00 97.50 220 PRO A CA 1
ATOM 1640 C C . PRO A 1 220 ? 17.291 1.817 -4.624 1.00 97.50 220 PRO A C 1
ATOM 1642 O O . PRO A 1 220 ? 17.909 0.858 -4.147 1.00 97.50 220 PRO A O 1
ATOM 1645 N N . ILE A 1 221 ? 17.732 2.452 -5.724 1.00 98.25 221 ILE A N 1
ATOM 1646 C CA . ILE A 1 221 ? 19.051 2.263 -6.379 1.00 98.25 221 ILE A CA 1
ATOM 1647 C C . ILE A 1 221 ? 20.189 2.699 -5.460 1.00 98.25 221 ILE A C 1
ATOM 1649 O O . ILE A 1 221 ? 21.120 1.930 -5.224 1.00 98.25 221 ILE A O 1
ATOM 1653 N N . TYR A 1 222 ? 20.125 3.922 -4.948 1.00 98.31 222 TYR A N 1
ATOM 1654 C CA . TYR A 1 222 ? 21.086 4.444 -3.985 1.00 98.31 222 TYR A CA 1
ATOM 1655 C C . TYR A 1 222 ? 20.750 4.018 -2.562 1.00 98.31 222 TYR A C 1
ATOM 1657 O O . TYR A 1 222 ? 19.590 3.750 -2.240 1.00 98.31 222 TYR A O 1
ATOM 1665 N N . ASN A 1 223 ? 21.764 4.012 -1.698 1.00 96.69 223 ASN A N 1
ATOM 1666 C CA . ASN A 1 223 ? 21.519 4.006 -0.260 1.00 96.69 223 ASN A CA 1
ATOM 1667 C C . ASN A 1 223 ? 20.708 5.251 0.124 1.00 96.69 223 ASN A C 1
ATOM 1669 O O . ASN A 1 223 ? 20.791 6.284 -0.543 1.00 96.69 223 ASN A O 1
ATOM 1673 N N . THR A 1 224 ? 19.930 5.165 1.197 1.00 94.44 224 THR A N 1
ATOM 1674 C CA . THR A 1 224 ? 19.112 6.271 1.707 1.00 94.44 224 THR A CA 1
ATOM 1675 C C . THR A 1 224 ? 19.347 6.438 3.197 1.00 94.44 224 THR A C 1
ATOM 1677 O O . THR A 1 224 ? 19.624 5.461 3.889 1.00 94.44 224 THR A O 1
ATOM 1680 N N . THR A 1 225 ? 19.271 7.671 3.693 1.00 90.06 225 THR A N 1
ATOM 1681 C CA . THR A 1 225 ? 19.545 7.974 5.110 1.00 90.06 225 THR A CA 1
ATOM 1682 C C . THR A 1 225 ? 18.287 8.106 5.962 1.00 90.06 225 THR A C 1
ATOM 1684 O O . THR A 1 225 ? 18.385 8.077 7.185 1.00 90.06 225 THR A O 1
ATOM 1687 N N . ASP A 1 226 ? 17.114 8.234 5.340 1.00 81.69 226 ASP A N 1
ATOM 1688 C CA . ASP A 1 226 ? 15.826 8.262 6.032 1.00 81.69 226 ASP A CA 1
ATOM 1689 C C . ASP A 1 226 ? 15.025 6.964 5.847 1.00 81.69 226 ASP A C 1
ATOM 1691 O O . ASP A 1 226 ? 15.390 6.071 5.077 1.00 81.69 226 ASP A O 1
ATOM 1695 N N . THR A 1 227 ? 13.915 6.871 6.581 1.00 83.00 227 THR A N 1
ATOM 1696 C CA . THR A 1 227 ? 13.068 5.677 6.687 1.00 83.00 227 THR A CA 1
ATOM 1697 C C . THR A 1 227 ? 12.406 5.260 5.372 1.00 83.00 227 THR A C 1
ATOM 1699 O O . THR A 1 227 ? 12.194 4.066 5.161 1.00 83.00 227 THR A O 1
ATOM 1702 N N . TYR A 1 228 ? 12.071 6.208 4.491 1.00 82.94 228 TYR A N 1
ATOM 1703 C CA . TYR A 1 228 ? 11.225 5.959 3.311 1.00 82.94 228 TYR A CA 1
ATOM 1704 C C . TYR A 1 228 ? 11.917 6.247 1.973 1.00 82.94 228 TYR A C 1
ATOM 1706 O O . TYR A 1 228 ? 11.319 6.065 0.916 1.00 82.94 228 TYR A O 1
ATOM 1714 N N . GLY A 1 229 ? 13.186 6.640 2.010 1.00 88.62 229 GLY A N 1
ATOM 1715 C CA . GLY A 1 229 ? 14.048 6.825 0.854 1.00 88.62 229 GLY A CA 1
ATOM 1716 C C . GLY A 1 229 ? 14.005 8.212 0.213 1.00 88.62 229 GLY A C 1
ATOM 1717 O O . GLY A 1 229 ? 14.435 8.355 -0.931 1.00 88.62 229 GLY A O 1
ATOM 1718 N N . THR A 1 230 ? 13.517 9.241 0.915 1.00 88.38 230 THR A N 1
ATOM 1719 C CA . THR A 1 230 ? 13.438 10.610 0.359 1.00 88.38 230 THR A CA 1
ATOM 1720 C C . THR A 1 230 ? 14.826 11.239 0.216 1.00 88.38 230 THR A C 1
ATOM 1722 O O . THR A 1 230 ? 15.089 11.970 -0.732 1.00 88.38 230 THR A O 1
ATOM 1725 N N . THR A 1 231 ? 15.742 10.914 1.121 1.00 87.62 231 THR A N 1
ATOM 1726 C CA . THR A 1 231 ? 17.082 11.488 1.207 1.00 87.62 231 THR A CA 1
ATOM 1727 C C . THR A 1 231 ? 18.102 10.496 0.674 1.00 87.62 231 THR A C 1
ATOM 1729 O O . THR A 1 231 ? 18.295 9.409 1.229 1.00 87.62 231 THR A O 1
ATOM 1732 N N . LYS A 1 232 ? 18.772 10.882 -0.415 1.00 94.25 232 LYS A N 1
ATOM 1733 C CA . LYS A 1 232 ? 19.855 10.107 -1.025 1.00 94.25 232 LYS A CA 1
ATOM 1734 C C . LYS A 1 232 ? 21.058 10.032 -0.080 1.00 94.25 232 LYS A C 1
ATOM 1736 O O . LYS A 1 232 ? 21.554 11.051 0.392 1.00 94.25 232 LYS A O 1
ATOM 1741 N N . GLY A 1 233 ? 21.528 8.817 0.170 1.00 94.38 233 GLY A N 1
ATOM 1742 C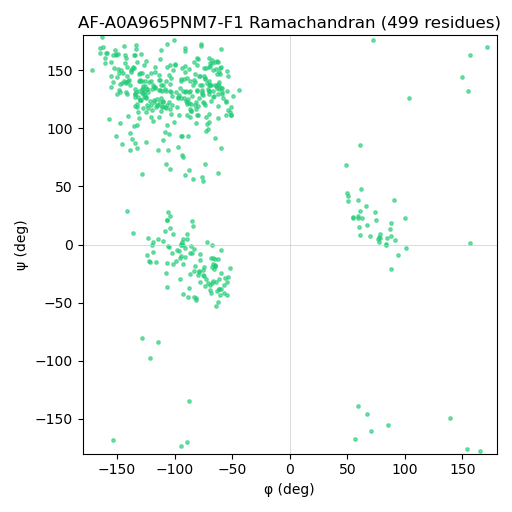 CA . GLY A 1 233 ? 22.778 8.510 0.855 1.00 94.38 233 GLY A CA 1
ATOM 1743 C C . GLY A 1 233 ? 23.935 8.284 -0.120 1.00 94.38 233 GLY A C 1
ATOM 1744 O O . GLY A 1 233 ? 23.823 8.488 -1.329 1.00 94.38 233 GLY A O 1
ATOM 1745 N N . THR A 1 234 ? 25.080 7.860 0.411 1.00 95.25 234 THR A N 1
ATOM 1746 C CA . THR A 1 234 ? 26.289 7.614 -0.382 1.00 95.25 234 THR A CA 1
ATOM 1747 C C . THR A 1 234 ? 26.288 6.216 -1.004 1.00 95.25 234 THR A C 1
ATOM 1749 O O . THR A 1 234 ? 25.978 5.223 -0.347 1.00 95.25 234 THR A O 1
ATOM 1752 N N . GLY A 1 235 ? 26.689 6.127 -2.274 1.00 96.38 235 GLY A N 1
ATOM 1753 C CA . GLY A 1 235 ? 26.829 4.858 -2.994 1.00 96.38 235 GLY A CA 1
ATOM 1754 C C . GLY A 1 235 ? 25.506 4.185 -3.375 1.00 96.38 235 GLY A C 1
ATOM 1755 O O . GLY A 1 235 ? 24.410 4.650 -3.053 1.00 96.38 235 GLY A O 1
ATOM 1756 N N . THR A 1 236 ? 25.625 3.077 -4.102 1.00 97.50 236 THR A N 1
ATOM 1757 C CA . THR A 1 236 ? 24.494 2.239 -4.505 1.00 97.50 236 THR A CA 1
ATOM 1758 C C . THR A 1 236 ? 24.180 1.197 -3.438 1.00 97.50 236 THR A C 1
ATOM 1760 O O . THR A 1 236 ? 25.048 0.764 -2.676 1.00 97.50 236 THR A O 1
ATOM 1763 N N . ARG A 1 237 ? 22.912 0.801 -3.371 1.00 94.62 237 ARG A N 1
ATOM 1764 C CA . ARG A 1 237 ? 22.445 -0.253 -2.479 1.00 94.62 237 ARG A CA 1
ATOM 1765 C C . ARG A 1 237 ? 22.784 -1.618 -3.072 1.00 94.62 237 ARG A C 1
ATOM 1767 O O . ARG A 1 237 ? 22.710 -1.815 -4.286 1.00 94.62 237 ARG A O 1
ATOM 1774 N N . THR A 1 238 ? 23.113 -2.582 -2.215 1.00 91.81 238 THR A N 1
ATOM 1775 C CA . THR A 1 238 ? 23.376 -3.960 -2.641 1.00 91.81 238 THR A CA 1
ATOM 1776 C C . THR A 1 238 ? 22.141 -4.582 -3.297 1.00 91.81 238 THR A C 1
ATOM 1778 O O . THR A 1 238 ? 21.025 -4.511 -2.774 1.00 91.81 238 THR A O 1
ATOM 1781 N N . ASP A 1 239 ? 22.357 -5.234 -4.437 1.00 94.69 239 ASP A N 1
ATOM 1782 C CA . ASP A 1 239 ? 21.348 -6.006 -5.154 1.00 94.69 239 ASP A CA 1
ATOM 1783 C C . ASP A 1 239 ? 21.833 -7.452 -5.296 1.00 94.69 239 ASP A C 1
ATOM 1785 O O . ASP A 1 239 ? 22.912 -7.699 -5.835 1.00 94.69 239 ASP A O 1
ATOM 1789 N N . SER A 1 240 ? 21.046 -8.414 -4.812 1.00 93.94 240 SER A N 1
ATOM 1790 C CA . SER A 1 240 ? 21.371 -9.844 -4.900 1.00 93.94 240 SER A CA 1
ATOM 1791 C C . SER A 1 240 ? 21.409 -10.367 -6.341 1.00 93.94 240 SER A C 1
ATOM 1793 O O . SER A 1 240 ? 22.021 -11.398 -6.601 1.00 93.94 240 SER A O 1
ATOM 1795 N N . ASN A 1 241 ? 20.805 -9.639 -7.283 1.00 96.44 241 ASN A N 1
ATOM 1796 C CA . ASN A 1 241 ? 20.796 -9.930 -8.714 1.00 96.44 241 ASN A CA 1
ATOM 1797 C C . ASN A 1 241 ? 21.700 -8.969 -9.506 1.00 96.44 241 ASN A C 1
ATOM 1799 O O . ASN A 1 241 ? 21.519 -8.806 -10.715 1.00 96.44 241 ASN A O 1
ATOM 1803 N N . SER A 1 242 ? 22.674 -8.321 -8.855 1.00 96.56 242 SER A N 1
ATOM 1804 C CA . SER A 1 242 ? 23.570 -7.334 -9.480 1.00 96.56 242 SER A CA 1
ATOM 1805 C C . SER A 1 242 ? 24.301 -7.860 -10.720 1.00 96.56 242 SER A C 1
ATOM 1807 O O . SER A 1 242 ? 24.505 -7.116 -11.675 1.00 96.56 242 SER A O 1
ATOM 1809 N N . SER A 1 243 ? 24.632 -9.152 -10.773 1.00 96.25 243 SER A N 1
ATOM 1810 C CA . SER A 1 243 ? 25.246 -9.782 -11.952 1.00 96.25 243 SER A CA 1
ATOM 1811 C C . SER A 1 243 ? 24.357 -9.718 -13.201 1.00 96.25 243 SER A C 1
ATOM 1813 O O . SER A 1 243 ? 24.865 -9.638 -14.320 1.00 96.25 243 SER A O 1
ATOM 1815 N N . SER A 1 244 ? 23.036 -9.706 -13.008 1.00 97.12 244 SER A N 1
ATOM 1816 C CA . SER A 1 244 ? 22.026 -9.730 -14.068 1.00 97.12 244 SER A CA 1
ATOM 1817 C C . SER A 1 244 ? 21.535 -8.339 -14.471 1.00 97.12 244 SER A C 1
ATOM 1819 O O . SER A 1 244 ? 20.827 -8.218 -15.469 1.00 97.12 244 SER A O 1
ATOM 1821 N N . ILE A 1 245 ? 21.879 -7.279 -13.730 1.00 97.38 245 ILE A N 1
ATOM 1822 C CA . ILE A 1 245 ? 21.417 -5.922 -14.044 1.00 97.38 245 ILE A CA 1
ATOM 1823 C C . ILE A 1 245 ? 22.098 -5.404 -15.318 1.00 97.38 245 ILE A C 1
ATOM 1825 O O . ILE A 1 245 ? 23.313 -5.524 -15.490 1.00 97.38 245 ILE A O 1
ATOM 1829 N N . VAL A 1 246 ? 21.318 -4.849 -16.242 1.00 96.06 246 VAL A N 1
ATOM 1830 C CA . VAL A 1 246 ? 21.817 -4.323 -17.527 1.00 96.06 246 VAL A CA 1
ATOM 1831 C C . VAL A 1 246 ? 21.485 -2.852 -17.750 1.00 96.06 246 VAL A C 1
ATOM 1833 O O . VAL A 1 246 ? 22.063 -2.231 -18.634 1.00 96.06 246 VAL A O 1
ATOM 1836 N N . LEU A 1 247 ? 20.573 -2.289 -16.961 1.00 97.94 247 LEU A N 1
ATOM 1837 C CA . LEU A 1 247 ? 20.270 -0.862 -16.935 1.00 97.94 247 LEU A CA 1
ATOM 1838 C C . LEU A 1 247 ? 19.682 -0.517 -15.565 1.00 97.94 247 LEU A C 1
ATOM 1840 O O . LEU A 1 247 ? 18.821 -1.254 -15.080 1.00 97.94 247 LEU A O 1
ATOM 1844 N N . ALA A 1 248 ? 20.130 0.578 -14.956 1.00 98.44 248 ALA A N 1
ATOM 1845 C CA . ALA A 1 248 ? 19.613 1.066 -13.682 1.00 98.44 248 ALA A CA 1
ATOM 1846 C C . ALA A 1 248 ? 19.671 2.594 -13.637 1.00 98.44 248 ALA A C 1
ATOM 1848 O O . ALA A 1 248 ? 20.741 3.163 -13.460 1.00 98.44 248 ALA A O 1
ATOM 1849 N N . VAL A 1 249 ? 18.531 3.264 -13.788 1.00 98.56 249 VAL A N 1
ATOM 1850 C CA . VAL A 1 249 ? 18.464 4.731 -13.846 1.00 98.56 249 VAL A CA 1
ATOM 1851 C C . VAL A 1 249 ? 17.571 5.227 -12.713 1.00 98.56 249 VAL A C 1
ATOM 1853 O O . VAL A 1 249 ? 16.358 5.028 -12.743 1.00 98.56 249 VAL A O 1
ATOM 1856 N N . ALA A 1 250 ? 18.177 5.868 -11.709 1.00 97.75 250 ALA A N 1
ATOM 1857 C CA . ALA A 1 250 ? 17.481 6.369 -10.513 1.00 97.75 250 ALA A CA 1
ATOM 1858 C C . ALA A 1 250 ? 16.523 7.522 -10.829 1.00 97.75 250 ALA A C 1
ATOM 1860 O O . ALA A 1 250 ? 15.444 7.622 -10.242 1.00 97.75 250 ALA A O 1
ATOM 1861 N N . MET A 1 251 ? 16.901 8.330 -11.828 1.00 97.44 251 MET A N 1
ATOM 1862 C CA . MET A 1 251 ? 16.186 9.533 -12.262 1.00 97.44 251 MET A CA 1
ATOM 1863 C C . MET A 1 251 ? 16.186 10.641 -11.201 1.00 97.44 251 MET A C 1
ATOM 1865 O O . MET A 1 251 ? 15.228 11.404 -11.097 1.00 97.44 251 MET A O 1
ATOM 1869 N N . ASP A 1 252 ? 17.273 10.729 -10.431 1.00 95.38 252 ASP A N 1
ATOM 1870 C CA . ASP A 1 252 ? 17.514 11.784 -9.456 1.00 95.38 252 ASP A CA 1
ATOM 1871 C C . ASP A 1 252 ? 18.285 12.967 -10.058 1.00 95.38 252 ASP A C 1
ATOM 1873 O O . ASP A 1 252 ? 19.059 12.830 -11.006 1.00 95.38 252 ASP A O 1
ATOM 1877 N N . GLY A 1 253 ? 18.091 14.151 -9.489 1.00 95.19 253 GLY A N 1
ATOM 1878 C CA . GLY A 1 253 ? 18.810 15.352 -9.885 1.00 95.19 253 GLY A CA 1
ATOM 1879 C C . GLY A 1 253 ? 18.173 16.625 -9.343 1.00 95.19 253 GLY A C 1
ATOM 1880 O O . GLY A 1 253 ? 17.173 16.606 -8.628 1.00 95.19 253 GLY A O 1
ATOM 1881 N N . ALA A 1 254 ? 18.749 17.769 -9.710 1.00 96.19 254 ALA A N 1
ATOM 1882 C CA . ALA A 1 254 ? 18.124 19.061 -9.444 1.00 96.19 254 ALA A CA 1
ATOM 1883 C C . ALA A 1 254 ? 16.783 19.186 -10.190 1.00 96.19 254 ALA A C 1
ATOM 1885 O O . ALA A 1 254 ? 16.562 18.528 -11.207 1.00 96.19 254 ALA A O 1
ATOM 1886 N N . ASN A 1 255 ? 15.893 20.065 -9.726 1.00 97.38 255 ASN A N 1
ATOM 1887 C CA . ASN A 1 255 ? 14.684 20.387 -10.482 1.00 97.38 255 ASN A CA 1
ATOM 1888 C C . ASN A 1 255 ? 15.056 20.944 -11.871 1.00 97.38 255 ASN A C 1
ATOM 1890 O O . ASN A 1 255 ? 15.927 21.807 -11.971 1.00 97.38 255 ASN A O 1
ATOM 1894 N N . ASN A 1 256 ? 14.389 20.470 -12.924 1.00 97.12 256 ASN A N 1
ATOM 1895 C CA . ASN A 1 256 ? 14.712 20.726 -14.335 1.00 97.12 256 ASN A CA 1
ATOM 1896 C C . ASN A 1 256 ? 16.088 20.200 -14.796 1.00 97.12 256 ASN A C 1
ATOM 1898 O O . ASN A 1 256 ? 16.646 20.690 -15.780 1.00 97.12 256 ASN A O 1
ATOM 1902 N N . GLY A 1 257 ? 16.653 19.211 -14.103 1.00 97.50 257 GLY A N 1
ATOM 1903 C CA . GLY A 1 257 ? 17.886 18.544 -14.516 1.00 97.50 257 GLY A CA 1
ATOM 1904 C C . GLY A 1 257 ? 17.709 17.746 -15.811 1.00 97.50 257 GLY A C 1
ATOM 1905 O O . GLY A 1 257 ? 16.627 17.256 -16.127 1.00 97.50 257 GLY A O 1
ATOM 1906 N N . THR A 1 258 ? 18.787 17.628 -16.585 1.00 97.12 258 THR A N 1
ATOM 1907 C CA . THR A 1 258 ? 18.778 17.012 -17.928 1.00 97.12 258 THR A CA 1
ATOM 1908 C C . THR A 1 258 ? 19.753 15.844 -18.072 1.00 97.12 258 THR A C 1
ATOM 1910 O O . THR A 1 258 ? 19.900 15.290 -19.160 1.00 97.12 258 THR A O 1
ATOM 1913 N N . THR A 1 259 ? 20.398 15.447 -16.978 1.00 96.56 259 THR A N 1
ATOM 1914 C CA . THR A 1 259 ? 21.365 14.349 -16.947 1.00 96.56 259 THR A CA 1
ATOM 1915 C C . THR A 1 259 ? 20.749 13.154 -16.242 1.00 96.56 259 THR A C 1
ATOM 1917 O O . THR A 1 259 ? 20.213 13.296 -15.147 1.00 96.56 259 THR A O 1
ATOM 1920 N N . PHE A 1 260 ? 20.863 11.978 -16.855 1.00 98.12 260 PHE A N 1
ATOM 1921 C CA . PHE A 1 260 ? 20.398 10.712 -16.299 1.00 98.12 260 PHE A CA 1
ATOM 1922 C C . PHE A 1 260 ? 21.552 9.713 -16.321 1.00 98.12 260 PHE A C 1
ATOM 1924 O O . PHE A 1 260 ? 22.169 9.500 -17.366 1.00 98.12 260 PHE A O 1
ATOM 1931 N N . THR A 1 261 ? 21.850 9.114 -15.171 1.00 97.62 261 THR A N 1
ATOM 1932 C CA . THR A 1 261 ? 22.998 8.216 -15.002 1.00 97.62 261 THR A CA 1
ATOM 1933 C C . THR A 1 261 ? 22.534 6.765 -14.976 1.00 97.62 261 THR A C 1
ATOM 1935 O O . THR A 1 261 ? 21.593 6.428 -14.260 1.00 97.62 261 THR A O 1
ATOM 1938 N N . ASP A 1 262 ? 23.203 5.906 -15.746 1.00 98.50 262 ASP A N 1
ATOM 1939 C CA . ASP A 1 262 ? 23.087 4.457 -15.600 1.00 98.50 262 ASP A CA 1
ATOM 1940 C C . ASP A 1 262 ? 24.059 3.950 -14.528 1.00 98.50 262 ASP A C 1
ATOM 1942 O O . ASP A 1 262 ? 25.276 3.999 -14.692 1.00 98.50 262 ASP A O 1
ATOM 1946 N N . GLU A 1 263 ? 23.507 3.422 -13.444 1.00 98.38 263 GLU A N 1
ATOM 1947 C CA . GLU A 1 263 ? 24.232 2.864 -12.304 1.00 98.38 263 GLU A CA 1
ATOM 1948 C C . GLU A 1 263 ? 24.472 1.356 -12.434 1.00 98.38 263 GLU A C 1
ATOM 1950 O O . GLU A 1 263 ? 24.999 0.727 -11.514 1.00 98.38 263 GLU A O 1
ATOM 1955 N N . SER A 1 264 ? 24.100 0.739 -13.563 1.00 97.75 264 SER A N 1
ATOM 1956 C CA . SER A 1 264 ? 24.196 -0.714 -13.737 1.00 97.75 264 SER A CA 1
ATOM 1957 C C . SER A 1 264 ? 25.619 -1.245 -13.520 1.00 97.75 264 SER A C 1
ATOM 1959 O O . SER A 1 264 ? 25.802 -2.250 -12.830 1.00 97.75 264 SER A O 1
ATOM 1961 N N . ALA A 1 265 ? 26.633 -0.544 -14.036 1.00 97.19 265 ALA A N 1
ATOM 1962 C CA . ALA A 1 265 ? 28.037 -0.909 -13.864 1.00 97.19 265 ALA A CA 1
ATOM 1963 C C . ALA A 1 265 ? 28.522 -0.724 -12.416 1.00 97.19 265 ALA A C 1
ATOM 1965 O O . ALA A 1 265 ? 29.242 -1.580 -11.902 1.00 97.19 265 ALA A O 1
ATOM 1966 N N . THR A 1 266 ? 28.081 0.345 -11.740 1.00 97.75 266 THR A N 1
ATOM 1967 C CA . THR A 1 266 ? 28.374 0.608 -10.322 1.00 97.75 266 THR A CA 1
ATOM 1968 C C . THR A 1 266 ? 27.803 -0.499 -9.435 1.00 97.75 266 THR A C 1
ATOM 1970 O O . THR A 1 266 ? 28.518 -1.067 -8.616 1.00 97.75 266 THR A O 1
ATOM 1973 N N . ILE A 1 267 ? 26.528 -0.855 -9.629 1.00 97.62 267 ILE A N 1
ATOM 1974 C CA . ILE A 1 267 ? 25.831 -1.910 -8.872 1.00 97.62 267 ILE A CA 1
ATOM 1975 C C . ILE A 1 267 ? 26.477 -3.280 -9.112 1.00 97.62 267 ILE A C 1
ATOM 1977 O O . ILE A 1 267 ? 26.617 -4.073 -8.183 1.00 97.62 267 ILE A O 1
ATOM 1981 N N . LYS A 1 268 ? 26.879 -3.564 -10.355 1.00 95.50 268 LY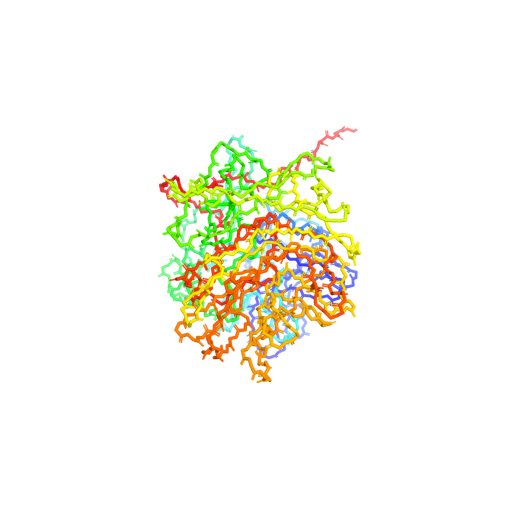S A N 1
ATOM 1982 C CA . LYS A 1 268 ? 27.535 -4.822 -10.738 1.00 95.50 268 LYS A CA 1
ATOM 1983 C C . LYS A 1 268 ? 29.000 -4.898 -10.294 1.00 95.50 268 LYS A C 1
ATOM 1985 O O . LYS A 1 268 ? 29.561 -5.990 -10.239 1.00 95.50 268 LYS A O 1
ATOM 1990 N N . GLY A 1 269 ? 29.642 -3.757 -10.039 1.00 95.44 269 GLY A N 1
ATOM 1991 C CA . GLY A 1 269 ? 31.085 -3.661 -9.805 1.00 95.44 269 GLY A CA 1
ATOM 1992 C C . GLY A 1 269 ? 31.936 -3.993 -11.039 1.00 95.44 269 GLY A C 1
ATOM 1993 O O . GLY A 1 269 ? 33.118 -4.297 -10.905 1.00 95.44 269 GLY A O 1
ATOM 1994 N N . SER A 1 270 ? 31.347 -3.994 -12.240 1.00 94.00 270 SER A N 1
ATOM 1995 C CA . SER A 1 270 ? 32.035 -4.300 -13.503 1.00 94.00 270 SER A CA 1
ATOM 1996 C C . SER A 1 270 ? 31.273 -3.760 -14.719 1.00 94.00 270 SER A C 1
ATOM 1998 O O . SER A 1 270 ? 30.092 -3.426 -14.634 1.00 94.00 270 SER A O 1
ATOM 2000 N N . GLY A 1 271 ? 31.940 -3.706 -15.877 1.00 92.62 271 GLY A N 1
ATOM 2001 C CA . GLY A 1 271 ? 31.365 -3.191 -17.122 1.00 92.62 271 GLY A CA 1
ATOM 2002 C C . GLY A 1 271 ? 31.488 -1.671 -17.253 1.00 92.62 271 GLY A C 1
ATOM 2003 O O . GLY A 1 271 ? 32.398 -1.058 -16.700 1.00 92.62 271 GLY A O 1
ATOM 2004 N N . SER A 1 272 ? 30.599 -1.055 -18.030 1.00 94.31 272 SER A N 1
ATOM 2005 C CA . SER A 1 272 ? 30.580 0.396 -18.251 1.00 94.31 272 SER A CA 1
ATOM 2006 C C . SER A 1 272 ? 29.148 0.912 -18.271 1.00 94.31 272 SER A C 1
ATOM 2008 O O . SER A 1 272 ? 28.264 0.252 -18.817 1.00 94.31 272 SER A O 1
ATOM 2010 N N . ALA A 1 273 ? 28.937 2.085 -17.673 1.00 95.94 273 ALA A N 1
ATOM 2011 C CA . ALA A 1 273 ? 27.645 2.755 -17.670 1.00 95.94 273 ALA A CA 1
ATOM 2012 C C . ALA A 1 273 ? 27.205 3.089 -19.100 1.00 95.94 273 ALA A C 1
ATOM 2014 O O . ALA A 1 273 ? 28.008 3.523 -19.933 1.00 95.94 273 ALA A O 1
ATOM 2015 N N . LYS A 1 274 ? 25.918 2.906 -19.384 1.00 96.12 274 LYS A N 1
ATOM 2016 C CA . LYS A 1 274 ? 25.326 3.290 -20.665 1.00 96.12 274 LYS A CA 1
ATOM 2017 C C . LYS A 1 274 ? 25.081 4.796 -20.711 1.00 96.12 274 LYS A C 1
ATOM 2019 O O . LYS A 1 274 ? 24.569 5.382 -19.763 1.00 96.12 274 LYS A O 1
ATOM 2024 N N . THR A 1 275 ? 25.393 5.425 -21.843 1.00 97.19 275 THR A N 1
ATOM 2025 C CA . THR A 1 275 ? 25.062 6.837 -22.072 1.00 97.19 275 THR A CA 1
ATOM 2026 C C . THR A 1 275 ? 23.563 6.991 -22.303 1.00 97.19 275 THR A C 1
ATOM 2028 O O . THR A 1 275 ? 23.053 6.593 -23.349 1.00 97.19 275 THR A O 1
ATOM 2031 N N . ILE A 1 276 ? 22.858 7.585 -21.343 1.00 97.88 276 ILE A N 1
ATOM 2032 C CA . ILE A 1 276 ? 21.427 7.856 -21.471 1.00 97.88 276 ILE A CA 1
ATOM 2033 C C . ILE A 1 276 ? 21.234 9.186 -22.191 1.00 97.88 276 ILE A C 1
ATOM 2035 O O . ILE A 1 276 ? 21.617 10.243 -21.695 1.00 97.88 276 ILE A O 1
ATOM 2039 N N . SER A 1 277 ? 20.648 9.121 -23.383 1.00 96.62 277 SER A N 1
ATOM 2040 C CA . SER A 1 277 ? 20.289 10.295 -24.174 1.00 96.62 277 SER A CA 1
ATOM 2041 C C . SER A 1 277 ? 18.863 10.722 -23.856 1.00 96.62 277 SER A C 1
ATOM 2043 O O . SER A 1 277 ? 17.978 9.892 -23.657 1.00 96.62 277 SER A O 1
ATOM 2045 N N . ARG A 1 278 ? 18.643 12.031 -23.823 1.00 95.38 278 ARG A N 1
ATOM 2046 C CA . ARG A 1 278 ? 17.369 12.666 -23.487 1.00 95.38 278 ARG A CA 1
ATOM 2047 C C . ARG A 1 278 ? 16.796 13.336 -24.729 1.00 95.38 278 ARG A C 1
ATOM 2049 O O . ARG A 1 278 ? 17.535 14.002 -25.452 1.00 95.38 278 ARG A O 1
ATOM 2056 N N . PHE A 1 279 ? 15.497 13.189 -24.947 1.00 95.25 279 PHE A N 1
ATOM 2057 C CA . PHE A 1 279 ? 14.775 13.764 -26.080 1.00 95.25 279 PHE A CA 1
ATOM 2058 C C . PHE A 1 279 ? 13.566 14.568 -25.588 1.00 95.25 279 PHE A C 1
ATOM 2060 O O . PHE A 1 279 ? 13.081 14.331 -24.482 1.00 95.25 279 PHE A O 1
ATOM 2067 N N . GLY A 1 280 ? 13.126 15.543 -26.390 1.00 94.62 280 GLY A N 1
ATOM 2068 C CA . GLY A 1 280 ? 12.103 16.509 -25.978 1.00 94.62 280 GLY A CA 1
ATOM 2069 C C . GLY A 1 280 ? 12.596 17.449 -24.871 1.00 94.62 280 GLY A C 1
ATOM 2070 O O . GLY A 1 280 ? 13.784 17.803 -24.806 1.00 94.62 280 GLY A O 1
ATOM 2071 N N . ASP A 1 281 ? 11.699 17.841 -23.974 1.00 95.62 281 ASP A N 1
ATOM 2072 C CA . ASP A 1 281 ? 11.970 18.581 -22.741 1.00 95.62 281 ASP A CA 1
ATOM 2073 C C . ASP A 1 281 ? 11.837 17.713 -21.472 1.00 95.62 281 ASP A C 1
ATOM 2075 O O . ASP A 1 281 ? 11.767 18.248 -20.356 1.00 95.62 281 ASP A O 1
ATOM 2079 N N . ALA A 1 282 ? 11.931 16.385 -21.639 1.00 97.69 282 ALA A N 1
ATOM 2080 C CA . ALA A 1 282 ? 12.099 15.405 -20.567 1.00 97.69 282 ALA A CA 1
ATOM 2081 C C . ALA A 1 282 ? 13.154 15.894 -19.570 1.00 97.69 282 ALA A C 1
ATOM 2083 O O . ALA A 1 282 ? 14.219 16.360 -19.982 1.00 97.69 282 ALA A O 1
ATOM 2084 N N . LYS A 1 283 ? 12.876 15.818 -18.270 1.00 98.25 283 LYS A N 1
ATOM 2085 C CA . LYS A 1 283 ? 13.715 16.430 -17.224 1.00 98.25 283 LYS A CA 1
ATOM 2086 C C . LYS A 1 283 ? 13.452 15.804 -15.865 1.00 98.25 283 LYS A C 1
ATOM 2088 O O . LYS A 1 283 ? 12.403 15.206 -15.663 1.00 98.25 283 LYS A O 1
ATOM 2093 N N . THR A 1 284 ? 14.371 15.948 -14.919 1.00 98.44 284 THR A N 1
ATOM 2094 C CA . THR A 1 284 ? 14.073 15.636 -13.518 1.00 98.44 284 THR A CA 1
ATOM 2095 C C . THR A 1 284 ? 13.171 16.716 -12.920 1.00 98.44 284 THR A C 1
ATOM 2097 O O . THR A 1 284 ? 13.326 17.903 -13.210 1.00 98.44 284 THR A O 1
ATOM 2100 N N . SER A 1 285 ? 12.228 16.321 -12.072 1.00 97.50 285 SER A N 1
ATOM 2101 C CA . SER A 1 285 ? 11.317 17.211 -11.355 1.00 97.50 285 SER A CA 1
ATOM 2102 C C . SER A 1 285 ? 11.309 16.883 -9.870 1.00 97.50 285 SER A C 1
ATOM 2104 O O . SER A 1 285 ? 11.344 15.715 -9.485 1.00 97.50 285 SER A O 1
ATOM 2106 N N . THR A 1 286 ? 11.239 17.918 -9.036 1.00 94.62 286 THR A N 1
ATOM 2107 C CA . THR A 1 286 ? 11.072 17.790 -7.579 1.00 94.62 286 THR A CA 1
ATOM 2108 C C . THR A 1 286 ? 9.605 17.876 -7.146 1.00 94.62 286 THR A C 1
ATOM 2110 O O . THR A 1 286 ? 9.314 17.805 -5.957 1.00 94.62 286 THR A O 1
ATOM 2113 N N . THR A 1 287 ? 8.665 18.062 -8.082 1.00 91.31 287 THR A N 1
ATOM 2114 C CA . THR A 1 287 ? 7.224 18.165 -7.781 1.00 91.31 287 THR A CA 1
ATOM 2115 C C . THR A 1 287 ? 6.649 16.844 -7.291 1.00 91.31 287 THR A C 1
ATOM 2117 O O . THR A 1 287 ? 5.850 16.825 -6.361 1.00 91.31 287 THR A O 1
ATOM 2120 N N . GLN A 1 288 ? 7.050 15.744 -7.924 1.00 91.62 288 GLN A N 1
ATOM 2121 C CA . GLN A 1 288 ? 6.745 14.391 -7.485 1.00 91.62 288 GLN A CA 1
ATOM 2122 C C . GLN A 1 288 ? 8.054 13.619 -7.424 1.00 91.62 288 GLN A C 1
ATOM 2124 O O . GLN A 1 288 ? 8.870 13.678 -8.342 1.00 91.62 288 GLN A O 1
ATOM 2129 N N . SER A 1 289 ? 8.265 12.889 -6.337 1.00 92.25 289 SER A N 1
ATOM 2130 C CA . SER A 1 289 ? 9.415 12.004 -6.193 1.00 92.25 289 SER A CA 1
ATOM 2131 C C . SER A 1 289 ? 9.008 10.761 -5.426 1.00 92.25 289 SER A C 1
ATOM 2133 O O . SER A 1 289 ? 8.197 10.843 -4.502 1.00 92.25 289 SER A O 1
ATOM 2135 N N . LYS A 1 290 ? 9.537 9.608 -5.844 1.00 93.50 290 LYS A N 1
ATOM 2136 C CA . LYS A 1 290 ? 9.413 8.378 -5.064 1.00 93.50 290 LYS A CA 1
ATOM 2137 C C . LYS A 1 290 ? 10.563 8.255 -4.073 1.00 93.50 290 LYS A C 1
ATOM 2139 O O . LYS A 1 290 ? 10.336 7.929 -2.914 1.00 93.50 290 LYS A O 1
ATOM 2144 N N . PHE A 1 291 ? 11.771 8.529 -4.554 1.00 94.25 291 PHE A N 1
ATOM 2145 C CA . PHE A 1 291 ? 13.009 8.512 -3.792 1.00 94.25 291 PHE A CA 1
ATOM 2146 C C . PHE A 1 291 ? 13.841 9.758 -4.117 1.00 94.25 291 PHE A C 1
ATOM 2148 O O . PHE A 1 291 ? 13.605 10.428 -5.121 1.00 94.25 291 PHE A O 1
ATOM 2155 N N . TYR A 1 292 ? 14.819 10.072 -3.267 1.00 94.69 292 TYR A N 1
ATOM 2156 C CA . TYR A 1 292 ? 15.872 11.078 -3.509 1.00 94.69 292 TYR A CA 1
ATOM 2157 C C . TYR A 1 292 ? 15.404 12.529 -3.731 1.00 94.69 292 TYR A C 1
ATOM 2159 O O . TYR A 1 292 ? 16.208 13.379 -4.114 1.00 94.69 292 TYR A O 1
ATOM 2167 N N . GLY A 1 293 ? 14.118 12.826 -3.531 1.00 89.12 293 GLY A N 1
ATOM 2168 C CA . GLY A 1 293 ? 13.542 14.160 -3.701 1.00 89.12 293 GLY A CA 1
ATOM 2169 C C . GLY A 1 293 ? 13.304 14.585 -5.155 1.00 89.12 293 GLY A C 1
ATOM 2170 O O . GLY A 1 293 ? 12.887 15.718 -5.388 1.00 89.12 293 GLY A O 1
ATOM 2171 N N . SER A 1 294 ? 13.537 13.711 -6.142 1.00 95.69 294 SER A N 1
ATOM 2172 C CA . SER A 1 294 ? 13.255 13.990 -7.559 1.00 95.69 294 SER A CA 1
ATOM 2173 C C . SER A 1 294 ? 12.928 12.726 -8.360 1.00 95.69 294 SER A C 1
ATOM 2175 O O . SER A 1 294 ? 13.142 11.606 -7.900 1.00 95.69 294 SER A O 1
ATOM 2177 N N . SER A 1 295 ? 12.344 12.899 -9.543 1.00 98.25 295 SER A N 1
ATOM 2178 C CA . SER A 1 295 ? 12.063 11.815 -10.492 1.00 98.25 295 SER A CA 1
ATOM 2179 C C . SER A 1 295 ? 12.059 12.331 -11.935 1.00 98.25 295 SER A C 1
ATOM 2181 O O . SER A 1 295 ? 12.030 13.543 -12.151 1.00 98.25 295 SER A O 1
ATOM 2183 N N . LEU A 1 296 ? 12.079 11.447 -12.936 1.00 98.69 296 LEU A N 1
ATOM 2184 C CA . LEU A 1 296 ? 11.888 11.837 -14.337 1.00 98.69 296 LEU A CA 1
ATOM 2185 C C . LEU A 1 296 ? 10.457 12.337 -14.526 1.00 98.69 296 LEU A C 1
ATOM 2187 O O . LEU A 1 296 ? 9.528 11.640 -14.141 1.00 98.69 296 LEU A O 1
ATOM 2191 N N . TYR A 1 297 ? 10.287 13.483 -15.174 1.00 98.44 297 TYR A N 1
ATOM 2192 C CA . TYR A 1 297 ? 9.013 14.018 -15.637 1.00 98.44 297 TYR A CA 1
ATOM 2193 C C . TYR A 1 297 ? 8.916 13.929 -17.163 1.00 98.44 297 TYR A C 1
ATOM 2195 O O . TYR A 1 297 ? 9.862 14.298 -17.866 1.00 98.44 297 TYR A O 1
ATOM 2203 N N . LEU A 1 298 ? 7.761 13.459 -17.636 1.00 97.31 298 LEU A N 1
ATOM 2204 C CA . LEU A 1 298 ? 7.366 13.356 -19.039 1.00 97.31 298 LEU A CA 1
ATOM 2205 C C . LEU A 1 298 ? 5.978 13.992 -19.188 1.00 97.31 298 LEU A C 1
ATOM 2207 O O . LEU A 1 298 ? 5.040 13.600 -18.488 1.00 97.31 298 LEU A O 1
ATOM 2211 N N . ASP A 1 299 ? 5.824 14.967 -20.079 1.00 93.94 299 ASP A N 1
ATOM 2212 C CA . ASP A 1 299 ? 4.584 15.750 -20.195 1.00 93.94 299 ASP A CA 1
ATOM 2213 C C . ASP A 1 299 ? 3.481 15.084 -21.052 1.00 93.94 299 ASP A C 1
ATOM 2215 O O . ASP A 1 299 ? 2.361 15.591 -21.148 1.00 93.94 299 ASP A O 1
ATOM 2219 N N . GLY A 1 300 ? 3.776 13.926 -21.654 1.00 92.06 300 GLY A N 1
ATOM 2220 C CA . GLY A 1 300 ? 2.901 13.232 -22.602 1.00 92.06 300 GLY A CA 1
ATOM 2221 C C . GLY A 1 300 ? 3.123 13.606 -24.072 1.00 92.06 300 GLY A C 1
ATOM 2222 O O . GLY A 1 300 ? 2.422 13.085 -24.943 1.00 92.06 300 GLY A O 1
ATOM 2223 N N . THR A 1 301 ? 4.107 14.448 -24.387 1.00 91.69 301 THR A N 1
ATOM 2224 C CA . THR A 1 301 ? 4.353 14.991 -25.728 1.00 91.69 301 THR A CA 1
ATOM 2225 C C . THR A 1 301 ? 5.842 14.983 -26.092 1.00 91.69 301 THR A C 1
ATOM 2227 O O . THR A 1 301 ? 6.560 15.953 -25.920 1.00 91.69 301 THR A O 1
ATOM 2230 N N . GLY A 1 302 ? 6.317 13.899 -26.711 1.00 89.50 302 GLY A N 1
ATOM 2231 C CA . GLY A 1 302 ? 7.646 13.853 -27.344 1.00 89.50 302 GLY A CA 1
ATOM 2232 C C . GLY A 1 302 ? 8.828 13.697 -26.379 1.00 89.50 302 GLY A C 1
ATOM 2233 O O . GLY A 1 302 ? 9.972 13.630 -26.831 1.00 89.50 302 GLY A O 1
ATOM 2234 N N . ASP A 1 303 ? 8.548 13.575 -25.085 1.00 94.31 303 ASP A N 1
ATOM 2235 C CA . ASP A 1 303 ? 9.519 13.363 -24.019 1.00 94.31 303 ASP A CA 1
ATOM 2236 C C . ASP A 1 303 ? 9.869 11.886 -23.829 1.00 94.31 303 ASP A C 1
ATOM 2238 O O . ASP A 1 303 ? 8.987 11.048 -23.636 1.00 94.31 303 ASP A O 1
ATOM 2242 N N . TYR A 1 304 ? 11.165 11.557 -23.840 1.00 96.06 304 TYR A N 1
ATOM 2243 C CA . TYR A 1 304 ? 11.649 10.212 -23.512 1.00 96.06 304 TYR A CA 1
ATOM 2244 C C . TYR A 1 304 ? 13.154 10.168 -23.224 1.00 96.06 304 TYR A C 1
ATOM 2246 O O . TYR A 1 304 ? 13.922 11.071 -23.573 1.00 96.06 30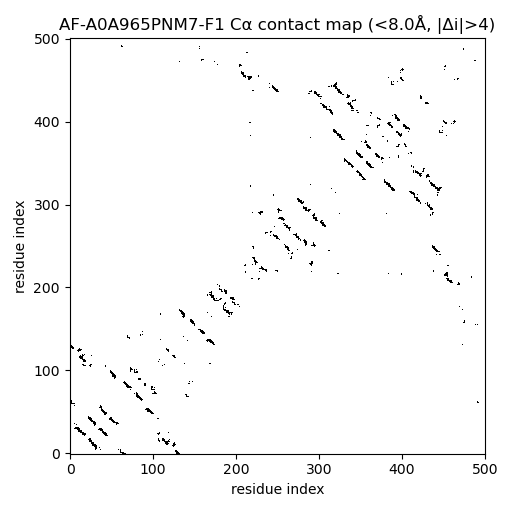4 TYR A O 1
ATOM 2254 N N . LEU A 1 305 ? 13.584 9.058 -22.621 1.00 97.12 305 LEU A N 1
ATOM 2255 C CA . LEU A 1 305 ? 14.993 8.682 -22.504 1.00 97.12 305 LEU A CA 1
ATOM 2256 C C . LEU A 1 305 ? 15.329 7.529 -23.446 1.00 97.12 305 LEU A C 1
ATOM 2258 O O . LEU A 1 305 ? 14.485 6.692 -23.766 1.00 97.12 305 LEU A O 1
ATOM 2262 N N . GLN A 1 306 ? 16.588 7.464 -23.858 1.00 95.69 306 GLN A N 1
ATOM 2263 C CA . GLN A 1 306 ? 17.109 6.465 -24.777 1.00 95.69 306 GLN A CA 1
ATOM 2264 C C . GLN A 1 306 ? 18.438 5.921 -24.261 1.00 95.69 306 GLN A C 1
ATOM 2266 O O . GLN A 1 306 ? 19.355 6.689 -23.974 1.00 95.69 306 GLN A O 1
ATOM 2271 N N . ALA A 1 307 ? 18.562 4.598 -24.197 1.00 94.75 307 ALA A N 1
ATOM 2272 C C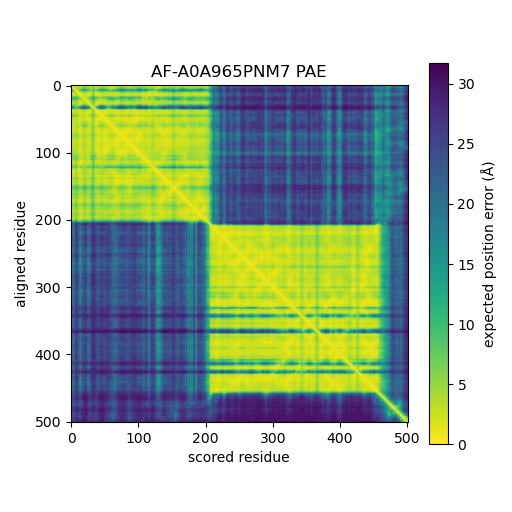A . ALA A 1 307 ? 19.853 3.939 -24.027 1.00 94.75 307 ALA A CA 1
ATOM 2273 C C . ALA A 1 307 ? 20.358 3.424 -25.392 1.00 94.75 307 ALA A C 1
ATOM 2275 O O . ALA A 1 307 ? 19.553 3.172 -26.292 1.00 94.75 307 ALA A O 1
ATOM 2276 N N . PRO A 1 308 ? 21.680 3.269 -25.585 1.00 92.44 308 PRO A N 1
ATOM 2277 C CA . PRO A 1 308 ? 22.229 2.720 -26.820 1.00 92.44 308 PRO A CA 1
ATOM 2278 C C . PRO A 1 308 ? 21.770 1.273 -27.034 1.00 92.44 308 PRO A C 1
ATOM 2280 O O . PRO A 1 308 ? 21.631 0.508 -26.078 1.00 92.44 308 PRO A O 1
ATOM 2283 N N . ALA A 1 309 ? 21.583 0.883 -28.296 1.00 89.31 309 ALA A N 1
ATOM 2284 C CA . ALA A 1 309 ? 21.348 -0.513 -28.660 1.00 89.31 309 ALA A CA 1
ATOM 2285 C C . ALA A 1 309 ? 22.541 -1.400 -28.251 1.00 89.31 309 ALA A C 1
ATOM 2287 O O . ALA A 1 309 ? 23.685 -0.942 -28.190 1.00 89.31 309 ALA A O 1
ATOM 2288 N N . GLY A 1 310 ? 22.289 -2.683 -27.984 1.00 88.44 310 GLY A N 1
ATOM 2289 C CA . GLY A 1 310 ? 23.346 -3.621 -27.615 1.00 88.44 310 GLY A CA 1
ATOM 2290 C C . GLY A 1 310 ? 22.848 -4.989 -27.155 1.00 88.44 310 GLY A C 1
ATOM 2291 O O . GLY A 1 310 ? 21.664 -5.209 -26.893 1.00 88.44 310 GLY A O 1
ATOM 2292 N N . THR A 1 311 ? 23.789 -5.924 -27.009 1.00 88.69 311 THR A N 1
ATOM 2293 C CA . THR A 1 311 ? 23.525 -7.328 -26.639 1.00 88.69 311 THR A CA 1
ATOM 2294 C C . THR A 1 311 ? 22.969 -7.503 -25.222 1.00 88.69 311 THR A C 1
ATOM 2296 O O . THR A 1 311 ? 22.295 -8.496 -24.927 1.00 88.69 311 THR A O 1
ATOM 2299 N N . ASP A 1 312 ? 23.185 -6.517 -24.353 1.00 89.69 312 ASP A N 1
ATOM 2300 C CA . ASP A 1 312 ? 22.588 -6.428 -23.017 1.00 89.69 312 ASP A CA 1
ATOM 2301 C C . ASP A 1 312 ? 21.052 -6.386 -23.047 1.00 89.69 312 ASP A C 1
ATOM 2303 O O . ASP A 1 312 ? 20.408 -6.848 -22.110 1.00 89.69 312 ASP A O 1
ATOM 2307 N N . PHE A 1 313 ? 20.466 -5.932 -24.158 1.00 89.19 313 PHE A N 1
ATOM 2308 C CA . PHE A 1 313 ? 19.019 -5.885 -24.390 1.00 89.19 313 PHE A CA 1
ATOM 2309 C C . PHE A 1 313 ? 18.540 -7.002 -25.333 1.00 89.19 313 PHE A C 1
ATOM 2311 O O . PHE A 1 313 ? 17.546 -6.875 -26.035 1.00 89.19 313 PHE A O 1
ATOM 2318 N N . SER A 1 314 ? 19.293 -8.102 -25.413 1.00 86.81 314 SER A N 1
ATOM 2319 C CA . SER A 1 314 ? 18.920 -9.301 -26.179 1.00 86.81 314 SER A CA 1
ATOM 2320 C C . SER A 1 314 ? 18.475 -10.394 -25.222 1.00 86.81 314 SER A C 1
ATOM 2322 O O . SER A 1 314 ? 19.315 -11.097 -24.660 1.00 86.81 314 SER A O 1
ATOM 2324 N N . TYR A 1 315 ? 17.168 -10.507 -24.999 1.00 86.50 315 TYR A N 1
ATOM 2325 C CA . TYR A 1 315 ? 16.609 -11.392 -23.971 1.00 86.50 315 TYR A CA 1
ATOM 2326 C C . TYR A 1 315 ? 16.473 -12.847 -24.428 1.00 86.50 315 TYR A C 1
ATOM 2328 O O . TYR A 1 315 ? 16.373 -13.747 -23.595 1.00 86.50 315 TYR A O 1
ATOM 2336 N N . GLY A 1 316 ? 16.486 -13.096 -25.740 1.00 87.19 316 GLY A N 1
ATOM 2337 C CA . GLY A 1 316 ? 16.355 -14.442 -26.285 1.00 87.19 316 GLY A CA 1
ATOM 2338 C C . GLY A 1 316 ? 15.037 -15.099 -25.857 1.00 87.19 316 GLY A C 1
ATOM 2339 O O . GLY A 1 316 ? 14.009 -14.428 -25.723 1.00 87.19 316 GLY A O 1
ATOM 2340 N N . THR A 1 317 ? 15.085 -16.384 -25.507 1.00 88.75 317 THR A N 1
ATOM 2341 C CA . THR A 1 317 ? 14.038 -17.098 -24.744 1.00 88.75 317 THR A CA 1
ATOM 2342 C C . THR A 1 317 ? 14.275 -17.090 -23.225 1.00 88.75 317 THR A C 1
ATOM 2344 O O . THR A 1 317 ? 13.458 -17.617 -22.474 1.00 88.75 317 THR A O 1
ATOM 2347 N N . GLY A 1 318 ? 15.367 -16.473 -22.758 1.00 91.81 318 GLY A N 1
ATOM 2348 C CA . GLY A 1 318 ? 15.798 -16.499 -21.359 1.00 91.81 318 GLY A CA 1
ATOM 2349 C C . GLY A 1 318 ? 15.012 -15.581 -20.421 1.00 91.81 318 GLY A C 1
ATOM 2350 O O . GLY A 1 318 ? 14.210 -14.744 -20.833 1.00 91.81 318 GLY A O 1
ATOM 2351 N N . ASP A 1 319 ? 15.254 -15.718 -19.128 1.00 95.50 319 ASP A N 1
ATOM 2352 C CA . ASP A 1 319 ? 14.529 -14.956 -18.115 1.00 95.50 319 ASP A CA 1
ATOM 2353 C C . ASP A 1 319 ? 14.881 -13.460 -18.145 1.00 95.50 319 ASP A C 1
ATOM 2355 O O . ASP A 1 319 ? 15.949 -13.057 -18.612 1.00 95.50 319 ASP A O 1
ATOM 2359 N N . PHE A 1 320 ? 13.979 -12.613 -17.653 1.00 95.44 320 PHE A N 1
ATOM 2360 C CA . PHE A 1 320 ? 14.233 -11.180 -17.491 1.00 95.44 320 PHE A CA 1
ATOM 2361 C C . PHE A 1 320 ? 13.380 -10.586 -16.374 1.00 95.44 320 PHE A C 1
ATOM 2363 O O . PHE A 1 320 ? 12.359 -11.155 -15.983 1.00 95.44 320 PHE A O 1
ATOM 2370 N N . THR A 1 321 ? 13.771 -9.397 -15.916 1.00 98.19 321 THR A N 1
ATOM 2371 C CA . THR A 1 321 ? 12.949 -8.532 -15.068 1.00 98.19 321 THR A CA 1
ATOM 2372 C C . THR A 1 321 ? 13.015 -7.097 -15.575 1.00 98.19 321 THR A C 1
ATOM 2374 O O . THR A 1 321 ? 14.103 -6.554 -15.742 1.00 98.19 321 THR A O 1
ATOM 2377 N N . PHE A 1 322 ? 11.861 -6.472 -15.763 1.00 98.31 322 PHE A N 1
ATOM 2378 C CA . PHE A 1 322 ? 11.719 -5.023 -15.883 1.00 98.31 322 PHE A CA 1
ATOM 2379 C C . PHE A 1 322 ? 11.019 -4.511 -14.628 1.00 98.31 322 PHE A C 1
ATOM 2381 O O . PHE A 1 322 ? 10.043 -5.125 -14.198 1.00 98.31 322 PHE A O 1
ATOM 2388 N N . GLU A 1 323 ? 11.469 -3.403 -14.049 1.00 98.50 323 GLU A N 1
ATOM 2389 C CA . GLU A 1 323 ? 10.761 -2.774 -12.931 1.00 98.50 323 GLU A CA 1
ATOM 2390 C C . GLU A 1 323 ? 10.937 -1.258 -12.899 1.00 98.50 323 GLU A C 1
ATOM 2392 O O . GLU A 1 323 ? 11.958 -0.734 -13.349 1.00 98.50 323 GLU A O 1
ATOM 2397 N N . ALA A 1 324 ? 9.936 -0.560 -12.366 1.00 98.56 324 ALA A N 1
ATOM 2398 C CA . ALA A 1 324 ? 9.964 0.884 -12.176 1.00 98.56 324 ALA A CA 1
ATOM 2399 C C . ALA A 1 324 ? 8.929 1.326 -11.139 1.00 98.56 324 ALA A C 1
ATOM 2401 O O . ALA A 1 324 ? 7.892 0.685 -10.961 1.00 98.56 324 ALA A O 1
ATOM 2402 N N . TRP A 1 325 ? 9.172 2.477 -10.521 1.00 98.31 325 TRP A N 1
ATOM 2403 C CA . TRP A 1 325 ? 8.114 3.259 -9.896 1.00 98.31 325 TRP A CA 1
ATOM 2404 C C . TRP A 1 325 ? 7.539 4.231 -10.921 1.00 98.31 325 TRP A C 1
ATOM 2406 O O . TRP A 1 325 ? 8.294 4.927 -11.600 1.00 98.31 325 TRP A O 1
ATOM 2416 N N . ILE A 1 326 ? 6.212 4.288 -11.032 1.00 98.38 326 ILE A N 1
ATOM 2417 C CA . ILE A 1 326 ? 5.506 5.168 -11.968 1.00 98.38 326 ILE A CA 1
ATOM 2418 C C . ILE A 1 326 ? 4.431 5.993 -11.258 1.00 98.38 326 ILE A C 1
ATOM 2420 O O . ILE A 1 326 ? 3.805 5.529 -10.308 1.00 98.38 326 ILE A O 1
ATOM 2424 N N . TYR A 1 327 ? 4.199 7.205 -11.751 1.00 96.75 327 TYR A N 1
ATOM 2425 C CA . TYR A 1 327 ? 3.134 8.114 -11.329 1.00 96.75 327 TYR A CA 1
ATOM 2426 C C . TYR A 1 327 ? 2.448 8.650 -12.593 1.00 96.75 327 TYR A C 1
ATOM 2428 O O . TYR A 1 327 ? 2.840 9.699 -13.106 1.00 96.75 327 TYR A O 1
ATOM 2436 N N . PRO A 1 328 ? 1.491 7.915 -13.183 1.00 95.50 328 PRO A N 1
ATOM 2437 C CA . PRO A 1 328 ? 0.798 8.379 -14.380 1.00 95.50 328 PRO A CA 1
ATOM 2438 C C . PRO A 1 328 ? -0.162 9.523 -14.036 1.00 95.50 328 PRO A C 1
ATOM 2440 O O . PRO A 1 328 ? -0.875 9.454 -13.037 1.00 95.50 328 PRO A O 1
ATOM 2443 N N . THR A 1 329 ? -0.230 10.555 -14.873 1.00 94.38 329 THR A N 1
ATOM 2444 C CA . THR A 1 329 ? -1.135 11.709 -14.672 1.00 94.38 329 THR A CA 1
ATOM 2445 C C . THR A 1 329 ? -2.378 11.663 -15.561 1.00 94.38 329 THR A C 1
ATOM 2447 O O . THR A 1 329 ? -3.298 12.459 -15.382 1.00 94.38 329 THR A O 1
ATOM 2450 N N . THR A 1 330 ? -2.444 10.713 -16.499 1.00 90.00 330 THR A N 1
ATOM 2451 C CA . THR A 1 330 ? -3.559 10.536 -17.441 1.00 90.00 330 THR A CA 1
ATOM 2452 C C . THR A 1 330 ? -3.977 9.065 -17.565 1.00 90.00 330 THR A C 1
ATOM 2454 O O . THR A 1 330 ? -3.241 8.155 -17.171 1.00 90.00 330 THR A O 1
ATOM 2457 N N . SER A 1 331 ? -5.181 8.830 -18.101 1.00 85.56 331 SER A N 1
ATOM 2458 C CA . SER A 1 331 ? -5.784 7.495 -18.263 1.00 85.56 331 SER A CA 1
ATOM 2459 C C . SER A 1 331 ? -6.465 7.247 -19.617 1.00 85.56 331 SER A C 1
ATOM 2461 O O . SER A 1 331 ? -7.157 6.253 -19.780 1.00 85.56 331 SER A O 1
ATOM 2463 N N . SER A 1 332 ? -6.307 8.134 -20.602 1.00 77.31 332 SER A N 1
ATOM 2464 C CA . SER A 1 332 ? -7.171 8.161 -21.796 1.00 77.31 332 SER A CA 1
ATOM 2465 C C . SER A 1 332 ? -6.669 7.367 -23.006 1.00 77.31 332 SER A C 1
ATOM 2467 O O . SER A 1 332 ? -7.445 7.102 -23.920 1.00 77.31 332 SER A O 1
ATOM 2469 N N . THR A 1 333 ? -5.386 7.007 -23.048 1.00 87.00 333 THR A N 1
ATOM 2470 C CA . THR A 1 333 ? -4.756 6.297 -24.173 1.00 87.00 333 THR A CA 1
ATOM 2471 C C . THR A 1 333 ? -3.746 5.270 -23.676 1.00 87.00 333 THR A C 1
ATOM 2473 O O . THR A 1 333 ? -3.277 5.340 -22.530 1.00 87.00 333 THR A O 1
ATOM 2476 N N . ASP A 1 334 ? -3.415 4.316 -24.546 1.00 90.12 334 ASP A N 1
ATOM 2477 C CA . ASP A 1 334 ? -2.263 3.447 -24.339 1.00 90.12 334 ASP A CA 1
ATOM 2478 C C . ASP A 1 334 ? -0.996 4.303 -24.256 1.00 90.12 334 ASP A C 1
ATOM 2480 O O . ASP A 1 334 ? -0.783 5.213 -25.057 1.00 90.12 334 ASP A O 1
ATOM 2484 N N . ARG A 1 335 ? -0.145 4.012 -23.276 1.00 91.88 335 ARG A N 1
ATOM 2485 C CA . ARG A 1 335 ? 1.047 4.814 -22.993 1.00 91.88 335 ARG A CA 1
ATOM 2486 C C . ARG A 1 335 ? 2.214 3.934 -22.605 1.00 91.88 335 ARG A C 1
ATOM 2488 O O . ARG A 1 335 ? 2.082 3.057 -21.749 1.00 91.88 335 ARG A O 1
ATOM 2495 N N . ILE A 1 336 ? 3.350 4.161 -23.257 1.00 92.88 336 ILE A N 1
ATOM 2496 C CA . ILE A 1 336 ? 4.532 3.319 -23.117 1.00 92.88 336 ILE A CA 1
ATOM 2497 C C . ILE A 1 336 ? 5.423 3.811 -21.993 1.00 92.88 336 ILE A C 1
ATOM 2499 O O . ILE A 1 336 ? 5.940 4.920 -22.023 1.00 92.88 336 ILE A O 1
ATOM 2503 N N . ILE A 1 337 ? 5.681 2.918 -21.048 1.00 96.50 337 ILE A N 1
ATOM 2504 C CA . ILE A 1 337 ? 6.675 3.110 -19.995 1.00 96.50 337 ILE A CA 1
ATOM 2505 C C . ILE A 1 337 ? 8.054 2.742 -20.540 1.00 96.50 337 ILE A C 1
ATOM 2507 O O . ILE A 1 337 ? 9.012 3.485 -20.364 1.00 96.50 337 ILE A O 1
ATOM 2511 N N . TYR A 1 338 ? 8.143 1.613 -21.244 1.00 95.12 338 TYR A N 1
ATOM 2512 C CA . TYR A 1 338 ? 9.358 1.156 -21.909 1.00 95.12 338 TYR A CA 1
ATOM 2513 C C . TYR A 1 338 ? 9.016 0.424 -23.199 1.00 95.12 338 TYR A C 1
ATOM 2515 O O . TYR A 1 338 ? 8.091 -0.390 -23.228 1.00 95.12 338 TYR A O 1
ATOM 2523 N N . THR A 1 339 ? 9.794 0.671 -24.245 1.00 91.25 339 THR A N 1
ATOM 2524 C CA . THR A 1 339 ? 9.768 -0.147 -25.454 1.00 91.25 339 THR A CA 1
ATOM 2525 C C . THR A 1 339 ? 11.171 -0.418 -25.950 1.00 91.25 339 THR A C 1
ATOM 2527 O O . THR A 1 339 ? 12.086 0.402 -25.828 1.00 91.25 339 THR A O 1
ATOM 2530 N N . GLN A 1 340 ? 11.298 -1.559 -26.602 1.00 88.50 340 GLN A N 1
ATOM 2531 C CA . GLN A 1 340 ? 12.381 -1.837 -27.510 1.00 88.50 340 GLN A CA 1
ATOM 2532 C C . GLN A 1 340 ? 11.781 -2.467 -28.769 1.00 88.50 340 GLN A C 1
ATOM 2534 O O . GLN A 1 340 ? 11.129 -3.510 -28.694 1.00 88.50 340 GLN A O 1
ATOM 2539 N N . THR A 1 341 ? 11.965 -1.815 -29.920 1.00 81.00 341 THR A N 1
ATOM 2540 C CA . THR A 1 341 ? 11.288 -2.172 -31.176 1.00 81.00 341 THR A CA 1
ATOM 2541 C C . THR A 1 341 ? 12.219 -2.086 -32.391 1.00 81.00 341 THR A C 1
ATOM 2543 O O . THR A 1 341 ? 13.008 -1.151 -32.514 1.00 81.00 341 THR A O 1
ATOM 2546 N N . THR A 1 342 ? 12.138 -3.078 -33.290 1.00 67.44 342 THR A N 1
ATOM 2547 C CA . THR A 1 342 ? 12.731 -3.032 -34.656 1.00 67.44 342 THR A CA 1
ATOM 2548 C C . THR A 1 342 ? 11.698 -2.586 -35.689 1.00 67.44 342 THR A C 1
ATOM 2550 O O . THR A 1 342 ? 12.058 -2.077 -36.746 1.00 67.44 342 THR A O 1
ATOM 2553 N N . SER A 1 343 ? 10.425 -2.888 -35.429 1.00 65.56 343 SER A N 1
ATOM 2554 C CA . SER A 1 343 ? 9.302 -2.726 -36.346 1.00 65.56 343 SER A CA 1
ATOM 2555 C C . SER A 1 343 ? 7.981 -2.813 -35.578 1.00 65.56 343 SER A C 1
ATOM 2557 O O . SER A 1 343 ? 7.943 -3.304 -34.449 1.00 65.56 343 SER A O 1
ATOM 2559 N N . GLY A 1 344 ? 6.859 -2.466 -36.211 1.00 64.31 344 GLY A N 1
ATOM 2560 C CA . GLY A 1 344 ? 5.522 -2.664 -35.633 1.00 64.31 344 GLY A CA 1
ATOM 2561 C C . GLY A 1 344 ? 5.158 -4.122 -35.303 1.00 64.31 344 GLY A C 1
ATOM 2562 O O . GLY A 1 344 ? 4.106 -4.352 -34.723 1.00 64.31 344 GLY A O 1
ATOM 2563 N N . ASN A 1 345 ? 6.007 -5.100 -35.646 1.00 69.31 345 ASN A N 1
ATOM 2564 C CA . ASN A 1 345 ? 5.746 -6.531 -35.466 1.00 69.31 345 ASN A CA 1
ATOM 2565 C C . ASN A 1 345 ? 6.744 -7.243 -34.538 1.00 69.31 345 ASN A C 1
ATOM 2567 O O . ASN A 1 345 ? 6.534 -8.412 -34.234 1.00 69.31 345 ASN A O 1
ATOM 2571 N N . ASN A 1 346 ? 7.812 -6.570 -34.095 1.00 76.06 346 ASN A N 1
ATOM 2572 C CA . ASN A 1 346 ? 8.875 -7.163 -33.279 1.00 76.06 346 ASN A CA 1
ATOM 2573 C C . ASN A 1 346 ? 9.285 -6.186 -32.177 1.00 76.06 346 ASN A C 1
ATOM 2575 O O . ASN A 1 346 ? 10.091 -5.274 -32.406 1.00 76.06 346 ASN A O 1
ATOM 2579 N N . PHE A 1 347 ? 8.707 -6.376 -30.994 1.00 81.75 347 PHE A N 1
ATOM 2580 C CA . PHE A 1 347 ? 8.890 -5.471 -29.871 1.00 81.75 347 PHE A CA 1
ATOM 2581 C C . PHE A 1 347 ? 8.662 -6.154 -28.523 1.00 81.75 347 PHE A C 1
ATOM 2583 O O . PHE A 1 347 ? 7.934 -7.145 -28.412 1.00 81.75 347 PHE A O 1
ATOM 2590 N N . VAL A 1 348 ? 9.252 -5.560 -27.490 1.00 87.56 348 VAL A N 1
ATOM 2591 C CA . VAL A 1 348 ? 8.818 -5.711 -26.102 1.00 87.56 348 VAL A CA 1
ATOM 2592 C C . VAL A 1 348 ? 8.335 -4.352 -25.609 1.00 87.56 348 VAL A C 1
ATOM 2594 O O . VAL A 1 348 ? 9.070 -3.371 -25.699 1.00 87.56 348 VAL A O 1
ATOM 2597 N N . ASN A 1 349 ? 7.100 -4.294 -25.111 1.00 89.31 349 ASN A N 1
ATOM 2598 C CA . ASN A 1 349 ? 6.495 -3.079 -24.571 1.00 89.31 349 ASN A CA 1
ATOM 2599 C C . ASN A 1 349 ? 6.024 -3.320 -23.142 1.00 89.31 349 ASN A C 1
ATOM 2601 O O . ASN A 1 349 ? 5.325 -4.298 -22.880 1.00 89.31 349 ASN A O 1
ATOM 2605 N N . LEU A 1 350 ? 6.341 -2.383 -22.257 1.00 94.50 350 LEU A N 1
ATOM 2606 C CA . LEU A 1 350 ? 5.651 -2.172 -20.993 1.00 94.50 350 LEU A CA 1
ATOM 2607 C C . LEU A 1 350 ? 4.738 -0.964 -21.177 1.00 94.50 350 LEU A C 1
ATOM 2609 O O . LEU A 1 350 ? 5.215 0.134 -21.475 1.00 94.50 350 LEU A O 1
ATOM 2613 N N . ALA A 1 351 ? 3.438 -1.167 -21.005 1.00 94.44 351 ALA A N 1
ATOM 2614 C CA . ALA A 1 351 ? 2.428 -0.156 -21.275 1.00 94.44 351 ALA A CA 1
ATOM 2615 C C . ALA A 1 351 ? 1.385 -0.089 -20.161 1.00 94.44 351 ALA A C 1
ATOM 2617 O O . ALA A 1 351 ? 1.084 -1.099 -19.523 1.00 94.44 351 ALA A O 1
ATOM 2618 N N . LEU A 1 352 ? 0.787 1.085 -19.980 1.00 95.50 352 LEU A N 1
ATOM 2619 C CA . LEU A 1 352 ? -0.551 1.179 -19.401 1.00 95.50 352 LEU A CA 1
ATOM 2620 C C . LEU A 1 352 ? -1.555 1.243 -20.544 1.00 95.50 352 LEU A C 1
ATOM 2622 O O . LEU A 1 352 ? -1.342 1.985 -21.503 1.00 95.50 352 LEU A O 1
ATOM 2626 N N . THR A 1 353 ? -2.628 0.469 -20.440 1.00 93.56 353 THR A N 1
ATOM 2627 C CA . THR A 1 353 ? -3.711 0.474 -21.427 1.00 93.56 353 THR A CA 1
ATOM 2628 C C . THR A 1 353 ? -4.618 1.701 -21.259 1.00 93.56 353 THR A C 1
ATOM 2630 O O . THR A 1 353 ? -4.546 2.430 -20.260 1.00 93.56 353 THR A O 1
ATOM 2633 N N . THR A 1 354 ? -5.543 1.887 -22.198 1.00 91.75 354 THR A N 1
ATOM 2634 C CA . THR A 1 354 ? -6.705 2.795 -22.078 1.00 91.75 354 THR A CA 1
ATOM 2635 C C . THR A 1 354 ? -7.544 2.601 -20.808 1.00 91.75 354 THR A C 1
ATOM 2637 O O . THR A 1 354 ? -8.255 3.517 -20.413 1.00 91.75 354 THR A O 1
ATOM 2640 N N . THR A 1 355 ? -7.471 1.445 -20.139 1.00 90.12 355 THR A N 1
ATOM 2641 C CA . THR A 1 355 ? -8.160 1.190 -18.861 1.00 90.12 355 THR A CA 1
ATOM 2642 C C . THR A 1 355 ? -7.212 1.229 -17.662 1.00 90.12 355 THR A C 1
ATOM 2644 O O . THR A 1 355 ? -7.562 0.750 -16.588 1.00 90.12 355 THR A O 1
ATOM 2647 N N . ASN A 1 356 ? -5.998 1.759 -17.831 1.00 91.50 356 ASN A N 1
ATOM 2648 C CA . ASN A 1 356 ? -4.934 1.802 -16.824 1.00 91.50 356 ASN A CA 1
ATOM 2649 C C . ASN A 1 356 ? -4.450 0.439 -16.315 1.00 91.50 356 ASN A C 1
ATOM 2651 O O . ASN A 1 356 ? -3.750 0.385 -15.304 1.00 91.50 356 ASN A O 1
ATOM 2655 N N . THR A 1 357 ? -4.768 -0.665 -16.985 1.00 95.00 357 THR A N 1
ATOM 2656 C CA . THR A 1 357 ? -4.153 -1.950 -16.638 1.00 95.00 357 THR A CA 1
ATOM 2657 C C . THR A 1 357 ? -2.704 -1.964 -17.113 1.00 95.00 357 THR A C 1
ATOM 2659 O O . THR A 1 357 ? -2.368 -1.396 -18.156 1.00 95.00 357 THR A O 1
ATOM 2662 N N . PHE A 1 358 ? -1.823 -2.587 -16.335 1.00 96.81 358 PHE A N 1
ATOM 2663 C CA . PHE A 1 358 ? -0.430 -2.775 -16.707 1.00 96.81 358 PHE A CA 1
ATOM 2664 C C . PHE A 1 358 ? -0.324 -3.947 -17.685 1.00 96.81 358 PHE A C 1
ATOM 2666 O O . PHE A 1 358 ? -0.804 -5.045 -17.414 1.00 96.81 358 PHE A O 1
ATOM 2673 N N . SER A 1 359 ? 0.290 -3.721 -18.842 1.00 95.31 359 SER A N 1
ATOM 2674 C CA . SER A 1 359 ? 0.412 -4.717 -19.899 1.00 95.31 359 SER A CA 1
ATOM 2675 C C . SER A 1 359 ? 1.856 -4.872 -20.344 1.00 95.31 359 SER A C 1
ATOM 2677 O O . SER A 1 359 ? 2.554 -3.894 -20.609 1.00 95.31 359 SER A O 1
ATOM 2679 N N . VAL A 1 360 ? 2.263 -6.126 -20.526 1.00 93.00 360 VAL A N 1
ATOM 2680 C CA . VAL A 1 360 ? 3.481 -6.493 -21.241 1.00 93.00 360 VAL A CA 1
ATOM 2681 C C . VAL A 1 360 ? 3.102 -7.143 -22.553 1.00 93.00 360 VAL A C 1
ATOM 2683 O O . VAL A 1 360 ? 2.387 -8.146 -22.596 1.00 93.00 360 VAL A O 1
ATOM 2686 N N . GLN A 1 361 ? 3.593 -6.556 -23.632 1.00 87.81 361 GLN A N 1
ATOM 2687 C CA . GLN A 1 361 ? 3.399 -7.067 -24.976 1.00 87.81 361 GLN A CA 1
ATOM 2688 C C . GLN A 1 361 ? 4.745 -7.554 -25.486 1.00 87.81 361 GLN A C 1
ATOM 2690 O O . GLN A 1 361 ? 5.729 -6.816 -25.452 1.00 87.81 361 GLN A O 1
ATOM 2695 N N . ILE A 1 362 ? 4.786 -8.806 -25.927 1.00 84.19 362 ILE A N 1
ATOM 2696 C CA . ILE A 1 362 ? 5.982 -9.422 -26.490 1.00 84.19 362 ILE A CA 1
ATOM 2697 C C . ILE A 1 362 ? 5.588 -9.996 -27.841 1.00 84.19 362 ILE A C 1
ATOM 2699 O O . ILE A 1 362 ? 4.730 -10.879 -27.906 1.00 84.19 362 ILE A O 1
ATOM 2703 N N . ASN A 1 363 ? 6.195 -9.483 -28.907 1.00 78.81 363 ASN A N 1
ATOM 2704 C CA . ASN A 1 363 ? 5.900 -9.906 -30.268 1.00 78.81 363 ASN A CA 1
ATOM 2705 C C . ASN A 1 363 ? 7.182 -10.338 -30.985 1.00 78.81 363 ASN A C 1
ATOM 2707 O O . ASN A 1 363 ? 8.172 -9.604 -30.989 1.00 78.81 363 ASN A O 1
ATOM 2711 N N . ALA A 1 364 ? 7.133 -11.533 -31.574 1.00 71.44 364 ALA A N 1
ATOM 2712 C CA . ALA A 1 364 ? 8.141 -12.074 -32.471 1.00 71.44 364 ALA A CA 1
ATOM 2713 C C . ALA A 1 364 ? 7.409 -12.643 -33.697 1.00 71.44 364 ALA A C 1
ATOM 2715 O O . ALA A 1 364 ? 6.821 -13.721 -33.636 1.00 71.44 364 ALA A O 1
ATOM 2716 N N . SER A 1 365 ? 7.426 -11.912 -34.812 1.00 61.59 365 SER A N 1
ATOM 2717 C CA . SER A 1 365 ? 6.926 -12.341 -36.129 1.00 61.59 365 SER A CA 1
ATOM 2718 C C . SER A 1 365 ? 5.426 -12.685 -36.255 1.00 61.59 365 SER A C 1
ATOM 2720 O O . SER A 1 365 ? 5.068 -13.658 -36.911 1.00 61.59 365 SER A O 1
ATOM 2722 N N . GLY A 1 366 ? 4.538 -11.824 -35.743 1.00 55.84 366 GLY A N 1
ATOM 2723 C CA . GLY A 1 366 ? 3.119 -11.798 -36.138 1.00 55.84 366 GLY A CA 1
ATOM 2724 C C . GLY A 1 366 ? 2.158 -12.416 -35.115 1.00 55.84 366 GLY A C 1
ATOM 2725 O O . GLY A 1 366 ? 2.311 -13.561 -34.711 1.00 55.84 366 GLY A O 1
ATOM 2726 N N . ALA A 1 367 ? 1.146 -11.618 -34.744 1.00 55.75 367 ALA A N 1
ATOM 2727 C CA . ALA A 1 367 ? 0.185 -11.798 -33.645 1.00 55.75 367 ALA A CA 1
ATOM 2728 C C . ALA A 1 367 ? 0.821 -11.859 -32.239 1.00 55.75 367 ALA A C 1
ATOM 2730 O O . ALA A 1 367 ? 1.078 -12.920 -31.672 1.00 55.75 367 ALA A O 1
ATOM 2731 N N . GLY A 1 368 ? 1.034 -10.677 -31.650 1.00 58.62 368 GLY A N 1
ATOM 2732 C CA . GLY A 1 368 ? 1.445 -10.539 -30.256 1.00 58.62 368 GLY A CA 1
ATOM 2733 C C . GLY A 1 368 ? 0.325 -10.954 -29.304 1.00 58.62 368 GLY A C 1
ATOM 2734 O O . GLY A 1 368 ? -0.833 -10.590 -29.495 1.00 58.62 368 GLY A O 1
ATOM 2735 N N . ASN A 1 369 ? 0.675 -11.699 -28.258 1.00 72.88 369 ASN A N 1
ATOM 2736 C CA . ASN A 1 369 ? -0.230 -11.957 -27.147 1.00 72.88 369 ASN A CA 1
ATOM 2737 C C . ASN A 1 369 ? 0.165 -11.045 -25.976 1.00 72.88 369 ASN A C 1
ATOM 2739 O O . ASN A 1 369 ? 1.317 -11.045 -25.535 1.00 72.88 369 ASN A O 1
ATOM 2743 N N . ASN A 1 370 ? -0.792 -10.305 -25.424 1.00 86.38 370 ASN A N 1
ATOM 2744 C CA . ASN A 1 370 ? -0.559 -9.395 -24.300 1.00 86.38 370 ASN A CA 1
ATOM 2745 C C . ASN A 1 370 ? -0.706 -10.168 -22.994 1.00 86.38 370 ASN A C 1
ATOM 2747 O O . ASN A 1 370 ? -1.655 -10.935 -22.847 1.00 86.38 370 ASN A O 1
ATOM 2751 N N . VAL A 1 371 ? 0.242 -10.046 -22.071 1.00 93.44 371 VAL A N 1
ATOM 2752 C CA . VAL A 1 371 ? -0.054 -10.351 -20.666 1.00 93.44 371 VAL A CA 1
ATOM 2753 C C . VAL A 1 371 ? -0.487 -9.033 -20.055 1.00 93.44 371 VAL A C 1
ATOM 2755 O O . VAL A 1 371 ? 0.213 -8.034 -20.208 1.00 93.44 371 VAL A O 1
ATOM 2758 N N . THR A 1 372 ? -1.653 -9.014 -19.426 1.00 95.50 372 THR A N 1
ATOM 2759 C CA . THR A 1 372 ? -2.257 -7.802 -18.871 1.00 95.50 372 THR A CA 1
ATOM 2760 C C . THR A 1 372 ? -2.691 -8.091 -17.442 1.00 95.50 372 THR A C 1
ATOM 2762 O O . THR A 1 372 ? -3.132 -9.200 -17.140 1.00 95.50 372 THR A O 1
ATOM 2765 N N . SER A 1 373 ? -2.490 -7.117 -16.565 1.00 93.56 373 SER A N 1
ATOM 2766 C CA . SER A 1 373 ? -2.915 -7.146 -15.173 1.00 93.56 373 SER A CA 1
ATOM 2767 C C . SER A 1 373 ? -4.445 -7.119 -15.082 1.00 93.56 373 SER A C 1
ATOM 2769 O O . SER A 1 373 ? -5.127 -6.660 -16.003 1.00 93.56 373 SER A O 1
ATOM 2771 N N . THR A 1 374 ? -4.989 -7.620 -13.980 1.00 87.75 374 THR A N 1
ATOM 2772 C CA . THR A 1 374 ? -6.428 -7.559 -13.685 1.00 87.75 374 THR A CA 1
ATOM 2773 C C . THR A 1 374 ? -6.805 -6.266 -12.960 1.00 87.75 374 THR A C 1
ATOM 2775 O O . THR A 1 374 ? -7.836 -5.667 -13.262 1.00 87.75 374 THR A O 1
ATOM 2778 N N . GLY A 1 375 ? -5.946 -5.800 -12.058 1.00 82.69 375 GLY A N 1
ATOM 2779 C CA . GLY A 1 375 ? -6.003 -4.511 -11.393 1.00 82.69 375 GLY A CA 1
ATOM 2780 C C . GLY A 1 375 ? -5.483 -3.368 -12.263 1.00 82.69 375 GLY A C 1
ATOM 2781 O O . GLY A 1 375 ? -4.734 -3.548 -13.230 1.00 82.69 375 GLY A O 1
ATOM 2782 N N . THR A 1 376 ? -5.891 -2.156 -11.901 1.00 86.69 376 THR A N 1
ATOM 2783 C CA . THR A 1 376 ? -5.534 -0.912 -12.591 1.00 86.69 376 THR A CA 1
ATOM 2784 C C . THR A 1 376 ? -4.491 -0.123 -11.812 1.00 86.69 376 THR A C 1
ATOM 2786 O O . THR A 1 376 ? -4.553 -0.046 -10.587 1.00 86.69 376 THR A O 1
ATOM 2789 N N . VAL A 1 377 ? -3.601 0.565 -12.520 1.00 86.19 377 VAL A N 1
ATOM 2790 C CA . VAL A 1 377 ? -2.694 1.560 -11.946 1.00 86.19 377 VAL A CA 1
ATOM 2791 C C . VAL A 1 377 ? -3.439 2.881 -11.751 1.00 86.19 377 VAL A C 1
ATOM 2793 O O . VAL A 1 377 ? -3.932 3.490 -12.708 1.00 86.19 377 VAL A O 1
ATOM 2796 N N . ALA A 1 378 ? -3.518 3.344 -10.505 1.00 85.12 378 ALA A N 1
ATOM 2797 C CA . ALA A 1 378 ? -4.140 4.621 -10.183 1.00 85.12 378 ALA A CA 1
ATOM 2798 C C . ALA A 1 378 ? -3.352 5.787 -10.801 1.00 85.12 378 ALA A C 1
ATOM 2800 O O . ALA A 1 378 ? -2.122 5.826 -10.757 1.00 85.12 378 ALA A O 1
ATOM 2801 N N . THR A 1 379 ? -4.065 6.762 -11.368 1.00 87.50 379 THR A N 1
ATOM 2802 C CA . THR A 1 379 ? -3.447 8.043 -11.723 1.00 87.50 379 THR A CA 1
ATOM 2803 C C . THR A 1 379 ? -3.164 8.854 -10.472 1.00 87.50 379 THR A C 1
ATOM 2805 O O . THR A 1 379 ? -3.912 8.778 -9.500 1.00 87.50 379 THR A O 1
ATOM 2808 N N . ASN A 1 380 ? -2.145 9.701 -10.536 1.00 86.56 380 ASN A N 1
ATOM 2809 C CA . ASN A 1 380 ? -1.755 10.602 -9.461 1.00 86.56 380 ASN A CA 1
ATOM 2810 C C . ASN A 1 380 ? -1.346 9.891 -8.156 1.00 86.56 380 ASN A C 1
ATOM 2812 O O . ASN A 1 380 ? -1.474 10.447 -7.065 1.00 86.56 380 ASN A O 1
ATOM 2816 N N . ALA A 1 381 ? -0.825 8.669 -8.275 1.00 84.81 381 ALA A N 1
ATOM 2817 C CA . ALA A 1 381 ? -0.282 7.898 -7.167 1.00 84.81 381 ALA A CA 1
ATOM 2818 C C . ALA A 1 381 ? 0.962 7.123 -7.614 1.00 84.81 381 ALA A C 1
ATOM 2820 O O . ALA A 1 381 ? 0.998 6.562 -8.711 1.00 84.81 381 ALA A O 1
ATOM 2821 N N . TRP A 1 382 ? 1.979 7.071 -6.751 1.00 92.75 382 TRP A N 1
ATOM 2822 C CA . TRP A 1 382 ? 3.155 6.243 -6.999 1.00 92.75 382 TRP A CA 1
ATOM 2823 C C . TRP A 1 382 ? 2.777 4.771 -6.917 1.00 92.75 382 TRP A C 1
ATOM 2825 O O . TRP A 1 382 ? 2.290 4.306 -5.891 1.00 92.75 382 TRP A O 1
ATOM 2835 N N . THR A 1 383 ? 3.053 4.044 -7.990 1.00 92.12 383 THR A N 1
ATOM 2836 C CA . THR A 1 383 ? 2.815 2.608 -8.095 1.00 92.12 383 THR A CA 1
ATOM 2837 C C . THR A 1 383 ? 4.105 1.931 -8.524 1.00 92.12 383 THR A C 1
ATOM 2839 O O . THR A 1 383 ? 4.743 2.371 -9.483 1.00 92.12 383 THR A O 1
ATOM 2842 N N . HIS A 1 384 ? 4.508 0.869 -7.831 1.00 96.25 384 HIS A N 1
ATOM 2843 C CA . HIS A 1 384 ? 5.569 0.006 -8.344 1.00 96.25 384 HIS A CA 1
ATOM 2844 C C . HIS A 1 384 ? 4.975 -0.951 -9.366 1.00 96.25 384 HIS A C 1
ATOM 2846 O O . HIS A 1 384 ? 3.941 -1.570 -9.113 1.00 96.25 384 HIS A O 1
ATOM 2852 N N . ILE A 1 385 ? 5.633 -1.076 -10.509 1.00 97.94 385 ILE A N 1
ATOM 2853 C CA . ILE A 1 385 ? 5.321 -2.098 -11.497 1.00 97.94 385 ILE A CA 1
ATOM 2854 C C . ILE A 1 385 ? 6.545 -2.972 -11.736 1.00 97.94 385 ILE A C 1
ATOM 2856 O O . ILE A 1 385 ? 7.674 -2.482 -11.829 1.00 97.94 385 ILE A O 1
ATOM 2860 N N . ALA A 1 386 ? 6.321 -4.272 -11.895 1.00 98.50 386 ALA A N 1
ATOM 2861 C CA . ALA A 1 386 ? 7.358 -5.179 -12.363 1.00 98.50 386 ALA A CA 1
ATOM 2862 C C . ALA A 1 386 ? 6.809 -6.231 -13.318 1.00 98.50 386 ALA A C 1
ATOM 2864 O O . ALA A 1 386 ? 5.699 -6.729 -13.156 1.00 98.50 386 ALA A O 1
ATOM 2865 N N . ALA A 1 387 ? 7.622 -6.596 -14.298 1.00 98.19 387 ALA A N 1
ATOM 2866 C CA . ALA A 1 387 ? 7.364 -7.684 -15.219 1.00 98.19 387 ALA A CA 1
ATOM 2867 C C . ALA A 1 387 ? 8.530 -8.663 -15.176 1.00 98.19 387 ALA A C 1
ATOM 2869 O O . ALA A 1 387 ? 9.657 -8.287 -15.502 1.00 98.19 387 ALA A O 1
ATOM 2870 N N . THR A 1 388 ? 8.269 -9.915 -14.811 1.00 98.00 388 THR A N 1
ATOM 2871 C CA . THR A 1 388 ? 9.280 -10.977 -14.835 1.00 98.00 388 THR A CA 1
ATOM 2872 C C . THR A 1 388 ? 8.922 -12.020 -15.875 1.00 98.00 388 THR A C 1
ATOM 2874 O O . THR A 1 388 ? 7.750 -12.346 -16.034 1.00 98.00 388 THR A O 1
ATOM 2877 N N . ARG A 1 389 ? 9.915 -12.556 -16.589 1.00 95.38 389 ARG A N 1
ATOM 2878 C CA . ARG A 1 389 ? 9.774 -13.805 -17.347 1.00 95.38 389 ARG A CA 1
ATOM 2879 C C . ARG A 1 389 ? 10.597 -14.881 -16.667 1.00 95.38 389 ARG A C 1
ATOM 2881 O O . ARG A 1 389 ? 11.798 -14.695 -16.521 1.00 95.38 389 ARG A O 1
ATOM 2888 N N . GLN A 1 390 ? 9.947 -15.983 -16.305 1.00 95.50 390 GLN A N 1
ATOM 2889 C CA . GLN A 1 390 ? 10.563 -17.174 -15.732 1.00 95.50 390 GLN A CA 1
ATOM 2890 C C . GLN A 1 390 ? 10.182 -18.397 -16.563 1.00 95.50 390 GLN A C 1
ATOM 2892 O O . GLN A 1 390 ? 9.008 -18.764 -16.603 1.00 95.50 390 GLN A O 1
ATOM 2897 N N . SER A 1 391 ? 11.149 -19.026 -17.233 1.00 93.50 391 SER A N 1
ATOM 2898 C CA . SER A 1 391 ? 10.937 -20.246 -18.032 1.00 93.50 391 SER A CA 1
ATOM 2899 C C . SER A 1 391 ? 9.754 -20.129 -19.007 1.00 93.50 391 SER A C 1
ATOM 2901 O O . SER A 1 391 ? 8.898 -21.007 -19.102 1.00 93.50 391 SER A O 1
ATOM 2903 N N . GLY A 1 392 ? 9.669 -18.994 -19.706 1.00 90.75 392 GLY A N 1
ATOM 2904 C CA . GLY A 1 392 ? 8.600 -18.721 -20.668 1.00 90.75 392 GLY A CA 1
ATOM 2905 C C . GLY A 1 392 ? 7.260 -18.295 -20.058 1.00 90.75 392 GLY A C 1
ATOM 2906 O O . GLY A 1 392 ? 6.307 -18.128 -20.810 1.00 90.75 392 GLY A O 1
ATOM 2907 N N . VAL A 1 393 ? 7.149 -18.081 -18.744 1.00 94.38 393 VAL A N 1
ATOM 2908 C CA . VAL A 1 393 ? 5.953 -17.503 -18.101 1.00 94.38 393 VAL A CA 1
ATOM 2909 C C . VAL A 1 393 ? 6.232 -16.062 -17.703 1.00 94.38 393 VAL A C 1
ATOM 2911 O O . VAL A 1 393 ? 7.170 -15.804 -16.955 1.00 94.38 393 VAL A O 1
ATOM 2914 N N . VAL A 1 394 ? 5.418 -15.126 -18.194 1.00 96.12 394 VAL A N 1
ATOM 2915 C CA . VAL A 1 394 ? 5.468 -13.717 -17.795 1.00 96.12 394 VAL A CA 1
ATOM 2916 C C . VAL A 1 394 ? 4.524 -13.485 -16.623 1.00 96.12 394 VAL A C 1
ATOM 2918 O O . VAL A 1 394 ? 3.362 -13.880 -16.691 1.00 96.12 394 VAL A O 1
ATOM 2921 N N . LYS A 1 395 ? 5.017 -12.823 -15.579 1.00 97.25 395 LYS A N 1
ATOM 2922 C CA . LYS A 1 395 ? 4.276 -12.390 -14.392 1.00 97.25 395 LYS A CA 1
ATOM 2923 C C . LYS A 1 395 ? 4.331 -10.871 -14.284 1.00 97.25 395 LYS A C 1
ATOM 2925 O O . LYS A 1 395 ? 5.392 -10.282 -14.490 1.00 97.25 395 LYS A O 1
ATOM 2930 N N . LEU A 1 396 ? 3.200 -10.255 -13.963 1.00 98.19 396 LEU A N 1
ATOM 2931 C CA . LEU A 1 396 ? 3.048 -8.817 -13.774 1.00 98.19 396 LEU A CA 1
ATOM 2932 C C . LEU A 1 396 ? 2.727 -8.526 -12.320 1.00 98.19 396 LEU A C 1
ATOM 2934 O O . LEU A 1 396 ? 1.834 -9.154 -11.753 1.00 98.19 396 LEU A O 1
ATOM 2938 N N . PHE A 1 397 ? 3.430 -7.555 -11.754 1.00 95.19 397 PHE A N 1
ATOM 2939 C CA . PHE A 1 397 ? 3.263 -7.130 -10.379 1.00 95.19 397 PHE A CA 1
ATOM 2940 C C . PHE A 1 397 ? 2.846 -5.665 -10.325 1.00 95.19 397 PHE A C 1
ATOM 2942 O O . PHE A 1 397 ? 3.464 -4.836 -10.996 1.00 95.19 397 PHE A O 1
ATOM 2949 N N . ILE A 1 398 ? 1.834 -5.359 -9.516 1.00 92.62 398 ILE A N 1
ATOM 2950 C CA . ILE A 1 398 ? 1.422 -3.997 -9.159 1.00 92.62 398 ILE A CA 1
ATOM 2951 C C . ILE A 1 398 ? 1.590 -3.869 -7.649 1.00 92.62 398 ILE A C 1
ATOM 2953 O O . ILE A 1 398 ? 1.038 -4.668 -6.901 1.00 92.62 398 ILE A O 1
ATOM 2957 N N . ASN A 1 399 ? 2.391 -2.903 -7.196 1.00 89.31 399 ASN A N 1
ATOM 2958 C CA . ASN A 1 399 ? 2.696 -2.683 -5.778 1.00 89.31 399 ASN A CA 1
ATOM 2959 C C . ASN A 1 399 ? 3.155 -3.951 -5.037 1.00 89.31 399 ASN A C 1
ATOM 2961 O O . ASN A 1 399 ? 2.845 -4.151 -3.867 1.00 89.31 399 ASN A O 1
ATOM 2965 N N . GLY A 1 400 ? 3.930 -4.799 -5.719 1.00 85.81 400 GLY A N 1
ATOM 2966 C CA . GLY A 1 400 ? 4.440 -6.051 -5.158 1.00 85.81 400 GLY A CA 1
ATOM 2967 C C . GLY A 1 400 ? 3.478 -7.235 -5.219 1.00 85.81 400 GLY A C 1
ATOM 2968 O O . GLY A 1 400 ? 3.856 -8.341 -4.837 1.00 85.81 400 GLY A O 1
ATOM 2969 N N . VAL A 1 401 ? 2.269 -7.045 -5.753 1.00 82.50 401 VAL A N 1
ATOM 2970 C CA . VAL A 1 401 ? 1.247 -8.088 -5.893 1.00 82.50 401 VAL A CA 1
ATOM 2971 C C . VAL A 1 401 ? 1.262 -8.689 -7.280 1.00 82.50 401 VAL A C 1
ATOM 2973 O O . VAL A 1 401 ? 1.127 -7.954 -8.251 1.00 82.50 401 VAL A O 1
ATOM 2976 N N . LEU A 1 402 ? 1.380 -10.015 -7.383 1.00 88.06 402 LEU A N 1
ATOM 2977 C CA . LEU A 1 402 ? 1.181 -10.743 -8.632 1.00 88.06 402 LEU A CA 1
ATOM 2978 C C . LEU A 1 402 ? -0.264 -10.556 -9.107 1.00 88.06 402 LEU A C 1
ATOM 2980 O O . LEU A 1 402 ? -1.188 -11.122 -8.529 1.00 88.06 402 LEU A O 1
ATOM 2984 N N . ASP A 1 403 ? -0.437 -9.794 -10.178 1.00 89.75 403 ASP A N 1
ATOM 2985 C CA . ASP A 1 403 ? -1.745 -9.316 -10.633 1.00 89.75 403 ASP A CA 1
ATOM 2986 C C . ASP A 1 403 ? -2.083 -9.768 -12.071 1.00 89.75 403 ASP A C 1
ATOM 2988 O O . ASP A 1 403 ? -3.236 -9.758 -12.500 1.00 89.75 403 ASP A O 1
ATOM 2992 N N . GLY A 1 404 ? -1.081 -10.245 -12.817 1.00 92.94 404 GLY A N 1
ATOM 2993 C CA . GLY A 1 404 ? -1.264 -10.863 -14.130 1.00 92.94 404 GLY A CA 1
ATOM 2994 C C . GLY A 1 404 ? -0.228 -11.950 -14.400 1.00 92.94 404 GLY A C 1
ATOM 2995 O O . GLY A 1 404 ? 0.914 -11.860 -13.951 1.00 92.94 404 GLY A O 1
ATOM 2996 N N . SER A 1 405 ? -0.606 -12.990 -15.144 1.00 95.62 405 SER A N 1
ATOM 2997 C CA . SER A 1 405 ? 0.305 -14.071 -15.533 1.00 95.62 405 SER A CA 1
ATOM 2998 C C . SER A 1 405 ? -0.091 -14.673 -16.879 1.00 95.62 405 SER A C 1
ATOM 3000 O O . SER A 1 405 ? -1.276 -14.788 -17.191 1.00 95.62 405 SER A O 1
ATOM 3002 N N . GLY A 1 406 ? 0.890 -15.072 -17.686 1.00 93.50 406 GLY A N 1
ATOM 3003 C CA . GLY A 1 406 ? 0.637 -15.761 -18.948 1.00 93.50 406 GLY A CA 1
ATOM 3004 C C . GLY A 1 406 ? 1.898 -16.295 -19.622 1.00 93.50 406 GLY A C 1
ATOM 3005 O O . GLY A 1 406 ? 2.983 -15.730 -19.505 1.00 93.50 406 GLY A O 1
ATOM 3006 N N . THR A 1 407 ? 1.761 -17.388 -20.371 1.00 91.38 407 THR A N 1
ATOM 3007 C CA . THR A 1 407 ? 2.883 -18.023 -21.078 1.00 91.38 407 THR A CA 1
ATOM 3008 C C . THR A 1 407 ? 3.308 -17.211 -22.298 1.00 91.38 407 THR A C 1
ATOM 3010 O O . THR A 1 407 ? 2.532 -17.021 -23.231 1.00 91.38 407 THR A O 1
ATOM 3013 N N . ARG A 1 408 ? 4.561 -16.762 -22.328 1.00 86.75 408 ARG A N 1
ATOM 3014 C CA . ARG A 1 408 ? 5.222 -16.093 -23.455 1.00 86.75 408 ARG A CA 1
ATOM 3015 C C . ARG A 1 408 ? 6.619 -16.678 -23.660 1.00 86.75 408 ARG A C 1
ATOM 3017 O O . ARG A 1 408 ? 7.617 -16.160 -23.157 1.00 86.75 408 ARG A O 1
ATOM 3024 N N . ASN A 1 409 ? 6.682 -17.751 -24.441 1.00 82.12 409 ASN A N 1
ATOM 3025 C CA . ASN A 1 409 ? 7.927 -18.421 -24.809 1.00 82.12 409 ASN A CA 1
ATOM 3026 C C . ASN A 1 409 ? 8.330 -18.077 -26.253 1.00 82.12 409 ASN A C 1
ATOM 3028 O O . ASN A 1 409 ? 8.294 -18.928 -27.136 1.00 82.12 409 ASN A O 1
ATOM 3032 N N . VAL A 1 410 ? 8.634 -16.800 -26.495 1.00 82.50 410 VAL A N 1
ATOM 3033 C CA . VAL A 1 410 ? 9.091 -16.295 -27.799 1.00 82.50 410 VAL A CA 1
ATOM 3034 C C . VAL A 1 410 ? 10.534 -15.811 -27.713 1.00 82.50 410 VAL A C 1
ATOM 3036 O O . VAL A 1 410 ? 10.958 -15.293 -26.672 1.00 82.50 410 VAL A O 1
ATOM 3039 N N . ASP A 1 411 ? 11.276 -15.993 -28.804 1.00 82.75 411 ASP A N 1
ATOM 3040 C CA . ASP A 1 411 ? 12.662 -15.547 -28.921 1.00 82.75 411 ASP A CA 1
ATOM 3041 C C . ASP A 1 411 ? 12.726 -14.043 -29.238 1.00 82.75 411 ASP A C 1
ATOM 3043 O O . ASP A 1 411 ? 12.332 -13.590 -30.312 1.00 82.75 411 ASP A O 1
ATOM 3047 N N . LEU A 1 412 ? 13.209 -13.258 -28.275 1.00 78.44 412 LEU A N 1
ATOM 3048 C CA . LEU A 1 412 ? 13.379 -11.811 -28.375 1.00 78.44 412 LEU A CA 1
ATOM 3049 C C . LEU A 1 412 ? 14.797 -11.459 -28.845 1.00 78.44 412 LEU A C 1
ATOM 3051 O O . LEU A 1 412 ? 15.650 -11.036 -28.055 1.00 78.44 412 LEU A O 1
ATOM 3055 N N . GLN A 1 413 ? 15.044 -11.613 -30.146 1.00 69.62 413 GLN A N 1
ATOM 3056 C CA . GLN A 1 413 ? 16.315 -11.262 -30.795 1.00 69.62 413 GLN A CA 1
ATOM 3057 C C . GLN A 1 413 ? 16.354 -9.796 -31.245 1.00 69.62 413 GLN A C 1
ATOM 3059 O O . GLN A 1 413 ? 16.424 -9.482 -32.429 1.00 69.62 413 GLN A O 1
ATOM 3064 N N . ILE A 1 414 ? 16.300 -8.873 -30.288 1.00 70.50 414 ILE A N 1
ATOM 3065 C CA . ILE A 1 414 ? 16.183 -7.428 -30.549 1.00 70.50 414 ILE A CA 1
ATOM 3066 C C . ILE A 1 414 ? 17.499 -6.658 -30.305 1.00 70.50 414 ILE A C 1
ATOM 3068 O O . ILE A 1 414 ? 17.494 -5.464 -30.026 1.00 70.50 414 ILE A O 1
ATOM 3072 N N . SER A 1 415 ? 18.652 -7.318 -30.463 1.00 64.12 415 SER A N 1
ATOM 3073 C CA . SER A 1 415 ? 19.996 -6.792 -30.138 1.00 64.12 415 SER A CA 1
ATOM 3074 C C . SER A 1 415 ? 20.389 -5.480 -30.828 1.00 64.12 415 SER A C 1
ATOM 3076 O O . SER A 1 415 ? 21.171 -4.706 -30.278 1.00 64.12 415 SER A O 1
ATOM 3078 N N . THR A 1 416 ? 19.851 -5.216 -32.020 1.00 69.69 416 THR A N 1
ATOM 3079 C CA . THR A 1 416 ? 20.154 -4.033 -32.841 1.00 69.69 416 THR A CA 1
ATOM 3080 C C . THR A 1 416 ? 19.187 -2.872 -32.618 1.00 69.69 416 THR A C 1
ATOM 3082 O O . THR A 1 416 ? 19.291 -1.846 -33.286 1.00 69.69 416 THR A O 1
ATOM 3085 N N . THR A 1 417 ? 18.234 -3.020 -31.698 1.00 79.56 417 THR A N 1
ATOM 3086 C CA . THR A 1 417 ? 17.180 -2.026 -31.476 1.00 79.56 417 THR A CA 1
ATOM 3087 C C . THR A 1 417 ? 17.441 -1.159 -30.274 1.00 79.56 417 THR A C 1
ATOM 3089 O O . THR A 1 417 ? 18.055 -1.576 -29.291 1.00 79.56 417 THR A O 1
ATOM 3092 N N . ILE A 1 418 ? 16.930 0.059 -30.372 1.00 87.56 418 ILE A N 1
ATOM 3093 C CA . ILE A 1 418 ? 17.145 1.109 -29.400 1.00 87.56 418 ILE A CA 1
ATOM 3094 C C . ILE A 1 418 ? 16.086 0.994 -28.290 1.00 87.56 418 ILE A C 1
ATOM 3096 O O . ILE A 1 418 ? 14.896 1.151 -28.576 1.00 87.56 418 ILE A O 1
ATOM 3100 N N . PRO A 1 419 ? 16.486 0.735 -27.034 1.00 91.50 419 PRO A N 1
ATOM 3101 C CA . PRO A 1 419 ? 15.587 0.820 -25.890 1.00 91.50 419 PRO A CA 1
ATOM 3102 C C . PRO A 1 419 ? 15.235 2.278 -25.570 1.00 91.50 419 PRO A C 1
ATOM 3104 O O . PRO A 1 419 ? 16.111 3.143 -25.473 1.00 91.50 419 PRO A O 1
ATOM 3107 N N . THR A 1 420 ? 13.950 2.538 -25.344 1.00 94.12 420 THR A N 1
ATOM 3108 C CA . THR A 1 420 ? 13.447 3.855 -24.932 1.00 94.12 420 THR A CA 1
ATOM 3109 C C . THR A 1 420 ? 12.522 3.743 -23.727 1.00 94.12 420 THR A C 1
ATOM 3111 O O . THR A 1 420 ? 11.812 2.751 -23.561 1.00 94.12 420 THR A O 1
ATOM 3114 N N . ILE A 1 421 ? 12.553 4.766 -22.875 1.00 97.00 421 ILE A N 1
ATOM 3115 C CA . ILE A 1 421 ? 11.718 4.904 -21.681 1.00 97.00 421 ILE A CA 1
ATOM 3116 C C . ILE A 1 421 ? 10.811 6.113 -21.907 1.00 97.00 421 ILE A C 1
ATOM 3118 O O . ILE A 1 421 ? 11.319 7.220 -22.089 1.00 97.00 421 ILE A O 1
ATOM 3122 N N . GLY A 1 422 ? 9.494 5.904 -21.891 1.00 94.94 422 GLY A N 1
ATOM 3123 C CA . GLY A 1 422 ? 8.493 6.971 -21.990 1.00 94.94 422 GLY A CA 1
ATOM 3124 C C . GLY A 1 422 ? 7.827 7.184 -23.354 1.00 94.94 422 GLY A C 1
ATOM 3125 O O . GLY A 1 422 ? 6.938 8.025 -23.445 1.00 94.94 422 GLY A O 1
ATOM 3126 N N . THR A 1 423 ? 8.196 6.451 -24.414 1.00 91.56 423 THR A N 1
ATOM 3127 C CA . THR A 1 423 ? 7.567 6.616 -25.741 1.00 91.56 423 THR A CA 1
ATOM 3128 C C . THR A 1 423 ? 7.562 5.339 -26.581 1.00 91.56 423 THR A C 1
ATOM 3130 O O . THR A 1 423 ? 8.336 4.424 -26.319 1.00 91.56 423 THR A O 1
ATOM 3133 N N . PHE A 1 424 ? 6.726 5.302 -27.626 1.00 83.25 424 PHE A N 1
ATOM 3134 C CA . PHE A 1 424 ? 6.813 4.341 -28.730 1.00 83.25 424 PHE A CA 1
ATOM 3135 C C . PHE A 1 424 ? 7.307 5.030 -30.002 1.00 83.25 424 PHE A C 1
ATOM 3137 O O . PHE A 1 424 ? 6.628 5.902 -30.539 1.00 83.25 424 PHE A O 1
ATOM 3144 N N . SER A 1 425 ? 8.460 4.616 -30.525 1.00 65.06 425 SER A N 1
ATOM 3145 C CA . SER A 1 425 ? 9.136 5.325 -31.619 1.00 65.06 425 SER A CA 1
ATOM 3146 C C . SER A 1 425 ? 8.767 4.871 -33.042 1.00 65.06 425 SER A C 1
ATOM 3148 O O . SER A 1 425 ? 9.270 5.464 -33.992 1.00 65.06 425 SER A O 1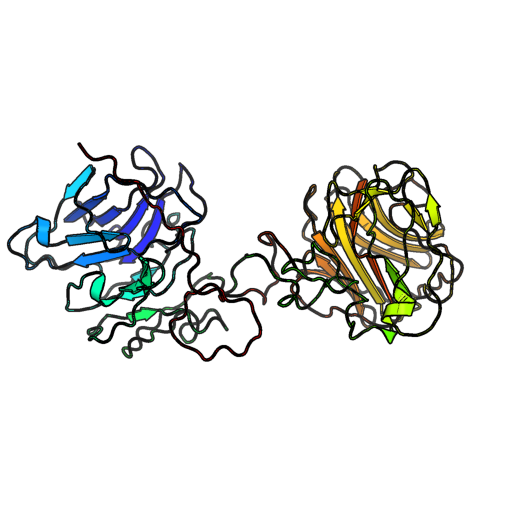
ATOM 3150 N N . HIS A 1 426 ? 7.919 3.844 -33.232 1.00 63.69 426 HIS A N 1
ATOM 3151 C CA . HIS A 1 426 ? 7.754 3.212 -34.557 1.00 63.69 426 HIS A CA 1
ATOM 3152 C C . HIS A 1 426 ? 6.443 3.510 -35.321 1.00 63.69 426 HIS A C 1
ATOM 3154 O O . HIS A 1 426 ? 6.482 3.565 -36.547 1.00 63.69 426 HIS A O 1
ATOM 3160 N N . ALA A 1 427 ? 5.272 3.638 -34.683 1.00 63.09 427 ALA A N 1
ATOM 3161 C CA . ALA A 1 427 ? 3.995 3.767 -35.418 1.00 63.09 427 ALA A CA 1
ATOM 3162 C C . ALA A 1 427 ? 3.159 4.972 -34.969 1.00 63.09 427 ALA A C 1
ATOM 3164 O O . ALA A 1 427 ? 3.173 6.014 -35.616 1.00 63.09 427 ALA A O 1
ATOM 3165 N N . SER A 1 428 ? 2.436 4.830 -33.860 1.00 65.88 428 SER A N 1
ATOM 3166 C CA . SER A 1 428 ? 1.692 5.911 -33.213 1.00 65.88 428 SER A CA 1
ATOM 3167 C C . SER A 1 428 ? 2.464 6.361 -31.981 1.00 65.88 428 SER A C 1
ATOM 3169 O O . SER A 1 428 ? 3.005 5.527 -31.257 1.00 65.88 428 SER A O 1
ATOM 3171 N N . ILE A 1 429 ? 2.536 7.668 -31.752 1.00 74.50 429 ILE A N 1
ATOM 3172 C CA . ILE A 1 429 ? 3.240 8.225 -30.599 1.00 74.50 429 ILE A CA 1
ATOM 3173 C C . ILE A 1 429 ? 2.407 7.924 -29.344 1.00 74.50 429 ILE A C 1
ATOM 3175 O O . ILE A 1 429 ? 1.375 8.549 -29.114 1.00 74.50 429 ILE A O 1
ATOM 3179 N N . LEU A 1 430 ? 2.847 6.940 -28.559 1.00 88.31 430 LEU A N 1
ATOM 3180 C CA . LEU A 1 430 ? 2.211 6.504 -27.311 1.00 88.31 430 LEU A CA 1
ATOM 3181 C C . LEU A 1 430 ? 3.060 6.953 -26.116 1.00 88.31 430 LEU A C 1
ATOM 3183 O O . LEU A 1 430 ? 3.723 6.140 -25.466 1.00 88.31 430 LEU A O 1
ATOM 3187 N N . ASN A 1 431 ? 3.100 8.261 -25.870 1.00 92.06 431 ASN A N 1
ATOM 3188 C CA . ASN A 1 431 ? 3.939 8.830 -24.816 1.00 92.06 431 ASN A CA 1
ATOM 3189 C C . ASN A 1 431 ? 3.367 8.563 -23.426 1.00 92.06 431 ASN A C 1
ATOM 3191 O O . ASN A 1 431 ? 2.157 8.621 -23.200 1.00 92.06 431 ASN A O 1
ATOM 3195 N N . PHE A 1 432 ? 4.261 8.350 -22.469 1.00 95.50 432 PHE A N 1
ATOM 3196 C CA . PHE A 1 432 ? 3.914 8.403 -21.061 1.00 95.50 432 PHE A CA 1
ATOM 3197 C C . PHE A 1 432 ? 3.754 9.854 -20.608 1.00 95.50 432 PHE A C 1
ATOM 3199 O O . PHE A 1 432 ? 4.610 10.692 -20.878 1.00 95.50 432 PHE A O 1
ATOM 3206 N N . ALA A 1 433 ? 2.668 10.132 -19.891 1.00 95.50 433 ALA A N 1
ATOM 3207 C CA . ALA A 1 433 ? 2.458 11.390 -19.189 1.00 95.50 433 ALA A CA 1
ATOM 3208 C C . ALA A 1 433 ? 2.513 11.122 -17.683 1.00 95.50 433 ALA A C 1
ATOM 3210 O O . ALA A 1 433 ? 1.704 10.346 -17.156 1.00 95.50 433 ALA A O 1
ATOM 3211 N N . GLY A 1 434 ? 3.473 11.738 -16.998 1.00 97.38 434 GLY A N 1
ATOM 3212 C CA . GLY A 1 434 ? 3.663 11.591 -15.562 1.00 97.38 434 GLY A CA 1
ATOM 3213 C C . GLY A 1 434 ? 5.125 11.473 -15.156 1.00 97.38 434 GLY A C 1
ATOM 3214 O O . GLY A 1 434 ? 6.007 12.037 -15.801 1.00 97.38 434 GLY A O 1
ATOM 3215 N N . TYR A 1 435 ? 5.368 10.742 -14.068 1.00 98.62 435 TYR A N 1
ATOM 3216 C CA . TYR A 1 435 ? 6.699 10.594 -13.490 1.00 98.62 435 TYR A CA 1
ATOM 3217 C C . TYR A 1 435 ? 7.163 9.140 -13.441 1.00 98.62 435 TYR A C 1
ATOM 3219 O O . TYR A 1 435 ? 6.352 8.229 -13.263 1.00 98.62 435 TYR A O 1
ATOM 3227 N N . ILE A 1 436 ? 8.470 8.926 -13.582 1.00 98.69 436 ILE A N 1
ATOM 3228 C CA . ILE A 1 436 ? 9.119 7.615 -13.449 1.00 98.69 436 ILE A CA 1
ATOM 3229 C C . ILE A 1 436 ? 10.313 7.762 -12.504 1.00 98.69 436 ILE A C 1
ATOM 3231 O O . ILE A 1 436 ? 11.024 8.765 -12.533 1.00 98.69 436 ILE A O 1
ATOM 3235 N N . SER A 1 437 ? 10.532 6.771 -11.647 1.00 98.25 437 SER A N 1
ATOM 3236 C CA . SER A 1 437 ? 11.691 6.701 -10.760 1.00 98.25 437 SER A CA 1
ATOM 3237 C C . SER A 1 437 ? 12.231 5.275 -10.721 1.00 98.25 437 SER A C 1
ATOM 3239 O O . SER A 1 437 ? 11.472 4.307 -10.843 1.00 98.25 437 SER A O 1
ATOM 3241 N N . ASP A 1 438 ? 13.545 5.146 -10.532 1.00 97.75 438 ASP A N 1
ATOM 3242 C CA . ASP A 1 438 ? 14.184 3.873 -10.190 1.00 97.75 438 ASP A CA 1
ATOM 3243 C C . ASP A 1 438 ? 13.982 2.744 -11.227 1.00 97.75 438 ASP A C 1
ATOM 3245 O O . ASP A 1 438 ? 13.808 1.570 -10.881 1.00 97.75 438 ASP A O 1
ATOM 3249 N N . PHE A 1 439 ? 14.018 3.097 -12.516 1.00 98.69 439 PHE A N 1
ATOM 3250 C CA . PHE A 1 439 ? 13.819 2.162 -13.626 1.00 98.69 439 PHE A CA 1
ATOM 3251 C C . PHE A 1 439 ? 14.999 1.195 -13.760 1.00 98.69 439 PHE A C 1
ATOM 3253 O O . PHE A 1 439 ? 16.158 1.616 -13.848 1.00 98.69 439 PHE A O 1
ATOM 3260 N N . ARG A 1 440 ? 14.713 -0.109 -13.833 1.00 98.38 440 ARG A N 1
ATOM 3261 C CA . ARG A 1 440 ? 15.731 -1.158 -13.954 1.00 98.38 440 ARG A CA 1
ATOM 3262 C C . ARG A 1 440 ? 15.359 -2.240 -14.955 1.00 98.38 440 ARG A C 1
ATOM 3264 O O . ARG A 1 440 ? 14.193 -2.596 -15.125 1.00 98.38 440 ARG A O 1
ATOM 3271 N N . ILE A 1 441 ? 16.399 -2.818 -15.551 1.00 97.81 441 ILE A N 1
ATOM 3272 C CA . ILE A 1 441 ? 16.320 -4.006 -16.398 1.00 97.81 441 ILE A CA 1
ATOM 3273 C C . ILE A 1 441 ? 17.332 -5.031 -15.896 1.00 97.81 441 ILE A C 1
ATOM 3275 O O . ILE A 1 441 ? 18.517 -4.723 -15.747 1.00 97.81 441 ILE A O 1
ATOM 3279 N N . TYR A 1 442 ? 16.871 -6.263 -15.715 1.00 97.88 442 TYR A N 1
ATOM 3280 C CA . TYR A 1 442 ? 17.689 -7.436 -15.445 1.00 97.88 442 TYR A CA 1
ATOM 3281 C C . TYR A 1 442 ? 17.513 -8.454 -16.569 1.00 97.88 442 TYR A C 1
ATOM 3283 O O . TYR A 1 442 ? 16.393 -8.744 -16.995 1.00 97.88 442 TYR A O 1
ATOM 3291 N N . LYS A 1 443 ? 18.622 -9.025 -17.029 1.00 95.50 443 LYS A N 1
ATOM 3292 C CA . LYS A 1 443 ? 18.670 -10.063 -18.056 1.00 95.50 443 LYS A CA 1
ATOM 3293 C C . LYS A 1 443 ? 19.156 -11.369 -17.437 1.00 95.50 443 LYS A C 1
ATOM 3295 O O . LYS A 1 443 ? 20.169 -11.388 -16.751 1.00 95.50 443 LYS A O 1
ATOM 3300 N N . GLY A 1 444 ? 18.460 -12.460 -17.732 1.00 96.00 444 GLY A N 1
ATOM 3301 C CA . GLY A 1 444 ? 18.780 -13.805 -17.257 1.00 96.00 444 GLY A CA 1
ATOM 3302 C C . GLY A 1 444 ? 18.162 -14.171 -15.907 1.00 96.00 444 GLY A C 1
ATOM 3303 O O . GLY A 1 444 ? 18.483 -15.235 -15.389 1.00 96.00 444 GLY A O 1
ATOM 3304 N N . VAL A 1 445 ? 17.287 -13.333 -15.336 1.00 97.62 445 VAL A N 1
ATOM 3305 C CA . VAL A 1 445 ? 16.676 -13.602 -14.026 1.00 97.62 445 VAL A CA 1
ATOM 3306 C C . VAL A 1 445 ? 15.254 -13.059 -13.900 1.00 97.62 445 VAL A C 1
ATOM 3308 O O . VAL A 1 445 ? 14.966 -11.922 -14.282 1.00 97.62 445 VAL A O 1
ATOM 3311 N N . ALA A 1 446 ? 14.379 -13.864 -13.299 1.00 97.69 446 ALA A N 1
ATOM 3312 C CA . ALA A 1 446 ? 13.091 -13.442 -12.762 1.00 97.69 446 ALA A CA 1
ATOM 3313 C C . ALA A 1 446 ? 13.248 -13.100 -11.273 1.00 97.69 446 ALA A C 1
ATOM 3315 O O . ALA A 1 446 ? 13.157 -13.978 -10.417 1.00 97.69 446 ALA A O 1
ATOM 3316 N N . LYS A 1 447 ? 13.495 -11.824 -10.962 1.00 97.19 447 LYS A N 1
ATOM 3317 C CA . LYS A 1 447 ? 13.737 -11.338 -9.593 1.00 97.19 447 LYS A CA 1
ATOM 3318 C C . LYS A 1 447 ? 12.554 -11.612 -8.661 1.00 97.19 447 LYS A C 1
ATOM 3320 O O . LYS A 1 447 ? 12.745 -11.971 -7.505 1.00 97.19 447 LYS A O 1
ATOM 3325 N N . TYR A 1 448 ? 11.340 -11.460 -9.184 1.00 95.81 448 TYR A N 1
ATOM 3326 C CA . TYR A 1 448 ? 10.087 -11.678 -8.466 1.00 95.81 448 TYR A CA 1
ATOM 3327 C C . TYR A 1 448 ? 9.368 -12.911 -9.023 1.00 95.81 448 TYR A C 1
ATOM 3329 O O . TYR A 1 448 ? 8.946 -12.945 -10.184 1.00 95.81 448 TYR A O 1
ATOM 3337 N N . THR A 1 449 ? 9.237 -13.943 -8.190 1.00 93.50 449 THR A N 1
ATOM 3338 C CA . THR A 1 449 ? 8.542 -15.201 -8.520 1.00 93.50 449 THR A CA 1
ATOM 3339 C C . THR A 1 449 ? 7.183 -15.321 -7.829 1.00 93.50 449 THR A C 1
ATOM 3341 O O . THR A 1 449 ? 6.349 -16.116 -8.270 1.00 93.50 449 THR A O 1
ATOM 3344 N N . GLY A 1 450 ? 6.948 -14.492 -6.815 1.00 86.44 450 GLY A N 1
ATOM 3345 C CA . GLY A 1 450 ? 5.711 -14.328 -6.068 1.00 86.44 450 GLY A CA 1
ATOM 3346 C C . GLY A 1 450 ? 5.644 -12.920 -5.484 1.00 86.44 450 GLY A C 1
ATOM 3347 O O . GLY A 1 450 ? 6.423 -12.044 -5.867 1.00 86.44 450 GLY A O 1
ATOM 3348 N N . ASN A 1 451 ? 4.694 -12.716 -4.582 1.00 82.94 451 ASN A N 1
ATOM 3349 C CA . ASN A 1 451 ? 4.446 -11.423 -3.963 1.00 82.94 451 ASN A CA 1
ATOM 3350 C C . ASN A 1 451 ? 5.658 -10.909 -3.167 1.00 82.94 451 ASN A C 1
ATOM 3352 O O . ASN A 1 451 ? 6.408 -11.693 -2.588 1.00 82.94 451 ASN A O 1
ATOM 3356 N N . PHE A 1 452 ? 5.826 -9.590 -3.113 1.00 82.25 452 PHE A N 1
ATOM 3357 C CA . PHE A 1 452 ? 6.845 -8.898 -2.319 1.00 82.25 452 PHE A CA 1
ATOM 3358 C C . PHE A 1 452 ? 6.280 -7.586 -1.765 1.00 82.25 452 PHE A C 1
ATOM 3360 O O . PHE A 1 452 ? 5.179 -7.185 -2.132 1.00 82.25 452 PHE A O 1
ATOM 3367 N N . ASN A 1 453 ? 7.014 -6.927 -0.869 1.00 81.44 453 ASN A N 1
ATOM 3368 C CA . ASN A 1 453 ? 6.580 -5.681 -0.243 1.00 81.44 453 ASN A CA 1
ATOM 3369 C C . ASN A 1 453 ? 7.472 -4.498 -0.675 1.00 81.44 453 ASN A C 1
ATOM 3371 O O . ASN A 1 453 ? 8.649 -4.476 -0.300 1.00 81.44 453 ASN A O 1
ATOM 3375 N N . PRO A 1 454 ? 6.965 -3.548 -1.481 1.00 88.75 454 PRO A N 1
ATOM 3376 C CA . PRO A 1 454 ? 7.680 -2.327 -1.858 1.00 88.75 454 PRO A CA 1
ATOM 3377 C C . PRO A 1 454 ? 7.756 -1.290 -0.723 1.00 88.75 454 PRO A C 1
ATOM 3379 O O . PRO A 1 454 ? 6.807 -1.182 0.051 1.00 88.75 454 PRO A O 1
ATOM 3382 N N . PRO A 1 455 ? 8.785 -0.418 -0.671 1.00 86.62 455 PRO A N 1
ATOM 3383 C CA . PRO A 1 455 ? 8.772 0.734 0.230 1.00 86.62 455 PRO A CA 1
ATOM 3384 C C . PRO A 1 455 ? 7.610 1.688 -0.075 1.00 86.62 455 PRO A C 1
ATOM 3386 O O . PRO A 1 455 ? 7.382 2.050 -1.233 1.00 86.62 455 PRO A O 1
ATOM 3389 N N . SER A 1 456 ? 6.918 2.183 0.948 1.00 80.62 456 SER A N 1
ATOM 3390 C CA . SER A 1 456 ? 5.856 3.183 0.825 1.00 80.62 456 SER A CA 1
ATOM 3391 C C . SER A 1 456 ? 5.783 4.086 2.055 1.00 80.62 456 SER A C 1
ATOM 3393 O O . SER A 1 456 ? 5.760 3.595 3.174 1.00 80.62 456 SER A O 1
ATOM 3395 N N . SER A 1 457 ? 5.705 5.402 1.850 1.00 62.78 457 SER A N 1
ATOM 3396 C CA . SER A 1 457 ? 5.451 6.391 2.911 1.00 62.78 457 SER A CA 1
ATOM 3397 C C . SER A 1 457 ? 3.957 6.617 3.180 1.00 62.78 457 SER A C 1
ATOM 3399 O O . SER A 1 457 ? 3.602 7.309 4.130 1.00 62.78 457 SER A O 1
ATOM 3401 N N . THR A 1 458 ? 3.079 6.031 2.362 1.00 53.28 458 THR A N 1
ATOM 3402 C CA . THR A 1 458 ? 1.618 6.049 2.525 1.00 53.28 458 THR A CA 1
ATOM 3403 C C . THR A 1 458 ? 1.061 4.629 2.538 1.00 53.28 458 THR A C 1
ATOM 3405 O O . THR A 1 458 ? 1.687 3.713 2.003 1.00 53.28 458 THR A O 1
ATOM 3408 N N . ALA A 1 459 ? -0.128 4.446 3.113 1.00 45.38 459 ALA A N 1
ATOM 3409 C CA . ALA A 1 459 ? -0.853 3.177 3.084 1.00 45.38 459 ALA A CA 1
ATOM 3410 C C . ALA A 1 459 ? -0.931 2.619 1.653 1.00 45.38 459 ALA A C 1
ATOM 3412 O O . ALA A 1 459 ? -1.325 3.329 0.723 1.00 45.38 459 ALA A O 1
ATOM 3413 N N . ASN A 1 460 ? -0.524 1.366 1.462 1.00 45.78 460 ASN A N 1
ATOM 3414 C CA . ASN A 1 460 ? -0.570 0.716 0.158 1.00 45.78 460 ASN A CA 1
ATOM 3415 C C . ASN A 1 460 ? -1.967 0.089 -0.013 1.00 45.78 460 ASN A C 1
ATOM 3417 O O . ASN A 1 460 ? -2.309 -0.862 0.682 1.00 45.78 460 ASN A O 1
ATOM 3421 N N . ALA A 1 461 ? -2.805 0.639 -0.899 1.00 40.91 461 ALA A N 1
ATOM 3422 C CA . ALA A 1 461 ? -4.218 0.241 -1.040 1.00 40.91 461 ALA A CA 1
ATOM 3423 C C . ALA A 1 461 ? -4.429 -1.144 -1.691 1.00 40.91 461 ALA A C 1
ATOM 3425 O O . ALA A 1 461 ? -5.559 -1.561 -1.936 1.00 40.91 461 ALA A O 1
ATOM 3426 N N . THR A 1 462 ? -3.353 -1.853 -2.018 1.00 42.12 462 THR A N 1
ATOM 3427 C CA . THR A 1 462 ? -3.394 -3.164 -2.666 1.00 42.12 462 THR A CA 1
ATOM 3428 C C . THR A 1 462 ? -2.154 -3.923 -2.221 1.00 42.12 462 THR A C 1
ATOM 3430 O O . THR A 1 462 ? -1.080 -3.742 -2.789 1.00 42.12 462 THR A O 1
ATOM 3433 N N . ILE A 1 463 ? -2.282 -4.724 -1.162 1.00 40.78 463 ILE A N 1
ATOM 3434 C CA . ILE A 1 463 ? -1.216 -5.631 -0.740 1.00 40.78 463 ILE A CA 1
ATOM 3435 C C . ILE A 1 463 ? -1.619 -7.059 -1.073 1.00 40.78 463 ILE A C 1
ATOM 3437 O O . ILE A 1 463 ? -2.777 -7.470 -1.015 1.00 40.78 463 ILE A O 1
ATOM 3441 N N . ALA A 1 464 ? -0.611 -7.775 -1.524 1.00 36.31 464 ALA A N 1
ATOM 3442 C CA . ALA A 1 464 ? -0.625 -9.141 -1.959 1.00 36.31 464 ALA A CA 1
ATOM 3443 C C . ALA A 1 464 ? -1.219 -10.068 -0.908 1.00 36.31 464 ALA A C 1
ATOM 3445 O O . ALA A 1 464 ? -0.927 -9.925 0.277 1.00 36.31 464 ALA A O 1
ATOM 3446 N N . ALA A 1 465 ? -1.932 -11.105 -1.356 1.00 34.94 465 ALA A N 1
ATOM 3447 C CA . ALA A 1 465 ? -2.183 -12.265 -0.513 1.00 34.94 465 ALA A CA 1
ATOM 3448 C C . ALA A 1 465 ? -0.840 -12.751 0.068 1.00 34.94 465 ALA A C 1
ATOM 3450 O O . ALA A 1 465 ? 0.034 -13.209 -0.676 1.00 34.94 465 ALA A O 1
ATOM 3451 N N . GLY A 1 466 ? -0.670 -12.588 1.380 1.00 33.53 466 GLY A N 1
ATOM 3452 C CA . GLY A 1 466 ? 0.510 -13.042 2.111 1.00 33.53 466 GLY A CA 1
ATOM 3453 C C . GLY A 1 466 ? 1.571 -11.993 2.447 1.00 33.53 466 GLY A C 1
ATOM 3454 O O . GLY A 1 466 ? 2.708 -12.389 2.669 1.00 33.53 466 GLY A O 1
ATOM 3455 N N . ASN A 1 467 ? 1.260 -10.697 2.512 1.00 34.59 467 ASN A N 1
ATOM 3456 C CA . ASN A 1 467 ? 2.165 -9.747 3.162 1.00 34.59 467 ASN A CA 1
ATOM 3457 C C . ASN A 1 467 ? 1.394 -8.629 3.832 1.00 34.59 467 ASN A C 1
ATOM 3459 O O . ASN A 1 467 ? 0.556 -8.040 3.165 1.00 34.59 467 ASN A O 1
ATOM 3463 N N . ASP A 1 468 ? 1.746 -8.355 5.091 1.00 38.12 468 ASP A N 1
ATOM 3464 C CA . ASP A 1 468 ? 1.707 -7.074 5.812 1.00 38.12 468 ASP A CA 1
ATOM 3465 C C . ASP A 1 468 ? 1.634 -7.346 7.343 1.00 38.12 468 ASP A C 1
ATOM 3467 O O . ASP A 1 468 ? 1.489 -8.479 7.780 1.00 38.12 468 ASP A O 1
ATOM 3471 N N . SER A 1 469 ? 1.920 -6.371 8.187 1.00 40.72 469 SER A N 1
ATOM 3472 C CA . SER A 1 469 ? 2.498 -6.546 9.516 1.00 40.72 469 SER A CA 1
ATOM 3473 C C . SER A 1 469 ? 1.546 -6.057 10.611 1.00 40.72 469 SER A C 1
ATOM 3475 O O . SER A 1 469 ? 0.983 -4.972 10.492 1.00 40.72 469 SER A O 1
ATOM 3477 N N . LEU A 1 470 ? 1.386 -6.821 11.704 1.00 40.09 470 LEU A N 1
ATOM 3478 C CA . LEU A 1 470 ? 0.810 -6.324 12.976 1.00 40.09 470 LEU A CA 1
ATOM 3479 C C . LEU A 1 470 ? 1.867 -5.651 13.873 1.00 40.09 470 LEU A C 1
ATOM 3481 O O . LEU A 1 470 ? 1.652 -5.522 15.074 1.00 40.09 470 LEU A O 1
ATOM 3485 N N . VAL A 1 471 ? 3.012 -5.210 13.344 1.00 40.31 471 VAL A N 1
ATOM 3486 C CA . VAL A 1 471 ? 4.035 -4.509 14.147 1.00 40.31 471 VAL A CA 1
ATOM 3487 C C . VAL A 1 471 ? 3.711 -3.014 14.257 1.00 40.31 471 VAL A C 1
ATOM 3489 O O . VAL A 1 471 ? 4.488 -2.151 13.875 1.00 40.31 471 VAL A O 1
ATOM 3492 N N . ASP A 1 472 ? 2.516 -2.719 14.762 1.00 40.75 472 ASP A N 1
ATOM 3493 C CA . ASP A 1 472 ? 2.238 -1.466 15.478 1.00 40.75 472 ASP A CA 1
ATOM 3494 C C . ASP A 1 472 ? 1.291 -1.741 16.665 1.00 40.75 472 ASP A C 1
ATOM 3496 O O . ASP A 1 472 ? 0.485 -0.908 17.085 1.00 40.75 472 ASP A O 1
ATOM 3500 N N . VAL A 1 473 ? 1.368 -2.964 17.206 1.00 42.25 473 VAL A N 1
ATOM 3501 C CA . VAL A 1 473 ? 0.851 -3.267 18.539 1.00 42.25 473 VAL A CA 1
ATOM 3502 C C . VAL A 1 473 ? 1.846 -2.666 19.536 1.00 42.25 473 VAL A C 1
ATOM 3504 O O . VAL A 1 473 ? 3.040 -2.951 19.436 1.00 42.25 473 VAL A O 1
ATOM 3507 N N . PRO A 1 474 ? 1.413 -1.860 20.519 1.00 43.75 474 PRO A N 1
ATOM 3508 C CA . PRO A 1 474 ? 2.261 -1.556 21.662 1.00 43.75 474 PRO A CA 1
ATOM 3509 C C . PRO A 1 474 ? 2.502 -2.859 22.442 1.00 43.75 474 PRO A C 1
ATOM 3511 O O . PRO A 1 474 ? 1.700 -3.236 23.289 1.00 43.75 474 PRO A O 1
ATOM 3514 N N . THR A 1 475 ? 3.574 -3.590 22.131 1.00 44.53 475 THR A N 1
ATOM 3515 C CA . THR A 1 475 ? 3.935 -4.814 22.856 1.00 44.53 475 THR A CA 1
ATOM 3516 C C . THR A 1 475 ? 4.649 -4.461 24.158 1.00 44.53 475 THR A C 1
ATOM 3518 O O . THR A 1 475 ? 5.581 -3.655 24.169 1.00 44.53 475 THR A O 1
ATOM 3521 N N . SER A 1 476 ? 4.231 -5.084 25.259 1.00 47.50 476 SER A N 1
ATOM 3522 C CA . SER A 1 476 ? 4.741 -4.839 26.615 1.00 47.50 476 SER A CA 1
ATOM 3523 C C . SER A 1 476 ? 5.996 -5.653 26.980 1.00 47.50 476 SER A C 1
ATOM 3525 O O . SER A 1 476 ? 6.523 -5.491 28.081 1.00 47.50 476 SER A O 1
ATOM 3527 N N . SER A 1 477 ? 6.513 -6.522 26.097 1.00 44.53 477 SER A N 1
ATOM 3528 C CA . SER A 1 477 ? 7.694 -7.349 26.389 1.00 44.53 477 SER A CA 1
ATOM 3529 C C . SER A 1 477 ? 8.466 -7.807 25.138 1.00 44.53 477 SER A C 1
ATOM 3531 O O . SER A 1 477 ? 7.873 -8.072 24.098 1.00 44.53 477 SER A O 1
ATOM 3533 N N . GLY A 1 478 ? 9.802 -7.885 25.253 1.00 47.00 478 GLY A N 1
ATOM 3534 C CA . GLY A 1 478 ? 10.734 -8.337 24.208 1.00 47.00 478 GLY A CA 1
ATOM 3535 C C . GLY A 1 478 ? 12.113 -7.666 24.314 1.00 47.00 478 GLY A C 1
ATOM 3536 O O . GLY A 1 478 ? 12.210 -6.500 24.695 1.00 47.00 478 GLY A O 1
ATOM 3537 N N . THR A 1 479 ? 13.194 -8.395 24.014 1.00 43.22 479 THR A N 1
ATOM 3538 C CA . THR A 1 479 ? 14.530 -7.798 23.841 1.00 43.22 479 THR A CA 1
ATOM 3539 C C . THR A 1 479 ? 14.622 -7.250 22.422 1.00 43.22 479 THR A C 1
ATOM 3541 O O . THR A 1 479 ? 14.499 -8.017 21.471 1.00 43.22 479 THR A O 1
ATOM 3544 N N . ASP A 1 480 ? 14.844 -5.945 22.291 1.00 46.03 480 ASP A N 1
ATOM 3545 C CA . ASP A 1 480 ? 15.086 -5.259 21.020 1.00 46.03 480 ASP A CA 1
ATOM 3546 C C . ASP A 1 480 ? 16.273 -5.907 20.281 1.00 46.03 480 ASP A C 1
ATOM 3548 O O . ASP A 1 480 ? 17.418 -5.852 20.741 1.00 46.03 480 ASP A O 1
ATOM 3552 N N . THR A 1 481 ? 15.994 -6.575 19.157 1.00 43.03 481 THR A N 1
ATOM 3553 C CA . THR A 1 481 ? 17.020 -7.199 18.306 1.00 43.03 481 THR A CA 1
ATOM 3554 C C . THR A 1 481 ? 17.569 -6.251 17.236 1.00 43.03 481 THR A C 1
ATOM 3556 O O . THR A 1 481 ? 18.378 -6.676 16.413 1.00 43.03 481 THR A O 1
ATOM 3559 N N . GLY A 1 482 ? 17.167 -4.975 17.238 1.00 34.84 482 GLY A N 1
ATOM 3560 C CA . GLY A 1 482 ? 17.772 -3.913 16.437 1.00 34.84 482 GLY A CA 1
ATOM 3561 C C . GLY A 1 482 ? 17.449 -3.947 14.943 1.00 34.84 482 GLY A C 1
ATOM 3562 O O . GLY A 1 482 ? 18.267 -3.489 14.144 1.00 34.84 482 GLY A O 1
ATOM 3563 N N . VAL A 1 483 ? 16.291 -4.482 14.534 1.00 32.28 483 VAL A N 1
ATOM 3564 C CA . VAL A 1 483 ? 15.912 -4.583 13.109 1.00 32.28 483 VAL A CA 1
ATOM 3565 C C . VAL A 1 483 ? 14.517 -4.007 12.841 1.00 32.28 483 VAL A C 1
ATOM 3567 O O . VAL A 1 483 ? 13.620 -4.693 12.373 1.00 32.28 483 VAL A O 1
ATOM 3570 N N . GLY A 1 484 ? 14.344 -2.717 13.118 1.00 36.25 484 GLY A N 1
ATOM 3571 C CA . GLY A 1 484 ? 13.107 -1.978 12.859 1.00 36.25 484 GLY A CA 1
ATOM 3572 C C . GLY A 1 484 ? 13.009 -0.792 13.808 1.00 36.25 484 GLY A C 1
ATOM 3573 O O . GLY A 1 484 ? 13.267 -0.932 14.993 1.00 36.25 484 GLY A O 1
ATOM 3574 N N . ASN A 1 485 ? 12.704 0.405 13.307 1.00 37.56 485 ASN A N 1
ATOM 3575 C CA . ASN A 1 485 ? 12.520 1.587 14.155 1.00 37.56 485 ASN A CA 1
ATOM 3576 C C . ASN A 1 485 ? 11.180 1.504 14.914 1.00 37.56 485 ASN A C 1
ATOM 3578 O O . ASN A 1 485 ? 10.264 2.274 14.625 1.00 37.56 485 ASN A O 1
ATOM 3582 N N . GLU A 1 486 ? 11.056 0.589 15.875 1.00 40.75 486 GLU A N 1
ATOM 3583 C CA . GLU A 1 486 ? 9.965 0.590 16.848 1.00 40.75 486 GLU A CA 1
ATOM 3584 C C . GLU A 1 486 ? 10.185 1.737 17.842 1.00 40.75 486 GLU A C 1
ATOM 3586 O O . GLU A 1 486 ? 10.960 1.653 18.797 1.00 40.75 486 GLU A O 1
ATOM 3591 N N . VAL A 1 487 ? 9.510 2.864 17.613 1.00 36.78 487 VAL A N 1
ATOM 3592 C CA . VAL A 1 487 ? 9.471 3.938 18.608 1.00 36.78 487 VAL A CA 1
ATOM 3593 C C . VAL A 1 487 ? 8.421 3.572 19.652 1.00 36.78 487 VAL A C 1
ATOM 3595 O O . VAL A 1 487 ? 7.223 3.608 19.382 1.00 36.78 487 VAL A O 1
ATOM 3598 N N . ARG A 1 488 ? 8.864 3.268 20.877 1.00 40.88 488 ARG A N 1
ATOM 3599 C CA . ARG A 1 488 ? 7.978 3.250 22.050 1.00 40.88 488 ARG A CA 1
ATOM 3600 C C . ARG A 1 488 ? 7.282 4.613 22.185 1.00 40.88 488 ARG A C 1
ATOM 3602 O O . ARG A 1 488 ? 7.958 5.628 22.318 1.00 40.88 488 ARG A O 1
ATOM 3609 N N . GLY A 1 489 ? 5.948 4.622 22.213 1.00 42.75 489 GLY A N 1
ATOM 3610 C CA . GLY A 1 489 ? 5.174 5.726 22.799 1.00 42.75 489 GLY A CA 1
ATOM 3611 C C . GLY A 1 489 ? 4.768 6.889 21.886 1.00 42.75 489 GLY A C 1
ATOM 3612 O O . GLY A 1 489 ? 4.753 8.029 22.349 1.00 42.75 489 GLY A O 1
ATOM 3613 N N . ASN A 1 490 ? 4.392 6.658 20.623 1.00 36.09 490 ASN A N 1
ATOM 3614 C CA . ASN A 1 490 ? 3.773 7.729 19.832 1.00 36.09 490 ASN A CA 1
ATOM 3615 C C . ASN A 1 490 ? 2.236 7.703 19.920 1.00 36.09 490 ASN A C 1
ATOM 3617 O O . ASN A 1 490 ? 1.554 7.313 18.974 1.00 36.09 490 ASN A O 1
ATOM 3621 N N . TYR A 1 491 ? 1.689 8.156 21.053 1.00 42.00 491 TYR A N 1
ATOM 3622 C CA . TYR A 1 491 ? 0.295 8.598 21.136 1.00 42.00 491 TYR A CA 1
ATOM 3623 C C . TYR A 1 491 ? 0.231 10.078 21.495 1.00 42.00 491 TYR A C 1
ATOM 3625 O O . TYR A 1 491 ? 0.953 10.573 22.355 1.00 42.00 491 TYR A O 1
ATOM 3633 N N . CYS A 1 492 ? -0.627 10.798 20.780 1.00 37.25 492 CYS A N 1
ATOM 3634 C CA . CYS A 1 492 ? -0.797 12.236 20.878 1.00 37.25 492 CYS A CA 1
ATOM 3635 C C . CYS A 1 492 ? -1.070 12.644 22.335 1.00 37.25 492 CYS A C 1
ATOM 3637 O O . CYS A 1 492 ? -2.113 12.309 22.895 1.00 37.25 492 CYS A O 1
ATOM 3639 N N . THR A 1 493 ? -0.166 13.411 22.941 1.00 37.94 493 THR A N 1
ATOM 3640 C CA . THR A 1 493 ? -0.462 14.164 24.158 1.00 37.94 493 THR A CA 1
ATOM 3641 C C . THR A 1 493 ? -1.390 15.309 23.780 1.00 37.94 493 THR A C 1
ATOM 3643 O O . THR A 1 493 ? -0.952 16.341 23.268 1.00 37.94 493 THR A O 1
ATOM 3646 N N . TRP A 1 494 ? -2.695 15.153 24.015 1.00 33.84 494 TRP A N 1
ATOM 3647 C CA . TRP A 1 494 ? -3.554 16.328 24.044 1.00 33.84 494 TRP A CA 1
ATOM 3648 C C . TRP A 1 494 ? -3.433 16.969 25.419 1.00 33.84 494 TRP A C 1
ATOM 3650 O O . TRP A 1 494 ? -3.928 16.452 26.414 1.00 33.84 494 TRP A O 1
ATOM 3660 N N . ASN A 1 495 ? -2.702 18.078 25.451 1.00 39.75 495 ASN A N 1
ATOM 3661 C CA . ASN A 1 495 ? -2.558 18.948 26.603 1.00 39.75 495 ASN A CA 1
ATOM 3662 C C . ASN A 1 495 ? -3.610 20.064 26.470 1.00 39.75 495 ASN A C 1
ATOM 3664 O O . ASN A 1 495 ? -3.346 21.045 25.766 1.00 39.75 495 ASN A O 1
ATOM 3668 N N . PRO A 1 496 ? -4.819 19.961 27.054 1.00 36.91 496 PRO A N 1
ATOM 3669 C CA . PRO A 1 496 ? -5.623 21.152 27.240 1.00 36.91 496 PRO A CA 1
ATOM 3670 C C . PRO A 1 496 ? -4.927 21.988 28.315 1.00 36.91 496 PRO A C 1
ATOM 3672 O O . PRO A 1 496 ? -4.943 21.649 29.495 1.00 36.91 496 PRO A O 1
ATOM 3675 N N . LEU A 1 497 ? -4.278 23.073 27.883 1.00 35.47 497 LEU A N 1
ATOM 3676 C CA . LEU A 1 497 ? -3.872 24.152 28.774 1.00 35.47 497 LEU A CA 1
ATOM 3677 C C . LEU A 1 497 ? -5.095 24.574 29.587 1.00 35.47 497 LEU A C 1
ATOM 3679 O O . LEU A 1 497 ? -6.045 25.147 29.049 1.00 35.47 497 LEU A O 1
ATOM 3683 N N . ASP A 1 498 ? -5.033 24.288 30.880 1.00 47.16 498 ASP A N 1
ATOM 3684 C CA . ASP A 1 498 ? -5.834 24.940 31.892 1.00 47.16 498 ASP A CA 1
ATOM 3685 C C . ASP A 1 498 ? -5.693 26.461 31.715 1.00 47.16 498 ASP A C 1
ATOM 3687 O O . ASP A 1 498 ? -4.597 27.027 31.783 1.00 47.16 498 ASP A O 1
ATOM 3691 N N . LYS A 1 499 ? -6.808 27.131 31.437 1.00 39.47 499 LYS A N 1
ATOM 3692 C CA . LYS A 1 499 ? -6.970 28.538 31.792 1.00 39.47 499 LYS A CA 1
ATOM 3693 C C . LYS A 1 499 ? -8.067 28.587 32.836 1.00 39.47 499 LYS A C 1
ATOM 3695 O O . LYS A 1 499 ? -9.228 28.827 32.515 1.00 39.47 499 LYS A O 1
ATOM 3700 N N . GLY A 1 500 ? -7.665 28.304 34.069 1.00 49.19 500 GLY A N 1
ATOM 3701 C CA . GLY A 1 500 ? -8.465 28.545 35.250 1.00 49.19 500 GLY A CA 1
ATOM 3702 C C . GLY A 1 500 ? -8.837 30.021 35.420 1.00 49.19 500 GLY A C 1
ATOM 3703 O O . GLY A 1 500 ? -8.264 30.911 34.785 1.00 49.19 500 GLY A O 1
ATOM 3704 N N . SER A 1 501 ? -9.773 30.192 36.360 1.00 42.16 501 SER A N 1
ATOM 3705 C CA . SER A 1 501 ? -10.425 31.399 36.899 1.00 42.16 501 SER A CA 1
ATOM 3706 C C . SER A 1 501 ? -11.399 32.138 35.991 1.00 42.16 501 SER A C 1
ATOM 3708 O O . SER A 1 501 ? -10.938 32.830 35.057 1.00 42.16 501 SER A O 1
#

Radius of gyration: 28.57 Å; Cα contacts (8 Å, |Δi|>4): 1294; chains: 1; bounding box: 70×53×82 Å

Mean predicted aligned error: 15.22 Å

Nearest PDB structures (foldseek):
  5hon-assembly2_B  TM=7.974E-01  e=2.163E-09  Geobacillus stearothermophilus
  5ho0-assembly1_A  TM=7.694E-01  e=4.228E-08  Geobacillus stearothermophilus
  1dyk-assembly1_A  TM=4.139E-01  e=9.589E-07  Mus musculus
  1h30-assembly1_A  TM=7.047E-01  e=7.333E-04  Homo sapiens
  6ms3-assembly1_B  TM=5.625E-01  e=3.407E-03  Bacillus licheniformis DSM 13 = ATCC 14580

pLDDT: mean 83.82, std 17.06, range [32.28, 98.69]

Solvent-accessible surface area (backbone atoms only — not comparable to full-atom values): 27167 Å² total; per-residue (Å²): 60,28,44,40,83,88,46,72,82,39,47,27,18,54,35,26,14,43,72,46,96,78,22,41,18,38,38,31,39,36,21,42,67,103,51,53,26,17,49,34,44,39,27,36,64,94,54,70,57,21,36,38,28,41,61,60,64,68,83,58,47,87,46,77,45,52,77,46,77,24,63,38,29,73,41,88,52,49,81,64,19,55,47,46,28,50,71,74,41,74,68,84,58,58,77,37,82,43,59,51,55,72,63,52,82,60,44,61,91,45,102,49,63,70,36,74,38,30,35,87,81,40,93,80,23,42,48,56,57,50,79,61,68,44,76,42,60,33,97,57,67,64,62,49,77,56,44,32,45,65,39,90,87,79,68,43,82,39,84,36,86,68,85,76,77,36,53,84,79,14,32,25,33,65,52,83,39,44,91,41,69,32,37,85,28,39,23,25,30,72,62,76,64,65,61,45,37,78,54,73,96,64,75,49,37,49,67,51,54,28,36,53,88,74,30,74,35,85,64,68,55,47,28,48,77,49,63,54,28,47,41,69,41,81,61,64,38,92,55,97,59,24,90,32,40,64,38,28,34,47,31,51,55,55,69,72,27,77,71,54,60,37,43,24,19,69,59,44,74,48,89,68,58,56,69,51,45,73,35,70,83,38,24,18,28,54,88,56,51,75,38,50,54,6,8,31,37,24,87,40,68,71,16,28,40,34,43,72,52,34,68,75,63,40,47,38,61,56,22,23,24,42,35,32,37,37,25,33,69,66,52,84,51,54,21,17,56,30,27,36,48,82,46,98,47,34,32,43,35,37,29,33,36,51,77,23,24,47,29,43,37,54,26,65,80,65,84,62,62,71,39,51,32,76,59,60,62,59,62,78,37,84,40,40,40,34,40,19,26,50,91,26,33,35,37,31,26,48,43,30,13,74,44,21,70,41,81,57,77,53,63,39,82,44,32,89,25,50,38,28,37,18,30,40,94,78,83,65,83,22,30,26,32,30,35,39,26,49,36,35,34,29,45,71,38,42,85,60,88,63,60,42,40,40,49,28,85,50,58,53,96,55,64,30,93,90,60,56,51,64,88,81,60,92,72,93,77,81,81,86,84,80,85,69,94,78,70,86,79,89,69,87,82,82,75,79,77,82,79,77,134

Secondary structure (DSSP, 8-state):
-EE----TT-EEEEEEE-SSTT-EEEEEEE-SSTTTTEEEEEEESSSEEEEEEEEEE---SSSB--EEEEE-TT-SSGGGSEEEEETTEEP--EEEEEPPPTTPPPSTTSSS-EEESB-SSSTT-B--EE--SEEE-SS----GGGTEEE-TTT--EEE----S--TTT-EEE-----SSSSTTTTT---SSS-------S--SS---PBPTTT-SSS--SEEESSSSS-SEEEEEPP-TTGGGEEEEE----STT----BB-HHHHHTSS---B-EEETT-EEESSS-SBTTBEEEEESSS-EEEPPP-GGG--BTS-EEEEEEEEE---SS-EEEEEEEEETTEEEEEEE-TT-EEEEEEESSS-PEEEEEEEEPPTTS-EEEEEEEETTEEEEEETTEEEEEEE----B--TTSPEEES---SSS----EEEEEEEEEEES--S-SS-----BSS--S---TT----TTS--S-----S-S---TT------------

Sequence (501 aa):
MKRGNISTSNYYTIFDALPAAGQTANINIPDFNTGAGVLEVTQYTTTYDYRLVTAQVFRDPSAWYHICVAFDSTQATASNRIKIYVNGEQVTAFTTATYPTQNLDGGINNAVAHNIGRNVSQASRFWDGLLADCYLIDGSALTPSSFTETDATTGQLIPKAYSGSYGTNGFHLEFADNSSNTATTL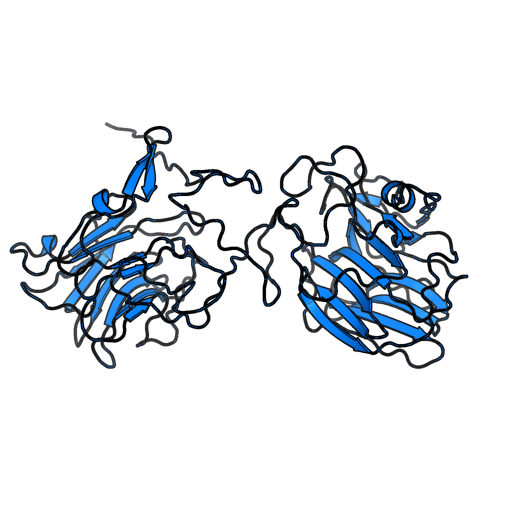GKDTSGNGNNWTPVNLSTTTGGPTSVASASGALPIYNTTDTYGTTKGTGTRTDSNSSSIVLAVAMDGANNGTTFTDESATIKGSGSAKTISRFGDAKTSTTQSKFYGSSLYLDGTGDYLQAPAGTDFSYGTGDFTFEAWIYPTTSSTDRIIYTQTTSGNNFVNLALTTTNTFSVQINASGAGNNVTSTGTVATNAWTHIAATRQSGVVKLFINGVLDGSGTRNVDLQISTTIPTIGTFSHASILNFAGYISDFRIYKGVAKYTGNFNPPSSTANATIAAGNDSLVDVPTSSGTDTGVGNEVRGNYCTWNPLDKGS

Foldseek 3Di:
DAAADFDQCAKAWFKWFDLDQPWIFTWIQDCYDPQHAWTWTFTDDPHTLWIWTAPDGDPHNPFDKDWAWFAQLQDPDQVVRIWIDIQQHTGDHTPDGGGHHRPDDDSPPDPTDMDGQDYPNDHRHGGGHDDAWDKAAPPDGDGCVQFWDQDPPPRHIDTDDHDDARPQQMFIQHQPFLQDQAQVGRQDTPRPNRNGDRGDPDHSFDLAFAFLLRFPDPHAQADADDGQAAAGDDAGDADPQLCFWLFKWQQDDDAQAQAIWTCSCRNNVHDDTWGKHWWDSWGWHQPDDRHNSIFIADAFPTTKIWTAFAPSPFQFLFKKKWKWKWAFQDQQAKWFQKKWDPAPAAIWTFIQHSRQWTWTWGGDGDDIDIWTFPDHDDHRDIWMWMWIDDNQKIFIDIQQAGGTIDGGRHTRRRRNTMMMGAFDDHDDTRGTGGTIGTIIMGHRDGPDPHGIHHGGNGRDPDHYDPDRHPVVHLDPDDDDPPRDPPDPDPGDPPDPPDPDD